Protein AF-0000000075442914 (afdb_homodimer)

Sequence (414 aa):
MSPVIDRSCEFNAAKIDRVEPQGNGSDHRTARASFNFGDADPEAVECLVQFLYLWDYEVVTAISSDAPDEDILREDDDYSPVTEKETTLEARLLILHAKVFTLAHMYDIPRLGELCIKKFKGVAQQQWKSSYFLDAAREAYTATPTDILEMRKAIVEIFYENRALLDESRVQAFLLEIPQLILDIALYMNKPPTPFFGDAGDRWTFRMSPVIDRSCEFNAAKIDRVEPQGNGSDHRTARASFNFGDADPEAVECLVQFLYLWDYEVVTAISSDAPDEDILREDDDYSPVTEKETTLEARLLILHAKVFTLAHMYDIPRLGELCIKKFKGVAQQQWKSSYFLDAAREAYTATPTDILEMRKAIVEIFYENRALLDESRVQAFLLEIPQLILDIALYMNKPPTPFFGDAGDRWTFR

Radius of gyration: 32.39 Å; Cα contacts (8 Å, |Δi|>4): 319; chains: 2; bounding box: 57×111×79 Å

Nearest PDB structures (foldseek):
  5cwl-assembly2_B  TM=5.671E-01  e=1.518E+00  synthetic construct
  5l0y-assembly7_G  TM=3.462E-01  e=3.143E+00  Thermochaetoides thermophila DSM 1495
  6hc2-assembly4_S  TM=3.957E-01  e=4.863E+00  Homo sapiens
  5a7d-assembly2_E  TM=4.222E-01  e=6.831E+00  Drosophila melanogaster
  5cwl-assembly2_B  TM=5.087E-01  e=1.512E+00  synthetic construct

pLDDT: mean 73.75, std 27.47, range [22.94, 98.44]

Organism: Fusarium oxysporum f. sp. cubense (strain race 4) (NCBI:txid2502994)

Solvent-accessible surface area (backbone atoms only — not comparable to full-atom values): 25129 Å² total; per-residue (Å²): 131,69,67,71,65,54,63,69,61,63,43,78,56,74,74,44,75,72,67,67,82,72,87,85,78,89,66,77,74,70,79,68,72,74,77,80,60,77,91,54,58,64,70,31,51,50,37,52,54,37,25,78,74,67,78,41,66,80,80,88,49,82,77,70,62,73,64,82,76,71,78,73,80,66,73,75,77,64,82,58,69,81,44,74,64,56,51,48,57,55,26,50,46,34,33,43,27,36,48,33,27,43,49,19,58,75,69,68,35,65,70,55,31,53,49,25,47,55,54,29,54,61,48,39,75,78,28,61,85,39,72,33,39,55,51,16,49,51,45,43,71,68,70,41,63,88,86,61,47,69,63,49,50,54,51,39,50,50,47,64,75,40,54,71,53,68,74,35,67,70,47,44,59,53,39,61,74,37,33,67,58,37,45,51,38,37,53,43,68,73,58,54,82,69,70,86,66,84,87,70,81,54,82,83,57,75,124,131,68,66,68,61,51,61,68,61,60,42,86,57,71,75,44,76,72,68,69,82,74,86,85,77,87,67,77,74,71,80,70,75,73,76,81,60,78,90,54,59,65,69,30,49,49,37,53,53,37,25,77,73,66,79,42,66,80,79,89,50,83,76,70,65,72,64,82,79,74,76,71,80,67,71,80,77,69,82,62,68,84,43,76,63,56,52,48,58,56,27,49,46,36,33,45,28,37,48,33,28,42,48,19,58,76,69,69,34,65,70,56,30,53,51,24,47,54,54,30,54,61,49,41,75,78,29,60,86,41,72,33,39,55,52,16,48,50,45,46,70,68,68,41,61,89,85,62,49,71,62,50,50,56,51,39,50,50,47,66,77,41,53,71,52,69,73,34,67,70,48,44,57,53,37,61,74,36,34,67,59,37,47,51,38,37,53,43,68,74,57,55,79,69,71,85,68,85,87,71,81,53,83,83,57,78,123

Secondary structure (DSSP, 8-state):
--HHHHHHT-SS-TT-------SSS------------TTS-HHHHHHHHHHHHHSS-----GGG-----------S-------HHHHHHHHHHHHHHHHHHHHHHHTT-HHHHHHHHHHHHHHHHHHTTSHHHHHHHHHHHHHS-TT--HHHHHHHHHHHHTGGGGG-HHHHHHHHT-HHHHHHHHHHHHS----SSS----TT---/--HHHHHHT-SS-TT-------SSS------------TTS-HHHHHHHHHHHHHSS-----GGG-----------TT------HHHHHHHHHHHHHHHHHHHHHHHTT-HHHHHHHHHHHHHHHHHHTTSHHHHHHHHHHHHHS-TT--HHHHHHHHHHHHTGGGGG-HHHHHHHHT-HHHHHHHHHHHHS----SSS----TT---

Foldseek 3Di:
DDCVLVPLVVFVPVPLPPPDPDDDDPPPPPSPPPPCPDPADVLLVVQVVCCNVPVGGDDPQVVPPPPDDPPPCPVPPPVPPCPPVNLVSLLLVLLSLLSNLLVCVVRVPVSSNVNSLVSNLVSCVVNVLPVSLLNSLVSNQPSDDPLPCSNLVSSLVSCLVVVVCCVDPVSVVSCVVPVVSVVSNVVCVVPPPDPDDDDPDDPSPPD/DDCVLVVLVVFVLVPLPPPDPDDDDPPPPPSPPPPCVDPADVLLVVQVVCCSPPVGGDDPQVPPPPPDDPPPCPVVPCPPPCDPVNLVSLLLVLLSLLSNLLVCVVRVPVSSNVNSLVSNLVSCVVNVLPVSLLNSLVSNQPSDDPLDCSNLVSSLVSCLVVVVLCVDPVSVVSCVVPVVSVVSNVVCVVPPPDDDDDDDDDPSPPD

Structure (mmCIF, N/CA/C/O backbone):
data_AF-0000000075442914-model_v1
#
loop_
_entity.id
_entity.type
_entity.pdbx_description
1 polymer 'BTB domain-containing protein'
#
loop_
_atom_site.group_PDB
_atom_site.id
_atom_site.type_symbol
_atom_site.label_atom_id
_atom_site.label_alt_id
_atom_site.label_comp_id
_atom_site.label_asym_id
_atom_site.label_entity_id
_atom_site.label_seq_id
_atom_site.pdbx_PDB_ins_code
_atom_site.Cartn_x
_atom_site.Cartn_y
_atom_site.Cartn_z
_atom_site.occupancy
_atom_site.B_iso_or_equiv
_atom_site.auth_seq_id
_atom_site.auth_comp_id
_atom_site.auth_asym_id
_atom_site.auth_atom_id
_atom_site.pdbx_PDB_model_num
ATOM 1 N N . MET A 1 1 ? 18.109 -42.594 -22.734 1 22.94 1 MET A N 1
ATOM 2 C CA . MET A 1 1 ? 17.719 -41.844 -21.547 1 22.94 1 MET A CA 1
ATOM 3 C C . MET A 1 1 ? 18.406 -40.469 -21.516 1 22.94 1 MET A C 1
ATOM 5 O O . MET A 1 1 ? 19.625 -40.375 -21.672 1 22.94 1 MET A O 1
ATOM 9 N N . SER A 1 2 ? 17.703 -39.438 -21.859 1 29.88 2 SER A N 1
ATOM 10 C CA . SER A 1 2 ? 18.312 -38.156 -22.297 1 29.88 2 SER A CA 1
ATOM 11 C C . SER A 1 2 ? 19.172 -37.562 -21.188 1 29.88 2 SER A C 1
ATOM 13 O O . SER A 1 2 ? 18.891 -37.75 -20 1 29.88 2 SER A O 1
ATOM 15 N N . PRO A 1 3 ? 20.406 -37.156 -21.406 1 34.66 3 PRO A N 1
ATOM 16 C CA . PRO A 1 3 ? 21.406 -36.625 -20.484 1 34.66 3 PRO A CA 1
ATOM 17 C C . PRO A 1 3 ? 20.859 -35.5 -19.594 1 34.66 3 PRO A C 1
ATOM 19 O O . PRO A 1 3 ? 21.453 -35.188 -18.562 1 34.66 3 PRO A O 1
ATOM 22 N N . VAL A 1 4 ? 20.016 -34.656 -20.094 1 35.16 4 VAL A N 1
ATOM 23 C CA . VAL A 1 4 ? 19.547 -33.5 -19.344 1 35.16 4 VAL A CA 1
ATOM 24 C C . VAL A 1 4 ? 18.734 -33.969 -18.141 1 35.16 4 VAL A C 1
ATOM 26 O O . VAL A 1 4 ? 18.734 -33.344 -17.078 1 35.16 4 VAL A O 1
ATOM 29 N N . ILE A 1 5 ? 17.922 -35.094 -18.172 1 36.12 5 ILE A N 1
ATOM 30 C CA . ILE A 1 5 ? 17.312 -35.75 -17.031 1 36.12 5 ILE A CA 1
ATOM 31 C C . ILE A 1 5 ? 18.406 -36.219 -16.078 1 36.12 5 ILE A C 1
ATOM 33 O O . ILE A 1 5 ? 18.156 -36.438 -14.883 1 36.12 5 ILE A O 1
ATOM 37 N N . ASP A 1 6 ? 19.625 -36.438 -16.5 1 33.94 6 ASP A N 1
ATOM 38 C CA . ASP A 1 6 ? 20.734 -36.938 -15.68 1 33.94 6 ASP A CA 1
ATOM 39 C C . ASP A 1 6 ? 21.125 -35.906 -14.625 1 33.94 6 ASP A C 1
ATOM 41 O O . ASP A 1 6 ? 21.328 -36.25 -13.461 1 33.94 6 ASP A O 1
ATOM 45 N N . ARG A 1 7 ? 21.391 -34.656 -15.055 1 35.06 7 ARG A N 1
ATOM 46 C CA . ARG A 1 7 ? 21.969 -33.688 -14.164 1 35.06 7 ARG A CA 1
ATOM 47 C C . ARG A 1 7 ? 20.922 -33.094 -13.219 1 35.06 7 ARG A C 1
ATOM 49 O O . ARG A 1 7 ? 21.25 -32.688 -12.102 1 35.06 7 ARG A O 1
ATOM 56 N N . SER A 1 8 ? 19.734 -32.75 -13.664 1 36.78 8 SER A N 1
ATOM 57 C CA . SER A 1 8 ? 18.688 -32.219 -12.789 1 36.78 8 SER A CA 1
ATOM 58 C C . SER A 1 8 ? 18.266 -33.219 -11.734 1 36.78 8 SER A C 1
ATOM 60 O O . SER A 1 8 ? 17.547 -32.875 -10.789 1 36.78 8 SER A O 1
ATOM 62 N N . CYS A 1 9 ? 18.141 -34.5 -12 1 36.81 9 CYS A N 1
ATOM 63 C CA . CYS A 1 9 ? 17.953 -35.625 -11.07 1 36.81 9 CYS A CA 1
ATOM 64 C C . CYS A 1 9 ? 19.172 -35.781 -10.172 1 36.81 9 CYS A C 1
ATOM 66 O O . CYS A 1 9 ? 19.297 -36.75 -9.453 1 36.81 9 CYS A O 1
ATOM 68 N N . GLU A 1 10 ? 20.375 -35.156 -10.516 1 36.69 10 GLU A N 1
ATOM 69 C CA . GLU A 1 10 ? 21.375 -35.188 -9.453 1 36.69 10 GLU A CA 1
ATOM 70 C C . GLU A 1 10 ? 20.797 -34.625 -8.148 1 36.69 10 GLU A C 1
ATOM 72 O O . GLU A 1 10 ? 21.547 -34.188 -7.266 1 36.69 10 GLU A O 1
ATOM 77 N N . PHE A 1 11 ? 19.578 -34.219 -8.07 1 35.53 11 PHE A N 1
ATOM 78 C CA . PHE A 1 11 ? 18.875 -33.75 -6.879 1 35.53 11 PHE A CA 1
ATOM 79 C C . PHE A 1 11 ? 19.156 -34.656 -5.691 1 35.53 11 PHE A C 1
ATOM 81 O O . PHE A 1 11 ? 19.656 -35.781 -5.867 1 35.53 11 PHE A O 1
ATOM 88 N N . ASN A 1 12 ? 18.391 -34.562 -4.367 1 37.75 12 ASN A N 1
ATOM 89 C CA . ASN A 1 12 ? 18.719 -35.219 -3.105 1 37.75 12 ASN A CA 1
ATOM 90 C C . ASN A 1 12 ? 18.891 -36.75 -3.285 1 37.75 12 ASN A C 1
ATOM 92 O O . ASN A 1 12 ? 17.906 -37.469 -3.303 1 37.75 12 ASN A O 1
ATOM 96 N N . ALA A 1 13 ? 19.312 -37.25 -4.25 1 35.19 13 ALA A N 1
ATOM 97 C CA . ALA A 1 13 ? 20.062 -38.5 -4.324 1 35.19 13 ALA A CA 1
ATOM 98 C C . ALA A 1 13 ? 21.031 -38.625 -3.158 1 35.19 13 ALA A C 1
ATOM 100 O O . ALA A 1 13 ? 21.688 -39.656 -2.998 1 35.19 13 ALA A O 1
ATOM 101 N N . ALA A 1 14 ? 21.469 -37.5 -2.582 1 36.31 14 ALA A N 1
ATOM 102 C CA . ALA A 1 14 ? 22.375 -37.688 -1.46 1 36.31 14 ALA A CA 1
ATOM 103 C C . ALA A 1 14 ? 21.719 -38.531 -0.361 1 36.31 14 ALA A C 1
ATOM 105 O O . ALA A 1 14 ? 22.406 -39.25 0.368 1 36.31 14 ALA A O 1
ATOM 106 N N . LYS A 1 15 ? 20.438 -38.188 0.063 1 37.41 15 LYS A N 1
ATOM 107 C CA . LYS A 1 15 ? 20.031 -39.062 1.164 1 37.41 15 LYS A CA 1
ATOM 108 C C . LYS A 1 15 ? 19.5 -40.406 0.646 1 37.41 15 LYS A C 1
ATOM 110 O O . LYS A 1 15 ? 18.312 -40.719 0.827 1 37.41 15 LYS A O 1
ATOM 115 N N . ILE A 1 16 ? 19.719 -40.719 -0.594 1 35.97 16 ILE A N 1
ATOM 116 C CA . ILE A 1 16 ? 19.531 -42.125 -0.87 1 35.97 16 ILE A CA 1
ATOM 117 C C . ILE A 1 16 ? 20.359 -42.969 0.103 1 35.97 16 ILE A C 1
ATOM 119 O O . ILE A 1 16 ? 21.594 -42.906 0.09 1 35.97 16 ILE A O 1
ATOM 123 N N . ASP A 1 17 ? 19.938 -43.188 1.265 1 36.59 17 ASP A N 1
ATOM 124 C CA . ASP A 1 17 ? 20.609 -44.219 2.031 1 36.59 17 ASP A CA 1
ATOM 125 C C . ASP A 1 17 ? 20.969 -45.406 1.141 1 36.59 17 ASP A C 1
ATOM 127 O O . ASP A 1 17 ? 20.078 -46.094 0.612 1 36.59 17 ASP A O 1
ATOM 131 N N . ARG A 1 18 ? 21.984 -45.219 0.333 1 35.06 18 ARG A N 1
ATOM 132 C CA . ARG A 1 18 ? 22.609 -46.406 -0.267 1 35.06 18 ARG A CA 1
ATOM 133 C C . ARG A 1 18 ? 22.656 -47.562 0.726 1 35.06 18 ARG A C 1
ATOM 135 O O . ARG A 1 18 ? 23.438 -47.531 1.686 1 35.06 18 ARG A O 1
ATOM 142 N N . VAL A 1 19 ? 21.531 -48.094 1.09 1 38.44 19 VAL A N 1
ATOM 143 C CA . VAL A 1 19 ? 21.719 -49.406 1.721 1 38.44 19 VAL A CA 1
ATOM 144 C C . VAL A 1 19 ? 22.703 -50.25 0.893 1 38.44 19 VAL A C 1
ATOM 146 O O . VAL A 1 19 ? 22.562 -50.344 -0.328 1 38.44 19 VAL A O 1
ATOM 149 N N . GLU A 1 20 ? 23.844 -50.344 1.255 1 37.72 20 GLU A N 1
ATOM 150 C CA . GLU A 1 20 ? 24.844 -51.281 0.721 1 37.72 20 GLU A CA 1
ATOM 151 C C . GLU A 1 20 ? 24.203 -52.531 0.181 1 37.72 20 GLU A C 1
ATOM 153 O O . GLU A 1 20 ? 23.234 -53.062 0.766 1 37.72 20 GLU A O 1
ATOM 158 N N . PRO A 1 21 ? 24.281 -52.75 -1.201 1 37.38 21 PRO A N 1
ATOM 159 C CA . PRO A 1 21 ? 23.875 -54.062 -1.698 1 37.38 21 PRO A CA 1
ATOM 160 C C . PRO A 1 21 ? 24.234 -55.219 -0.74 1 37.38 21 PRO A C 1
ATOM 162 O O . PRO A 1 21 ? 25.391 -55.344 -0.351 1 37.38 21 PRO A O 1
ATOM 165 N N . GLN A 1 22 ? 23.547 -55.594 0.224 1 36.62 22 GLN A N 1
ATOM 166 C CA . GLN A 1 22 ? 23.938 -56.938 0.628 1 36.62 22 GLN A CA 1
ATOM 167 C C . GLN A 1 22 ? 23.984 -57.875 -0.572 1 36.62 22 GLN A C 1
ATOM 169 O O . GLN A 1 22 ? 23.391 -57.594 -1.612 1 36.62 22 GLN A O 1
ATOM 174 N N . GLY A 1 23 ? 24.266 -59.156 -0.602 1 35.72 23 GLY A N 1
ATOM 175 C CA . GLY A 1 23 ? 24.672 -60.219 -1.508 1 35.72 23 GLY A CA 1
ATOM 176 C C . GLY A 1 23 ? 23.781 -60.344 -2.734 1 35.72 23 GLY A C 1
ATOM 177 O O . GLY A 1 23 ? 24.281 -60.406 -3.861 1 35.72 23 GLY A O 1
ATOM 178 N N . ASN A 1 24 ? 22.672 -61.156 -2.76 1 35.19 24 ASN A N 1
ATOM 179 C CA . ASN A 1 24 ? 22.312 -62.031 -3.871 1 35.19 24 ASN A CA 1
ATOM 180 C C . ASN A 1 24 ? 21.703 -61.25 -5.027 1 35.19 24 ASN A C 1
ATOM 182 O O . ASN A 1 24 ? 22.125 -61.406 -6.176 1 35.19 24 ASN A O 1
ATOM 186 N N . GLY A 1 25 ? 20.25 -61.344 -5.238 1 37.53 25 GLY A N 1
ATOM 187 C CA . GLY A 1 25 ? 19.438 -61.312 -6.438 1 37.53 25 GLY A CA 1
ATOM 188 C C . GLY A 1 25 ? 19.391 -59.969 -7.105 1 37.53 25 GLY A C 1
ATOM 189 O O . GLY A 1 25 ? 19.859 -58.969 -6.535 1 37.53 25 GLY A O 1
ATOM 190 N N . SER A 1 26 ? 18.969 -59.875 -8.469 1 39.25 26 SER A N 1
ATOM 191 C CA . SER A 1 26 ? 18.75 -58.875 -9.516 1 39.25 26 SER A CA 1
ATOM 192 C C . SER A 1 26 ? 17.953 -57.688 -8.984 1 39.25 26 SER A C 1
ATOM 194 O O . SER A 1 26 ? 16.734 -57.625 -9.156 1 39.25 26 SER A O 1
ATOM 196 N N . ASP A 1 27 ? 18.047 -57.438 -7.73 1 38.31 27 ASP A N 1
ATOM 197 C CA . ASP A 1 27 ? 17.125 -56.375 -7.289 1 38.31 27 ASP A CA 1
ATOM 198 C C . ASP A 1 27 ? 17.359 -55.094 -8.07 1 38.31 27 ASP A C 1
ATOM 200 O O . ASP A 1 27 ? 18.422 -54.5 -7.977 1 38.31 27 ASP A O 1
ATOM 204 N N . HIS A 1 28 ? 16.719 -55 -9.273 1 38.38 28 HIS A N 1
ATOM 205 C CA . HIS A 1 28 ? 16.547 -53.719 -9.922 1 38.38 28 HIS A CA 1
ATOM 206 C C . HIS A 1 28 ? 16.328 -52.594 -8.906 1 38.38 28 HIS A C 1
ATOM 208 O O . HIS A 1 28 ? 15.273 -52.531 -8.258 1 38.38 28 HIS A O 1
ATOM 214 N N . ARG A 1 29 ? 17.29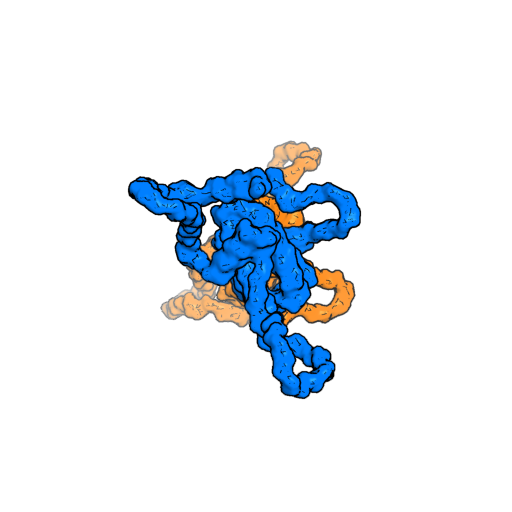7 -52.156 -8.281 1 37.94 29 ARG A N 1
ATOM 215 C CA . ARG A 1 29 ? 17.312 -51 -7.391 1 37.94 29 ARG A CA 1
ATOM 216 C C . ARG A 1 29 ? 16.547 -49.812 -8 1 37.94 29 ARG A C 1
ATOM 218 O O . ARG A 1 29 ? 17.047 -49.156 -8.922 1 37.94 29 ARG A O 1
ATOM 225 N N . THR A 1 30 ? 15.188 -49.906 -8.078 1 37.34 30 THR A N 1
ATOM 226 C CA . THR A 1 30 ? 14.445 -48.688 -8.305 1 37.34 30 THR A CA 1
ATOM 227 C C . THR A 1 30 ? 14.891 -47.594 -7.32 1 37.34 30 THR A C 1
ATOM 229 O O . THR A 1 30 ? 14.859 -47.812 -6.105 1 37.34 30 THR A O 1
ATOM 232 N N . ALA A 1 31 ? 15.891 -46.844 -7.488 1 36.72 31 ALA A N 1
ATOM 233 C CA . ALA A 1 31 ? 16.234 -45.625 -6.738 1 36.72 31 ALA A CA 1
ATOM 234 C C . ALA A 1 31 ? 14.992 -44.938 -6.207 1 36.72 31 ALA A C 1
ATOM 236 O O . ALA A 1 31 ? 14.18 -44.438 -6.98 1 36.72 31 ALA A O 1
ATOM 237 N N . ARG A 1 32 ? 14.297 -45.531 -5.156 1 38.47 32 ARG A N 1
ATOM 238 C CA . ARG A 1 32 ? 13.203 -44.781 -4.535 1 38.47 32 ARG A CA 1
ATOM 239 C C . ARG A 1 32 ? 13.688 -43.438 -4.012 1 38.47 32 ARG A C 1
ATOM 241 O O . ARG A 1 32 ? 14.531 -43.375 -3.119 1 38.47 32 ARG A O 1
ATOM 248 N N . ALA A 1 33 ? 13.766 -42.344 -4.73 1 42.94 33 ALA A N 1
ATOM 249 C CA . ALA A 1 33 ? 13.938 -40.969 -4.262 1 42.94 33 ALA A CA 1
ATOM 250 C C . ALA A 1 33 ? 12.953 -40.656 -3.146 1 42.94 33 ALA A C 1
ATOM 252 O O . ALA A 1 33 ? 11.734 -40.719 -3.352 1 42.94 33 ALA A O 1
ATOM 253 N N . SER A 1 34 ? 13.25 -41.062 -1.895 1 47.16 34 SER A N 1
ATOM 254 C CA . SER A 1 34 ? 12.398 -40.656 -0.789 1 47.16 34 SER A CA 1
ATOM 255 C C . SER A 1 34 ? 12.43 -39.125 -0.61 1 47.16 34 SER A C 1
ATOM 257 O O . SER A 1 34 ? 13.484 -38.562 -0.314 1 47.16 34 SER A O 1
ATOM 259 N N . PHE A 1 35 ? 11.602 -38.344 -1.36 1 54.09 35 PHE A N 1
ATOM 260 C CA . PHE A 1 35 ? 11.406 -36.938 -1.119 1 54.09 35 PHE A CA 1
ATOM 261 C C . PHE A 1 35 ? 10.75 -36.688 0.237 1 54.09 35 PHE A C 1
ATOM 263 O O . PHE A 1 35 ? 9.719 -37.281 0.546 1 54.09 35 PHE A O 1
ATOM 270 N N . ASN A 1 36 ? 11.578 -36.438 1.236 1 56.28 36 ASN A N 1
ATOM 271 C CA . ASN A 1 36 ? 10.945 -35.938 2.457 1 56.28 36 ASN A CA 1
ATOM 272 C C . ASN A 1 36 ? 10.383 -34.531 2.271 1 56.28 36 ASN A C 1
ATOM 274 O O . ASN A 1 36 ? 11.125 -33.562 2.266 1 56.28 36 ASN A O 1
ATOM 278 N N . PHE A 1 37 ? 9.117 -34.469 1.865 1 66.69 37 PHE A N 1
ATOM 279 C CA . PHE A 1 37 ? 8.5 -33.188 1.562 1 66.69 37 PHE A CA 1
ATOM 280 C C . PHE A 1 37 ? 8.023 -32.5 2.836 1 66.69 37 PHE A C 1
ATOM 282 O O . PHE A 1 37 ? 7.309 -31.5 2.777 1 66.69 37 PHE A O 1
ATOM 289 N N . GLY A 1 38 ? 8.562 -33.125 3.967 1 62.44 38 GLY A N 1
ATOM 290 C CA . GLY A 1 38 ? 8.234 -32.531 5.242 1 62.44 38 GLY A CA 1
ATOM 291 C C . GLY A 1 38 ? 6.758 -32.188 5.379 1 62.44 38 GLY A C 1
ATOM 292 O O . GLY A 1 38 ? 5.902 -33.062 5.18 1 62.44 38 GLY A O 1
ATOM 293 N N . ASP A 1 39 ? 6.473 -30.906 5.723 1 80 39 ASP A N 1
ATOM 294 C CA . ASP A 1 39 ? 5.113 -30.438 5.988 1 80 39 ASP A CA 1
ATOM 295 C C . ASP A 1 39 ? 4.492 -29.812 4.742 1 80 39 ASP A C 1
ATOM 297 O O . ASP A 1 39 ? 3.496 -29.094 4.832 1 80 39 ASP A O 1
ATOM 301 N N . ALA A 1 40 ? 5.105 -30.234 3.607 1 86.81 40 ALA A N 1
ATOM 302 C CA . ALA A 1 40 ? 4.582 -29.641 2.377 1 86.81 40 ALA A CA 1
ATOM 303 C C . ALA A 1 40 ? 3.217 -30.234 2.027 1 86.81 40 ALA A C 1
ATOM 305 O O . ALA A 1 40 ? 2.904 -31.359 2.396 1 86.81 40 ALA A O 1
ATOM 306 N N . ASP A 1 41 ? 2.342 -29.438 1.396 1 90.81 41 ASP A N 1
ATOM 307 C CA . ASP A 1 41 ? 1.03 -29.859 0.92 1 90.81 41 ASP A CA 1
ATOM 308 C C . ASP A 1 41 ? 1.148 -31.078 0.012 1 90.81 41 ASP A C 1
ATOM 310 O O . ASP A 1 41 ? 1.823 -31.031 -1.02 1 90.81 41 ASP A O 1
ATOM 314 N N . PRO A 1 42 ? 0.464 -32.25 0.357 1 91.62 42 PRO A N 1
ATOM 315 C CA . PRO A 1 42 ? 0.592 -33.5 -0.413 1 91.62 42 PRO A CA 1
ATOM 316 C C . PRO A 1 42 ? 0.168 -33.344 -1.871 1 91.62 42 PRO A C 1
ATOM 318 O O . PRO A 1 42 ? 0.75 -33.969 -2.762 1 91.62 42 PRO A O 1
ATOM 321 N N . GLU A 1 43 ? -0.862 -32.562 -2.029 1 92.5 43 GLU A N 1
ATOM 322 C CA . GLU A 1 43 ? -1.312 -32.344 -3.4 1 92.5 43 GLU A CA 1
ATOM 323 C C . GLU A 1 43 ? -0.258 -31.594 -4.219 1 92.5 43 GLU A C 1
ATOM 325 O O . GLU A 1 43 ? -0.04 -31.906 -5.391 1 92.5 43 GLU A O 1
ATOM 330 N N . ALA A 1 44 ? 0.404 -30.672 -3.672 1 95.94 44 ALA A N 1
ATOM 331 C CA . ALA A 1 44 ? 1.474 -29.938 -4.344 1 95.94 44 ALA A CA 1
ATOM 332 C C . ALA A 1 44 ? 2.658 -30.844 -4.645 1 95.94 44 ALA A C 1
ATOM 334 O O . ALA A 1 44 ? 3.252 -30.766 -5.723 1 95.94 44 ALA A O 1
ATOM 335 N N . VAL A 1 45 ? 2.947 -31.719 -3.699 1 94.56 45 VAL A N 1
ATOM 336 C CA . VAL A 1 45 ? 4.039 -32.688 -3.879 1 94.56 45 VAL A CA 1
ATOM 337 C C . VAL A 1 45 ? 3.725 -33.625 -5.047 1 94.56 45 VAL A C 1
ATOM 339 O O . VAL A 1 45 ? 4.598 -33.906 -5.867 1 94.56 45 VAL A O 1
ATOM 342 N N . GLU A 1 46 ? 2.514 -34.031 -5.074 1 93.69 46 GLU A N 1
ATOM 343 C CA . GLU A 1 46 ? 2.094 -34.875 -6.184 1 93.69 46 GLU A CA 1
ATOM 344 C C . GLU A 1 46 ? 2.309 -34.188 -7.523 1 93.69 46 GLU A C 1
ATOM 346 O O . GLU A 1 46 ? 2.783 -34.781 -8.484 1 93.69 46 GLU A O 1
ATOM 351 N N . CYS A 1 47 ? 1.992 -32.938 -7.656 1 95.5 47 CYS A N 1
ATOM 352 C CA . CYS A 1 47 ? 2.195 -32.188 -8.875 1 95.5 47 CYS A CA 1
ATOM 353 C C . CYS A 1 47 ? 3.676 -32.094 -9.227 1 95.5 47 CYS A C 1
ATOM 355 O O . CYS A 1 47 ? 4.051 -32.188 -10.398 1 95.5 47 CYS A O 1
ATOM 357 N N . LEU A 1 48 ? 4.523 -31.875 -8.203 1 96.12 48 LEU A N 1
ATOM 358 C CA . LEU A 1 48 ? 5.969 -31.828 -8.391 1 96.12 48 LEU A CA 1
ATOM 359 C C . LEU A 1 48 ? 6.473 -33.156 -8.961 1 96.12 48 LEU A C 1
ATOM 361 O O . LEU A 1 48 ? 7.223 -33.188 -9.938 1 96.12 48 LEU A O 1
ATOM 365 N N . VAL A 1 49 ? 6.016 -34.25 -8.375 1 93.94 49 VAL A N 1
ATOM 366 C CA . VAL A 1 49 ? 6.449 -35.594 -8.797 1 93.94 49 VAL A CA 1
ATOM 367 C C . VAL A 1 49 ? 5.996 -35.844 -10.234 1 93.94 49 VAL A C 1
ATOM 369 O O . VAL A 1 49 ? 6.773 -36.344 -11.055 1 93.94 49 VAL A O 1
ATOM 372 N N . GLN A 1 50 ? 4.742 -35.469 -10.508 1 94.56 50 GLN A N 1
ATOM 373 C CA . GLN A 1 50 ? 4.242 -35.625 -11.875 1 94.56 50 GLN A CA 1
ATOM 374 C C . GLN A 1 50 ? 5.125 -34.875 -12.867 1 94.56 50 GLN A C 1
ATOM 376 O O . GLN A 1 50 ? 5.449 -35.375 -13.93 1 94.56 50 GLN A O 1
ATOM 381 N N . PHE A 1 51 ? 5.531 -33.688 -12.531 1 95.69 51 PHE A N 1
ATOM 382 C CA . PHE A 1 51 ? 6.355 -32.875 -13.422 1 95.69 51 PHE A CA 1
ATOM 383 C C . PHE A 1 51 ? 7.707 -33.531 -13.656 1 95.69 51 PHE A C 1
ATOM 385 O O . PHE A 1 51 ? 8.219 -33.531 -14.781 1 95.69 51 PHE A O 1
ATOM 392 N N . LEU A 1 52 ? 8.297 -34.094 -12.609 1 92.94 52 LEU A N 1
ATOM 393 C CA . LEU A 1 52 ? 9.609 -34.719 -12.719 1 92.94 52 LEU A CA 1
ATOM 394 C C . LEU A 1 52 ? 9.562 -35.906 -13.672 1 92.94 52 LEU A C 1
ATOM 396 O O . LEU A 1 52 ? 10.555 -36.219 -14.344 1 92.94 52 LEU A O 1
ATOM 400 N N . TYR A 1 53 ? 8.344 -36.469 -13.797 1 93.31 53 TYR A N 1
ATOM 401 C CA . TYR A 1 53 ? 8.211 -37.688 -14.625 1 93.31 53 TYR A CA 1
ATOM 402 C C . TYR A 1 53 ? 7.684 -37.312 -16.016 1 93.31 53 TYR A C 1
ATOM 404 O O . TYR A 1 53 ? 8.086 -37.938 -17 1 93.31 53 TYR A O 1
ATOM 412 N N . LEU A 1 54 ? 6.785 -36.312 -16.109 1 93.5 54 LEU A N 1
ATOM 413 C CA . LEU A 1 54 ? 6.031 -36.094 -17.328 1 93.5 54 LEU A CA 1
ATOM 414 C C . LEU A 1 54 ? 6.359 -34.719 -17.922 1 93.5 54 LEU A C 1
ATOM 416 O O . LEU A 1 54 ? 5.902 -34.375 -19.016 1 93.5 54 LEU A O 1
ATOM 420 N N . TRP A 1 55 ? 7.137 -33.781 -17.234 1 93.5 55 TRP A N 1
ATOM 421 C CA . TRP A 1 55 ? 7.441 -32.406 -17.625 1 93.5 55 TRP A CA 1
ATOM 422 C C . TRP A 1 55 ? 6.172 -31.578 -17.703 1 93.5 55 TRP A C 1
ATOM 424 O O . TRP A 1 55 ? 6.098 -30.625 -18.484 1 93.5 55 TRP A O 1
ATOM 434 N N . ASP A 1 56 ? 5.219 -32.125 -17.062 1 95.12 56 ASP A N 1
ATOM 435 C CA . ASP A 1 56 ? 3.938 -31.469 -16.875 1 95.12 56 ASP A CA 1
ATOM 436 C C . ASP A 1 56 ? 3.223 -32 -15.633 1 95.12 56 ASP A C 1
ATOM 438 O O . ASP A 1 56 ? 3.668 -32.969 -15.023 1 95.12 56 ASP A O 1
ATOM 442 N N . TYR A 1 57 ? 2.24 -31.219 -15.164 1 95.12 57 TYR A N 1
ATOM 443 C CA . TYR A 1 57 ? 1.378 -31.75 -14.109 1 95.12 57 TYR A CA 1
ATOM 444 C C . TYR A 1 57 ? -0.073 -31.344 -14.344 1 95.12 57 TYR A C 1
ATOM 446 O O . TYR A 1 57 ? -0.346 -30.281 -14.906 1 95.12 57 TYR A O 1
ATOM 454 N N . GLU A 1 58 ? -0.947 -32.25 -14.008 1 90.38 58 GLU A N 1
ATOM 455 C CA . GLU A 1 58 ? -2.387 -32.031 -14.086 1 90.38 58 GLU A CA 1
ATOM 456 C C . GLU A 1 58 ? -3.074 -32.375 -12.773 1 90.38 58 GLU A C 1
ATOM 458 O O . GLU A 1 58 ? -2.615 -33.25 -12.039 1 90.38 58 GLU A O 1
ATOM 463 N N . VAL A 1 59 ? -4.012 -31.5 -12.453 1 83.56 59 VAL A N 1
ATOM 464 C CA . VAL A 1 59 ? -4.797 -31.75 -11.25 1 83.56 59 VAL A CA 1
ATOM 465 C C . VAL A 1 59 ? -6.188 -32.25 -11.641 1 83.56 59 VAL A C 1
ATOM 467 O O . VAL A 1 59 ? -6.871 -31.625 -12.453 1 83.56 59 VAL A O 1
ATOM 470 N N . VAL A 1 60 ? -6.477 -33.594 -11.391 1 65.38 60 VAL A N 1
ATOM 471 C CA . VAL A 1 60 ? -7.766 -34.188 -11.719 1 65.38 60 VAL A CA 1
ATOM 472 C C . VAL A 1 60 ? -8.867 -33.531 -10.898 1 65.38 60 VAL A C 1
ATOM 474 O O . VAL A 1 60 ? -8.828 -33.562 -9.672 1 65.38 60 VAL A O 1
ATOM 477 N N . THR A 1 61 ? -9.406 -32.406 -11.258 1 60.44 61 THR A N 1
ATOM 478 C CA . THR A 1 61 ? -10.602 -31.891 -10.594 1 60.44 61 THR A CA 1
ATOM 479 C C . THR A 1 61 ? -11.828 -32.719 -10.969 1 60.44 61 THR A C 1
ATOM 481 O O . THR A 1 61 ? -11.859 -33.344 -12.031 1 60.44 61 THR A O 1
ATOM 484 N N . ALA A 1 62 ? -12.57 -33.375 -10.078 1 51.56 62 ALA A N 1
ATOM 485 C CA . ALA A 1 62 ? -13.75 -34.188 -10.328 1 51.56 62 ALA A CA 1
ATOM 486 C C . ALA A 1 62 ? -14.453 -33.75 -11.609 1 51.56 62 ALA A C 1
ATOM 488 O O . ALA A 1 62 ? -15.32 -34.469 -12.125 1 51.56 62 ALA A O 1
ATOM 489 N N . ILE A 1 63 ? -14.25 -32.562 -12.102 1 49.16 63 ILE A N 1
ATOM 490 C CA . ILE A 1 63 ? -15.039 -32.25 -13.289 1 49.16 63 ILE A CA 1
ATOM 491 C C . ILE A 1 63 ? -14.586 -33.125 -14.461 1 49.16 63 ILE A C 1
ATOM 493 O O . ILE A 1 63 ? -15.406 -33.562 -15.273 1 49.16 63 ILE A O 1
ATOM 497 N N . SER A 1 64 ? -13.312 -33.312 -14.594 1 45 64 SER A N 1
ATOM 498 C CA . SER A 1 64 ? -12.922 -33.969 -15.836 1 45 64 SER A CA 1
ATOM 499 C C . SER A 1 64 ? -13.18 -35.469 -15.766 1 45 64 SER A C 1
ATOM 501 O O . SER A 1 64 ? -12.719 -36.25 -16.625 1 45 64 SER A O 1
ATOM 503 N N . SER A 1 65 ? -13.609 -36.062 -14.648 1 39.22 65 SER A N 1
ATOM 504 C CA . SER A 1 65 ? -13.859 -37.5 -14.797 1 39.22 65 SER A CA 1
ATOM 505 C C . SER A 1 65 ? -14.812 -37.781 -15.953 1 39.22 65 SER A C 1
ATOM 507 O O . SER A 1 65 ? -16.031 -37.625 -15.828 1 39.22 65 SER A O 1
ATOM 509 N N . ASP A 1 66 ? -14.508 -37.562 -17.125 1 39.38 66 ASP A N 1
ATOM 510 C CA . ASP A 1 66 ? -15.234 -38.312 -18.141 1 39.38 66 ASP A CA 1
ATOM 511 C C . ASP A 1 66 ? -15.305 -39.812 -17.781 1 39.38 66 ASP A C 1
ATOM 513 O O . ASP A 1 66 ? -14.398 -40.562 -18.094 1 39.38 66 ASP A O 1
ATOM 517 N N . ALA A 1 67 ? -15.734 -40.281 -16.562 1 39.12 67 ALA A N 1
ATOM 518 C CA . ALA A 1 67 ? -16.234 -41.656 -16.578 1 39.12 67 ALA A CA 1
ATOM 519 C C . 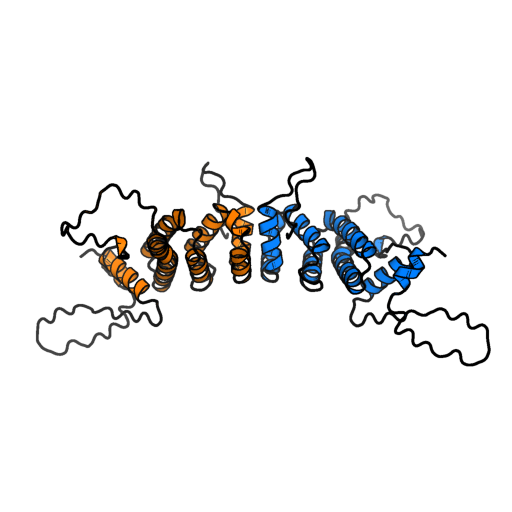ALA A 1 67 ? -17.016 -41.938 -17.859 1 39.12 67 ALA A C 1
ATOM 521 O O . ALA A 1 67 ? -17.688 -41.062 -18.391 1 39.12 67 ALA A O 1
ATOM 522 N N . PRO A 1 68 ? -16.875 -43.031 -18.672 1 36.94 68 PRO A N 1
ATOM 523 C CA . PRO A 1 68 ? -17.844 -43.438 -19.703 1 36.94 68 PRO A CA 1
ATOM 524 C C . PRO A 1 68 ? -19.281 -43.125 -19.312 1 36.94 68 PRO A C 1
ATOM 526 O O . PRO A 1 68 ? -19.594 -42.969 -18.125 1 36.94 68 PRO A O 1
ATOM 529 N N . ASP A 1 69 ? -20.312 -42.812 -20.297 1 33.66 69 ASP A N 1
ATOM 530 C CA . ASP A 1 69 ? -21.766 -42.688 -20.422 1 33.66 69 ASP A CA 1
ATOM 531 C C . ASP A 1 69 ? -22.469 -43.844 -19.703 1 33.66 69 ASP A C 1
ATOM 533 O O . ASP A 1 69 ? -22.531 -44.938 -20.203 1 33.66 69 ASP A O 1
ATOM 537 N N . GLU A 1 70 ? -22.469 -44.375 -18.672 1 33.94 70 GLU A N 1
ATOM 538 C CA . GLU A 1 70 ? -23.844 -44.844 -18.516 1 33.94 70 GLU A CA 1
ATOM 539 C C . GLU A 1 70 ? -24.844 -43.781 -18.953 1 33.94 70 GLU A C 1
ATOM 541 O O . GLU A 1 70 ? -24.562 -42.562 -18.828 1 33.94 70 GLU A O 1
ATOM 546 N N . ASP A 1 71 ? -25.906 -44 -19.953 1 33 71 ASP A N 1
ATOM 547 C CA . ASP A 1 71 ? -27.031 -43.344 -20.625 1 33 71 ASP A CA 1
ATOM 548 C C . ASP A 1 71 ? -27.703 -42.344 -19.688 1 33 71 ASP A C 1
ATOM 550 O O . ASP A 1 71 ? -28.922 -42.125 -19.734 1 33 71 ASP A O 1
ATOM 554 N N . ILE A 1 72 ? -27.422 -42.156 -18.516 1 35.88 72 ILE A N 1
ATOM 555 C CA . ILE A 1 72 ? -28.469 -41.25 -18.016 1 35.88 72 ILE A CA 1
ATOM 556 C C . ILE A 1 72 ? -28.578 -40.031 -18.906 1 35.88 72 ILE A C 1
ATOM 558 O O . ILE A 1 72 ? -27.562 -39.531 -19.406 1 35.88 72 ILE A O 1
ATOM 562 N N . LEU A 1 73 ? -29.75 -39.656 -19.5 1 31.92 73 LEU A N 1
ATOM 563 C CA . LEU A 1 73 ? -30.266 -38.531 -20.297 1 31.92 73 LEU A CA 1
ATOM 564 C C . LEU A 1 73 ? -29.547 -37.25 -19.969 1 31.92 73 LEU A C 1
ATOM 566 O O . LEU A 1 73 ? -29.828 -36.625 -18.938 1 31.92 73 LEU A O 1
ATOM 570 N N . ARG A 1 74 ? -28.281 -37.188 -20.094 1 33.41 74 ARG A N 1
ATOM 571 C CA . ARG A 1 74 ? -27.766 -35.812 -20.078 1 33.41 74 ARG A CA 1
ATOM 572 C C . ARG A 1 74 ? -28.531 -34.938 -21.047 1 33.41 74 ARG A C 1
ATOM 574 O O . ARG A 1 74 ? -28.531 -35.156 -22.25 1 33.41 74 ARG A O 1
ATOM 581 N N . GLU A 1 75 ? -29.812 -34.625 -20.797 1 33.75 75 GLU A N 1
ATOM 582 C CA . GLU A 1 75 ? -30.281 -33.5 -21.609 1 33.75 75 GLU A CA 1
ATOM 583 C C . GLU A 1 75 ? -29.172 -32.531 -21.906 1 33.75 75 GLU A C 1
ATOM 585 O O . GLU A 1 75 ? -28.375 -32.188 -21.016 1 33.75 75 GLU A O 1
ATOM 590 N N . ASP A 1 76 ? -28.453 -32.5 -23.062 1 33.97 76 ASP A N 1
ATOM 591 C CA . ASP A 1 76 ? -27.547 -31.672 -23.875 1 33.97 76 ASP A CA 1
ATOM 592 C C . ASP A 1 76 ? -27.625 -30.203 -23.469 1 33.97 76 ASP A C 1
ATOM 594 O O . ASP A 1 76 ? -27.109 -29.328 -24.172 1 33.97 76 ASP A O 1
ATOM 598 N N . ASP A 1 77 ? -28.781 -29.797 -22.984 1 35.78 77 ASP A N 1
ATOM 599 C CA . ASP A 1 77 ? -28.828 -28.344 -22.844 1 35.78 77 ASP A CA 1
ATOM 600 C C . ASP A 1 77 ? -27.641 -27.828 -22.016 1 35.78 77 ASP A C 1
ATOM 602 O O . ASP A 1 77 ? -27.734 -27.734 -20.797 1 35.78 77 ASP A O 1
ATOM 606 N N . ASP A 1 78 ? -26.516 -28.312 -22.125 1 35.72 78 ASP A N 1
ATOM 607 C CA . ASP A 1 78 ? -25.203 -28.266 -21.484 1 35.72 78 ASP A CA 1
ATOM 608 C C . ASP A 1 78 ? -24.734 -26.828 -21.281 1 35.72 78 ASP A C 1
ATOM 610 O O . ASP A 1 78 ? -23.531 -26.578 -21.156 1 35.72 78 ASP A O 1
ATOM 614 N N . TYR A 1 79 ? -25.297 -25.844 -21.922 1 37.06 79 TYR A N 1
ATOM 615 C CA . TYR A 1 79 ? -25.047 -24.469 -21.5 1 37.06 79 TYR A CA 1
ATOM 616 C C . TYR A 1 79 ? -25.094 -24.344 -19.984 1 37.06 79 TYR A C 1
ATOM 618 O O . TYR A 1 79 ? -25.844 -23.516 -19.453 1 37.06 79 TYR A O 1
ATOM 626 N N . SER A 1 80 ? -25.078 -25.422 -19.266 1 40.91 80 SER A N 1
ATOM 627 C CA . SER A 1 80 ? -25.25 -25.219 -17.828 1 40.91 80 SER A CA 1
ATOM 628 C C . SER A 1 80 ? -24.203 -24.25 -17.297 1 40.91 80 SER A C 1
ATOM 630 O O . SER A 1 80 ? -23 -24.406 -17.531 1 40.91 80 SER A O 1
ATOM 632 N N . PRO A 1 81 ? -24.516 -23.062 -16.969 1 44.28 81 PRO A N 1
ATOM 633 C CA . PRO A 1 81 ? -23.656 -22.078 -16.297 1 44.28 81 PRO A CA 1
ATOM 634 C C . PRO A 1 81 ? -22.656 -22.719 -15.336 1 44.28 81 PRO A C 1
ATOM 636 O O . PRO A 1 81 ? -22.953 -23.75 -14.734 1 44.28 81 PRO A O 1
ATOM 639 N N . VAL A 1 82 ? -21.234 -22.844 -15.656 1 49.91 82 VAL A N 1
ATOM 640 C CA . VAL A 1 82 ? -20.219 -23.188 -14.672 1 49.91 82 VAL A CA 1
ATOM 641 C C . VAL A 1 82 ? -20.812 -23.125 -13.266 1 49.91 82 VAL A C 1
ATOM 643 O O . VAL A 1 82 ? -21.312 -22.094 -12.844 1 49.91 82 VAL A O 1
ATOM 646 N N . THR A 1 83 ? -21.281 -24.25 -12.719 1 56.03 83 THR A N 1
ATOM 647 C CA . THR A 1 83 ? -21.875 -24.344 -11.391 1 56.03 83 THR A CA 1
ATOM 648 C C . THR A 1 83 ? -20.938 -23.734 -10.344 1 56.03 83 THR A C 1
ATOM 650 O O . THR A 1 83 ? -19.75 -23.562 -10.586 1 56.03 83 THR A O 1
ATOM 653 N N . GLU A 1 84 ? -21.484 -23.141 -9.32 1 60.38 84 GLU A N 1
ATOM 654 C CA . GLU A 1 84 ? -20.797 -22.578 -8.156 1 60.38 84 GLU A CA 1
ATOM 655 C C . GLU A 1 84 ? -19.703 -23.531 -7.664 1 60.38 84 GLU A C 1
ATOM 657 O O . GLU A 1 84 ? -18.625 -23.078 -7.277 1 60.38 84 GLU A O 1
ATOM 662 N N . LYS A 1 85 ? -20.047 -24.906 -7.801 1 58.62 85 LYS A N 1
ATOM 663 C CA . LYS A 1 85 ? -19.094 -25.891 -7.32 1 58.62 85 LYS A CA 1
ATOM 664 C C . LYS A 1 85 ? -17.875 -25.984 -8.242 1 58.62 85 LYS A C 1
ATOM 666 O O . LYS A 1 85 ? -16.734 -26.062 -7.777 1 58.62 85 LYS A O 1
ATOM 671 N N . GLU A 1 86 ? -18.172 -26.031 -9.602 1 60.97 86 GLU A N 1
ATOM 672 C CA . GLU A 1 86 ? -17.078 -26.094 -10.562 1 60.97 86 GLU A CA 1
ATOM 673 C C . GLU A 1 86 ? -16.188 -24.859 -10.469 1 60.97 86 GLU A C 1
ATOM 675 O O . GLU A 1 86 ? -14.953 -24.969 -10.547 1 60.97 86 GLU A O 1
ATOM 680 N N . THR A 1 87 ? -16.812 -23.797 -10.258 1 69.25 87 THR A N 1
ATOM 681 C CA . THR A 1 87 ? -16.062 -22.547 -10.109 1 69.25 87 THR A CA 1
ATOM 682 C C . THR A 1 87 ? -15.188 -22.578 -8.859 1 69.25 87 THR A C 1
ATOM 684 O O . THR A 1 87 ? -14.031 -22.156 -8.898 1 69.25 87 THR A O 1
ATOM 687 N N . THR A 1 88 ? -15.695 -23.281 -7.91 1 74.81 88 THR A N 1
ATOM 688 C CA . THR A 1 88 ? -14.953 -23.359 -6.656 1 74.81 88 THR A CA 1
ATOM 689 C C . THR A 1 88 ? -13.758 -24.297 -6.801 1 74.81 88 THR A C 1
ATOM 691 O O . THR A 1 88 ? -12.664 -23.984 -6.309 1 74.81 88 THR A O 1
ATOM 694 N N . LEU A 1 89 ? -14.047 -25.422 -7.645 1 80.25 89 LEU A N 1
ATOM 695 C CA . LEU A 1 89 ? -12.969 -26.375 -7.812 1 80.25 89 LEU A CA 1
ATOM 696 C C . LEU A 1 89 ? -11.836 -25.781 -8.648 1 80.25 89 LEU A C 1
ATOM 698 O O . LEU A 1 89 ? -10.656 -25.984 -8.328 1 80.25 89 LEU A O 1
ATOM 702 N N . GLU A 1 90 ? -12.18 -25.109 -9.648 1 87.88 90 GLU A N 1
ATOM 703 C CA . GLU A 1 90 ? -11.18 -24.453 -10.484 1 87.88 90 GLU A CA 1
ATOM 704 C C . GLU A 1 90 ? -10.438 -23.375 -9.703 1 87.88 90 GLU A C 1
ATOM 706 O O . GLU A 1 90 ? -9.219 -23.234 -9.836 1 87.88 90 GLU A O 1
ATOM 711 N N . ALA A 1 91 ? -11.109 -22.688 -8.867 1 91.69 91 ALA A N 1
ATOM 712 C CA . ALA A 1 91 ? -10.523 -21.594 -8.102 1 91.69 91 ALA A CA 1
ATOM 713 C C . ALA A 1 91 ? -9.477 -22.109 -7.117 1 91.69 91 ALA A C 1
ATOM 715 O O . ALA A 1 91 ? -8.469 -21.453 -6.867 1 91.69 91 ALA A O 1
ATOM 716 N N . ARG A 1 92 ? -9.68 -23.328 -6.605 1 93.31 92 ARG A N 1
ATOM 717 C CA . ARG A 1 92 ? -8.758 -23.922 -5.645 1 93.31 92 ARG A CA 1
ATOM 718 C C . ARG A 1 92 ? -7.391 -24.156 -6.277 1 93.31 92 ARG A C 1
ATOM 720 O O . ARG A 1 92 ? -6.379 -24.219 -5.574 1 93.31 92 ARG A O 1
ATOM 727 N N . LEU A 1 93 ? -7.387 -24.266 -7.602 1 96 93 LEU A N 1
ATOM 728 C CA . LEU A 1 93 ? -6.133 -24.516 -8.305 1 96 93 LEU A CA 1
ATOM 729 C C . LEU A 1 93 ? -5.188 -23.328 -8.156 1 96 93 LEU A C 1
ATOM 731 O O . LEU A 1 93 ? -3.971 -23.469 -8.281 1 96 93 LEU A O 1
ATOM 735 N N . LEU A 1 94 ? -5.707 -22.172 -7.875 1 97.19 94 LEU A N 1
ATOM 736 C CA . LEU A 1 94 ? -4.883 -20.984 -7.711 1 97.19 94 LEU A CA 1
ATOM 737 C C . LEU A 1 94 ? -3.9 -21.156 -6.559 1 97.19 94 LEU A C 1
ATOM 739 O O . LEU A 1 94 ? -2.699 -20.922 -6.719 1 97.19 94 LEU A O 1
ATOM 743 N N . ILE A 1 95 ? -4.395 -21.609 -5.426 1 97.25 95 ILE A N 1
ATOM 744 C CA . ILE A 1 95 ? -3.523 -21.812 -4.273 1 97.25 95 ILE A CA 1
ATOM 745 C C . ILE A 1 95 ? -2.6 -23 -4.52 1 97.25 95 ILE A C 1
ATOM 747 O O . ILE A 1 95 ? -1.436 -22.984 -4.117 1 97.25 95 ILE A O 1
ATOM 751 N N . LEU A 1 96 ? -3.121 -24 -5.203 1 96.75 96 LEU A N 1
ATOM 752 C CA . LEU A 1 96 ? -2.289 -25.156 -5.504 1 96.75 96 LEU A CA 1
ATOM 753 C C . LEU A 1 96 ? -1.094 -24.766 -6.367 1 96.75 96 LEU A C 1
ATOM 755 O O . LEU A 1 96 ? 0.044 -25.125 -6.059 1 96.75 96 LEU A O 1
ATOM 759 N N . HIS A 1 97 ? -1.336 -24 -7.449 1 97.81 97 HIS A N 1
ATOM 760 C CA . HIS A 1 97 ? -0.243 -23.578 -8.32 1 97.81 97 HIS A CA 1
ATOM 761 C C . HIS A 1 97 ? 0.772 -22.734 -7.555 1 97.81 97 HIS A C 1
ATOM 763 O O . HIS A 1 97 ? 1.979 -22.844 -7.785 1 97.81 97 HIS A O 1
ATOM 769 N N . ALA A 1 98 ? 0.286 -21.906 -6.617 1 97.94 98 ALA A N 1
ATOM 770 C CA . ALA A 1 98 ? 1.196 -21.125 -5.793 1 97.94 98 ALA A CA 1
ATOM 771 C C . ALA A 1 98 ? 2.047 -22.016 -4.898 1 97.94 98 ALA A C 1
ATOM 773 O O . ALA A 1 98 ? 3.246 -21.781 -4.734 1 97.94 98 ALA A O 1
ATOM 774 N N . LYS A 1 99 ? 1.447 -23.062 -4.34 1 97.5 99 LYS A N 1
ATOM 775 C CA . LYS A 1 99 ? 2.178 -23.984 -3.49 1 97.5 99 LYS A CA 1
ATOM 776 C C . LYS A 1 99 ? 3.191 -24.797 -4.301 1 97.5 99 LYS A C 1
ATOM 778 O O . LYS A 1 99 ? 4.312 -25.031 -3.844 1 97.5 99 LYS A O 1
ATOM 783 N N . VAL A 1 100 ? 2.836 -25.25 -5.461 1 97.94 100 VAL A N 1
ATOM 784 C CA . VAL A 1 100 ? 3.764 -25.953 -6.336 1 97.94 100 VAL A CA 1
ATOM 785 C C . VAL A 1 100 ? 4.918 -25.031 -6.719 1 97.94 100 VAL A C 1
ATOM 787 O O . VAL A 1 100 ? 6.07 -25.469 -6.785 1 97.94 100 VAL A O 1
ATOM 790 N N . PHE A 1 101 ? 4.609 -23.812 -6.961 1 98.19 101 PHE A N 1
ATOM 791 C CA . PHE A 1 101 ? 5.648 -22.828 -7.25 1 98.19 101 PHE A CA 1
ATOM 792 C C . PHE A 1 101 ? 6.641 -22.734 -6.098 1 98.19 101 PHE A C 1
ATOM 794 O O . PHE A 1 101 ? 7.852 -22.656 -6.32 1 98.19 101 PHE A O 1
ATOM 801 N N . THR A 1 102 ? 6.152 -22.719 -4.887 1 97.06 102 THR A N 1
ATOM 802 C CA . THR A 1 102 ? 7.008 -22.703 -3.707 1 97.06 102 THR A CA 1
ATOM 803 C C . THR A 1 102 ? 7.938 -23.906 -3.691 1 97.06 102 THR A C 1
ATOM 805 O O . THR A 1 102 ? 9.141 -23.766 -3.434 1 97.06 102 THR A O 1
ATOM 808 N N . LEU A 1 103 ? 7.391 -25.031 -4.008 1 96.5 103 LEU A N 1
ATOM 809 C CA . LEU A 1 103 ? 8.203 -26.25 -4.062 1 96.5 103 LEU A CA 1
ATOM 810 C C . LEU A 1 103 ? 9.242 -26.156 -5.176 1 96.5 103 LEU A C 1
ATOM 812 O O . LEU A 1 103 ? 10.391 -26.578 -4.996 1 96.5 103 LEU A O 1
ATOM 816 N N . ALA A 1 104 ? 8.797 -25.672 -6.344 1 97.19 104 ALA A N 1
ATOM 817 C CA . ALA A 1 104 ? 9.711 -25.484 -7.473 1 97.19 104 ALA A CA 1
ATOM 818 C C . ALA A 1 104 ? 10.922 -24.656 -7.07 1 97.19 104 ALA A C 1
ATOM 820 O O . ALA A 1 104 ? 12.047 -24.953 -7.461 1 97.19 104 ALA A O 1
ATOM 821 N N . HIS A 1 105 ? 10.641 -23.609 -6.324 1 95.62 105 HIS A N 1
ATOM 822 C CA . HIS A 1 105 ? 11.719 -22.766 -5.84 1 95.62 105 HIS A CA 1
ATOM 823 C C . HIS A 1 105 ? 12.578 -23.484 -4.809 1 95.62 105 HIS A C 1
ATOM 825 O O . HIS A 1 105 ? 13.805 -23.453 -4.879 1 95.62 105 HIS A O 1
ATOM 831 N N . MET A 1 106 ? 11.961 -24.141 -3.859 1 93.81 106 MET A N 1
ATOM 832 C CA . MET A 1 106 ? 12.664 -24.844 -2.791 1 93.81 106 MET A CA 1
ATOM 833 C C . MET A 1 106 ? 13.609 -25.906 -3.361 1 93.81 106 MET A C 1
ATOM 835 O O . MET A 1 106 ? 14.719 -26.078 -2.859 1 93.81 106 MET A O 1
ATOM 839 N N . TYR A 1 107 ? 13.188 -26.531 -4.375 1 93.5 107 TYR A N 1
ATOM 840 C CA . TYR A 1 107 ? 13.961 -27.625 -4.93 1 93.5 107 TYR A CA 1
ATOM 841 C C . TYR A 1 107 ? 14.719 -27.188 -6.176 1 93.5 107 TYR A C 1
ATOM 843 O O . TYR A 1 107 ? 15.32 -28.016 -6.867 1 93.5 107 TYR A O 1
ATOM 851 N N . ASP A 1 108 ? 14.672 -25.906 -6.508 1 94.62 108 ASP A N 1
ATOM 852 C CA . ASP A 1 108 ? 15.43 -25.266 -7.578 1 94.62 108 ASP A CA 1
ATOM 853 C C . ASP A 1 108 ? 15.117 -25.906 -8.93 1 94.62 108 ASP A C 1
ATOM 855 O O . ASP A 1 108 ? 16.031 -26.312 -9.648 1 94.62 108 ASP A O 1
ATOM 859 N N . ILE A 1 109 ? 13.875 -26.016 -9.281 1 95.94 109 ILE A N 1
ATOM 860 C CA . ILE A 1 109 ? 13.391 -26.516 -10.562 1 95.94 109 ILE A CA 1
ATOM 861 C C . ILE A 1 109 ? 12.742 -25.375 -11.352 1 95.94 109 ILE A C 1
ATOM 863 O O . ILE A 1 109 ? 11.516 -25.25 -11.391 1 95.94 109 ILE A O 1
ATOM 867 N N . PRO A 1 110 ? 13.492 -24.594 -12.086 1 96.19 110 PRO A N 1
ATOM 868 C CA . PRO A 1 110 ? 13 -23.359 -12.719 1 96.19 110 PRO A CA 1
ATOM 869 C C . PRO A 1 110 ? 11.914 -23.625 -13.758 1 96.19 110 PRO A C 1
ATOM 871 O O . PRO A 1 110 ? 10.969 -22.844 -13.891 1 96.19 110 PRO A O 1
ATOM 874 N N . ARG A 1 111 ? 12.031 -24.688 -14.516 1 97 111 ARG A N 1
ATOM 875 C CA . ARG A 1 111 ? 11.039 -24.984 -15.539 1 97 111 ARG A CA 1
ATOM 876 C C . ARG A 1 111 ? 9.672 -25.25 -14.922 1 97 111 ARG A C 1
ATOM 878 O O . ARG A 1 111 ? 8.641 -24.906 -15.508 1 97 111 ARG A O 1
ATOM 885 N N . LEU A 1 112 ? 9.68 -25.922 -13.758 1 97.69 112 LEU A N 1
ATOM 886 C CA . LEU A 1 112 ? 8.43 -26.125 -13.039 1 97.69 112 LEU A CA 1
ATOM 887 C C . LEU A 1 112 ? 7.852 -24.797 -12.57 1 97.69 112 LEU A C 1
ATOM 889 O O . LEU A 1 112 ? 6.641 -24.578 -12.641 1 97.69 112 LEU A O 1
ATOM 893 N N . GLY A 1 113 ? 8.695 -23.906 -12.062 1 98 113 GLY A N 1
ATOM 894 C CA . GLY A 1 113 ? 8.258 -22.562 -11.695 1 98 113 GLY A CA 1
ATOM 895 C C . GLY A 1 113 ? 7.566 -21.828 -12.828 1 98 113 GLY A C 1
ATOM 896 O O . GLY A 1 113 ? 6.508 -21.234 -12.625 1 98 113 GLY A O 1
ATOM 897 N N . GLU A 1 114 ? 8.156 -21.891 -13.977 1 97.94 114 GLU A N 1
ATOM 898 C CA . GLU A 1 114 ? 7.582 -21.25 -15.156 1 97.94 114 GLU A CA 1
ATOM 899 C C . GLU A 1 114 ? 6.219 -21.844 -15.5 1 97.94 114 GLU A C 1
ATOM 901 O O . GLU A 1 114 ? 5.277 -21.109 -15.82 1 97.94 114 GLU A O 1
ATOM 906 N N . LEU A 1 115 ? 6.215 -23.141 -15.469 1 97.94 115 LEU A N 1
ATOM 907 C CA . LEU A 1 115 ? 4.961 -23.828 -15.758 1 97.94 115 LEU A CA 1
ATOM 908 C C . LEU A 1 115 ? 3.875 -23.422 -14.773 1 97.94 115 LEU A C 1
ATOM 910 O O . LEU A 1 115 ? 2.725 -23.203 -15.156 1 97.94 115 LEU A O 1
ATOM 914 N N . CYS A 1 116 ? 4.188 -23.281 -13.461 1 98 116 CYS A N 1
ATOM 915 C CA . CYS A 1 116 ? 3.25 -22.891 -12.406 1 98 116 CYS A CA 1
ATOM 916 C C . CYS A 1 116 ? 2.648 -21.516 -12.695 1 98 116 CYS A C 1
ATOM 918 O O . CYS A 1 116 ? 1.44 -21.328 -12.547 1 98 116 CYS A O 1
ATOM 920 N N . ILE A 1 117 ? 3.516 -20.609 -13.078 1 98.25 117 ILE A N 1
ATOM 921 C CA . ILE A 1 117 ? 3.074 -19.25 -13.352 1 98.25 117 ILE A CA 1
ATOM 922 C C . ILE A 1 117 ? 2.09 -19.25 -14.516 1 98.25 117 ILE A C 1
ATOM 924 O O . ILE A 1 117 ? 1.043 -18.594 -14.453 1 98.25 117 ILE A O 1
ATOM 928 N N . LYS A 1 118 ? 2.467 -20 -15.562 1 97.88 118 LYS A N 1
ATOM 929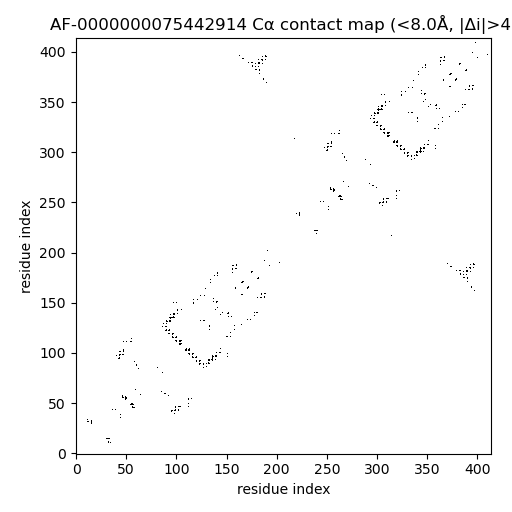 C CA . LYS A 1 118 ? 1.594 -20.109 -16.734 1 97.88 118 LYS A CA 1
ATOM 930 C C . LYS A 1 118 ? 0.225 -20.656 -16.344 1 97.88 118 LYS A C 1
ATOM 932 O O . LYS A 1 118 ? -0.807 -20.109 -16.719 1 97.88 118 LYS A O 1
ATOM 937 N N . LYS A 1 119 ? 0.182 -21.734 -15.602 1 97.19 119 LYS A N 1
ATOM 938 C CA . LYS A 1 119 ? -1.068 -22.375 -15.188 1 97.19 119 LYS A CA 1
ATOM 939 C C . LYS A 1 119 ? -1.854 -21.469 -14.242 1 97.19 119 LYS A C 1
ATOM 941 O O . LYS A 1 119 ? -3.08 -21.375 -14.336 1 97.19 119 LYS A O 1
ATOM 946 N N . PHE A 1 120 ? -1.133 -20.812 -13.344 1 97.94 120 PHE A N 1
ATOM 947 C CA . PHE A 1 120 ? -1.754 -19.875 -12.406 1 97.94 120 PHE A CA 1
ATOM 948 C C . PHE A 1 120 ? -2.477 -18.766 -13.164 1 97.94 120 PHE A C 1
ATOM 950 O O . PHE A 1 120 ? -3.652 -18.5 -12.906 1 97.94 120 PHE A O 1
ATOM 957 N N . LYS A 1 121 ? -1.762 -18.125 -14.047 1 97.56 121 LYS A N 1
ATOM 958 C CA . LYS A 1 121 ? -2.344 -17.031 -14.828 1 97.56 121 LYS A CA 1
ATOM 959 C C . LYS A 1 121 ? -3.557 -17.516 -15.625 1 97.56 121 LYS A C 1
ATOM 961 O O . LYS A 1 121 ? -4.551 -16.797 -15.742 1 97.56 121 LYS A O 1
ATOM 966 N N . GLY A 1 122 ? -3.471 -18.719 -16.203 1 96.5 122 GLY A N 1
ATOM 967 C CA . GLY A 1 122 ? -4.594 -19.297 -16.922 1 96.5 122 GLY A CA 1
ATOM 968 C C . GLY A 1 122 ? -5.855 -19.391 -16.094 1 96.5 122 GLY A C 1
ATOM 969 O O . GLY A 1 122 ? -6.938 -19.016 -16.531 1 96.5 122 GLY A O 1
ATOM 970 N N . VAL A 1 123 ? -5.766 -19.875 -14.883 1 95.62 123 VAL A N 1
ATOM 971 C CA . VAL A 1 123 ? -6.906 -20.047 -13.984 1 95.62 123 VAL A CA 1
ATOM 972 C C . VAL A 1 123 ? -7.379 -18.688 -13.477 1 95.62 123 VAL A C 1
ATOM 974 O O . VAL A 1 123 ? -8.586 -18.438 -13.375 1 95.62 123 VAL A O 1
ATOM 977 N N . ALA A 1 124 ? -6.438 -17.781 -13.18 1 96.5 124 ALA A N 1
ATOM 978 C CA . ALA A 1 124 ? -6.734 -16.5 -12.562 1 96.5 124 ALA A CA 1
ATOM 979 C C . ALA A 1 124 ? -7.547 -15.609 -13.5 1 96.5 124 ALA A C 1
ATOM 981 O O . ALA A 1 124 ? -8.289 -14.734 -13.047 1 96.5 124 ALA A O 1
ATOM 982 N N . GLN A 1 125 ? -7.43 -15.852 -14.781 1 93.75 125 GLN A N 1
ATOM 983 C CA . GLN A 1 125 ? -8.172 -15.062 -15.758 1 93.75 125 GLN A CA 1
ATOM 984 C C . GLN A 1 125 ? -9.672 -15.133 -15.492 1 93.75 125 GLN A C 1
ATOM 986 O O . GLN A 1 125 ? -10.391 -14.148 -15.672 1 93.75 125 GLN A O 1
ATOM 991 N N . GLN A 1 126 ? -10.039 -16.297 -15 1 93.44 126 GLN A N 1
ATOM 992 C CA . GLN A 1 126 ? -11.477 -16.469 -14.812 1 93.44 126 GLN A CA 1
ATOM 993 C C . GLN A 1 126 ? -11.836 -16.531 -13.328 1 93.44 126 GLN A C 1
ATOM 995 O O . GLN A 1 126 ? -13.008 -16.422 -12.961 1 93.44 126 GLN A O 1
ATOM 1000 N N . GLN A 1 127 ? -10.859 -16.625 -12.469 1 94.69 127 GLN A N 1
ATOM 1001 C CA . GLN A 1 127 ? -11.172 -16.906 -11.07 1 94.69 127 GLN A CA 1
ATOM 1002 C C . GLN A 1 127 ? -10.547 -15.859 -10.148 1 94.69 127 GLN A C 1
ATOM 1004 O O . GLN A 1 127 ? -10.281 -16.141 -8.977 1 94.69 127 GLN A O 1
ATOM 1009 N N . TRP A 1 128 ? -10.234 -14.656 -10.641 1 93.56 128 TRP A N 1
ATOM 1010 C CA . TRP A 1 128 ? -9.531 -13.633 -9.883 1 93.56 128 TRP A CA 1
ATOM 1011 C C . TRP A 1 128 ? -10.398 -13.102 -8.742 1 93.56 128 TRP A C 1
ATOM 1013 O O . TRP A 1 128 ? -9.883 -12.547 -7.77 1 93.56 128 TRP A O 1
ATOM 1023 N N . LYS A 1 129 ? -11.688 -13.305 -8.781 1 93.62 129 LYS A N 1
ATOM 1024 C CA . LYS A 1 129 ? -12.586 -12.781 -7.754 1 93.62 129 LYS A CA 1
ATOM 1025 C C . LYS A 1 129 ? -12.68 -13.727 -6.566 1 93.62 129 LYS A C 1
ATOM 1027 O O . LYS A 1 129 ? -13.227 -13.375 -5.52 1 93.62 129 LYS A O 1
ATOM 1032 N N . SER A 1 130 ? -12.195 -14.883 -6.699 1 92.44 130 SER A N 1
ATOM 1033 C CA . SER A 1 130 ? -12.344 -15.906 -5.676 1 92.44 130 SER A CA 1
ATOM 1034 C C . SER A 1 130 ? -11.453 -15.617 -4.469 1 92.44 130 SER A C 1
ATOM 1036 O O . SER A 1 130 ? -10.414 -14.969 -4.602 1 92.44 130 SER A O 1
ATOM 1038 N N . SER A 1 131 ? -11.852 -16.141 -3.268 1 94.06 131 SER A N 1
ATOM 1039 C CA . SER A 1 131 ? -11.023 -16.031 -2.066 1 94.06 131 SER A CA 1
ATOM 1040 C C . SER A 1 131 ? -9.734 -16.828 -2.207 1 94.06 131 SER A C 1
ATOM 1042 O O . SER A 1 131 ? -8.742 -16.531 -1.538 1 94.06 131 SER A O 1
ATOM 1044 N N . TYR A 1 132 ? -9.797 -17.766 -3.113 1 95.06 132 TYR A N 1
ATOM 1045 C CA . TYR A 1 132 ? -8.617 -18.594 -3.328 1 95.06 132 TYR A CA 1
ATOM 1046 C C . TYR A 1 132 ? -7.492 -17.797 -3.963 1 95.06 132 TYR A C 1
ATOM 1048 O O . TYR A 1 132 ? -6.312 -18.094 -3.77 1 95.06 132 TYR A O 1
ATOM 1056 N N . PHE A 1 133 ? -7.871 -16.766 -4.699 1 97.62 133 PHE A N 1
ATOM 1057 C CA . PHE A 1 133 ? -6.859 -15.875 -5.262 1 97.62 133 PHE A CA 1
ATOM 1058 C C . PHE A 1 133 ? -6.086 -15.164 -4.156 1 97.62 133 PHE A C 1
ATOM 1060 O O . PHE A 1 133 ? -4.859 -15.07 -4.215 1 97.62 133 PHE A O 1
ATOM 1067 N N . LEU A 1 134 ? -6.758 -14.727 -3.154 1 97.94 134 LEU A N 1
ATOM 1068 C CA . LEU A 1 134 ? -6.113 -14.062 -2.029 1 97.94 134 LEU A CA 1
ATOM 1069 C C . LEU A 1 134 ? -5.227 -15.031 -1.257 1 97.94 134 LEU A C 1
ATOM 1071 O O . LEU A 1 134 ? -4.125 -14.672 -0.835 1 97.94 134 LEU A O 1
ATOM 1075 N N . ASP A 1 135 ? -5.742 -16.25 -1.121 1 97.31 135 ASP A N 1
ATOM 1076 C CA . ASP A 1 135 ? -4.941 -17.281 -0.46 1 97.31 135 ASP A CA 1
ATOM 1077 C C . ASP A 1 135 ? -3.645 -17.547 -1.225 1 97.31 135 ASP A C 1
ATOM 1079 O O . ASP A 1 135 ? -2.59 -17.734 -0.62 1 97.31 135 ASP A O 1
ATOM 1083 N N . ALA A 1 136 ? -3.77 -17.594 -2.518 1 97.88 136 ALA A N 1
ATOM 1084 C CA . ALA A 1 136 ? -2.594 -17.781 -3.361 1 97.88 136 ALA A CA 1
ATOM 1085 C C . ALA A 1 136 ? -1.608 -16.625 -3.201 1 97.88 136 ALA A C 1
ATOM 1087 O O . ALA A 1 136 ? -0.395 -16.844 -3.141 1 97.88 136 ALA A O 1
ATOM 1088 N N . ALA A 1 137 ? -2.119 -15.43 -3.135 1 98.31 137 ALA A N 1
ATOM 1089 C CA . ALA A 1 137 ? -1.278 -14.25 -2.912 1 98.31 137 ALA A CA 1
ATOM 1090 C C . ALA A 1 137 ? -0.542 -14.352 -1.579 1 98.31 137 ALA A C 1
ATOM 1092 O O . ALA A 1 137 ? 0.656 -14.062 -1.502 1 98.31 137 ALA A O 1
ATOM 1093 N N . ARG A 1 138 ? -1.244 -14.773 -0.567 1 98 138 ARG A N 1
ATOM 1094 C CA . ARG A 1 138 ? -0.621 -14.961 0.739 1 98 138 ARG A CA 1
ATOM 1095 C C . ARG A 1 138 ? 0.52 -15.969 0.662 1 98 138 ARG A C 1
ATOM 1097 O O . ARG A 1 138 ? 1.603 -15.734 1.201 1 98 138 ARG A O 1
ATOM 1104 N N . GLU A 1 139 ? 0.273 -17.078 0.019 1 97.31 139 GLU A N 1
ATOM 1105 C CA . GLU A 1 139 ? 1.302 -18.094 -0.154 1 97.31 139 GLU A CA 1
ATOM 1106 C C . GLU A 1 139 ? 2.535 -17.531 -0.846 1 97.31 139 GLU A C 1
ATOM 1108 O O . GLU A 1 139 ? 3.66 -17.734 -0.384 1 97.31 139 GLU A O 1
ATOM 1113 N N . ALA A 1 140 ? 2.355 -16.766 -1.898 1 97.44 140 ALA A N 1
ATOM 1114 C CA . ALA A 1 140 ? 3.449 -16.219 -2.695 1 97.44 140 ALA A CA 1
ATOM 1115 C C . ALA A 1 140 ? 4.285 -15.242 -1.875 1 97.44 140 ALA A C 1
ATOM 1117 O O . ALA A 1 140 ? 5.512 -15.203 -2.004 1 97.44 140 ALA A O 1
ATOM 1118 N N . TYR A 1 141 ? 3.678 -14.5 -0.983 1 97.94 141 TYR A N 1
ATOM 1119 C CA . TYR A 1 141 ? 4.367 -13.43 -0.276 1 97.94 141 TYR A CA 1
ATOM 1120 C C . TYR A 1 141 ? 4.91 -13.914 1.061 1 97.94 141 TYR A C 1
ATOM 1122 O O . TYR A 1 141 ? 5.691 -13.219 1.713 1 97.94 141 TYR A O 1
ATOM 1130 N N . THR A 1 142 ? 4.586 -15.148 1.469 1 96.62 142 THR A N 1
ATOM 1131 C CA . THR A 1 142 ? 5.035 -15.602 2.777 1 96.62 142 THR A CA 1
ATOM 1132 C C . THR A 1 142 ? 5.926 -16.844 2.641 1 96.62 142 THR A C 1
ATOM 1134 O O . THR A 1 142 ? 6.801 -17.078 3.477 1 96.62 142 THR A O 1
ATOM 1137 N N . ALA A 1 143 ? 5.707 -17.594 1.584 1 95.5 143 ALA A N 1
ATOM 1138 C CA . ALA A 1 143 ? 6.375 -18.891 1.507 1 95.5 143 ALA A CA 1
ATOM 1139 C C . ALA A 1 143 ? 7.656 -18.797 0.687 1 95.5 143 ALA A C 1
ATOM 1141 O O . ALA A 1 143 ? 8.508 -19.688 0.753 1 95.5 143 ALA A O 1
ATOM 1142 N N . THR A 1 144 ? 7.852 -17.766 -0.121 1 94.88 144 THR A N 1
ATOM 1143 C CA . THR A 1 144 ? 9.062 -17.578 -0.91 1 94.88 144 THR A CA 1
ATOM 1144 C C . THR A 1 144 ? 9.805 -16.312 -0.463 1 94.88 144 THR A C 1
ATOM 1146 O O . THR A 1 144 ? 9.188 -15.367 0.033 1 94.88 144 THR A O 1
ATOM 1149 N N . PRO A 1 145 ? 11.125 -16.359 -0.593 1 93.62 145 PRO A N 1
ATOM 1150 C CA . PRO A 1 145 ? 11.898 -15.156 -0.262 1 93.62 145 PRO A CA 1
ATOM 1151 C C . PRO A 1 145 ? 11.477 -13.938 -1.073 1 93.62 145 PRO A C 1
ATOM 1153 O O . PRO A 1 145 ? 10.875 -14.078 -2.143 1 93.62 145 PRO A O 1
ATOM 1156 N N . THR A 1 146 ? 11.828 -12.727 -0.568 1 91.81 146 THR A N 1
ATOM 1157 C CA . THR A 1 146 ? 11.352 -11.453 -1.108 1 91.81 146 THR A CA 1
ATOM 1158 C C . THR A 1 146 ? 11.977 -11.18 -2.473 1 91.81 146 THR A C 1
ATOM 1160 O O . THR A 1 146 ? 11.461 -10.375 -3.248 1 91.81 146 THR A O 1
ATOM 1163 N N . ASP A 1 147 ? 13.062 -11.812 -2.783 1 92.62 147 ASP A N 1
ATOM 1164 C CA . ASP A 1 147 ? 13.75 -11.547 -4.043 1 92.62 147 ASP A CA 1
ATOM 1165 C C . ASP A 1 147 ? 13.211 -12.438 -5.16 1 92.62 147 ASP A C 1
ATOM 1167 O O . ASP A 1 147 ? 13.594 -12.281 -6.324 1 92.62 147 ASP A O 1
ATOM 1171 N N . ILE A 1 148 ? 12.367 -13.375 -4.812 1 94.31 148 ILE A N 1
ATOM 1172 C CA . ILE A 1 148 ? 11.688 -14.188 -5.812 1 94.31 148 ILE A CA 1
ATOM 1173 C C . ILE A 1 148 ? 10.406 -13.492 -6.262 1 94.31 148 ILE A C 1
ATOM 1175 O O . ILE A 1 148 ? 9.414 -13.469 -5.527 1 94.31 148 ILE A O 1
ATOM 1179 N N . LEU A 1 149 ? 10.352 -13 -7.551 1 95.75 149 LEU A N 1
ATOM 1180 C CA . LEU A 1 149 ? 9.344 -12.016 -7.914 1 95.75 149 LEU A CA 1
ATOM 1181 C C . LEU A 1 149 ? 8.344 -12.594 -8.906 1 95.75 149 LEU A C 1
ATOM 1183 O O . LEU A 1 149 ? 7.281 -12.016 -9.141 1 95.75 149 LEU A O 1
ATOM 1187 N N . GLU A 1 150 ? 8.602 -13.758 -9.508 1 96.69 150 GLU A N 1
ATOM 1188 C CA . GLU A 1 150 ? 7.836 -14.234 -10.656 1 96.69 150 GLU A CA 1
ATOM 1189 C C . GLU A 1 150 ? 6.359 -14.391 -10.305 1 96.69 150 GLU A C 1
ATOM 1191 O O . GLU A 1 150 ? 5.492 -13.82 -10.977 1 96.69 150 GLU A O 1
ATOM 1196 N N . MET A 1 151 ? 6.055 -15.156 -9.234 1 97.81 151 MET A N 1
ATOM 1197 C CA . MET A 1 151 ? 4.668 -15.352 -8.828 1 97.81 151 MET A CA 1
ATOM 1198 C C . MET A 1 151 ? 4.066 -14.062 -8.289 1 97.81 151 MET A C 1
ATOM 1200 O O . MET A 1 151 ? 2.898 -13.766 -8.539 1 97.81 151 MET A O 1
ATOM 1204 N N . ARG A 1 152 ? 4.805 -13.25 -7.566 1 97.88 152 ARG A N 1
ATOM 1205 C CA . ARG A 1 152 ? 4.359 -11.969 -7.035 1 97.88 152 ARG A CA 1
ATOM 1206 C C . ARG A 1 152 ? 3.963 -11.016 -8.156 1 97.88 152 ARG A C 1
ATOM 1208 O O . ARG A 1 152 ? 2.939 -10.336 -8.07 1 97.88 152 ARG A O 1
ATOM 1215 N N . LYS A 1 153 ? 4.773 -11.008 -9.188 1 97.06 153 LYS A N 1
ATOM 1216 C CA . LYS A 1 153 ? 4.465 -10.172 -10.336 1 97.06 153 LYS A CA 1
ATOM 1217 C C . LYS A 1 153 ? 3.139 -10.57 -10.977 1 97.06 153 LYS A C 1
ATOM 1219 O O . LYS A 1 153 ? 2.332 -9.711 -11.336 1 97.06 153 LYS A O 1
ATOM 1224 N N . ALA A 1 154 ? 2.939 -11.859 -11.125 1 97.81 154 ALA A N 1
ATOM 1225 C CA . ALA A 1 154 ? 1.681 -12.336 -11.688 1 97.81 154 ALA A CA 1
ATOM 1226 C C . ALA A 1 154 ? 0.491 -11.867 -10.859 1 97.81 154 ALA A C 1
ATOM 1228 O O . ALA A 1 154 ? -0.521 -11.422 -11.406 1 97.81 154 ALA A O 1
ATOM 1229 N N . ILE A 1 155 ? 0.628 -11.945 -9.562 1 98.31 155 ILE A N 1
ATOM 1230 C CA . ILE A 1 155 ? -0.423 -11.539 -8.641 1 98.31 155 ILE A CA 1
ATOM 1231 C C . ILE A 1 155 ? -0.681 -10.039 -8.766 1 98.31 155 ILE A C 1
ATOM 1233 O O . ILE A 1 155 ? -1.831 -9.609 -8.875 1 98.31 155 ILE A O 1
ATOM 1237 N N . VAL A 1 156 ? 0.339 -9.258 -8.773 1 97.88 156 VAL A N 1
ATOM 1238 C CA . VAL A 1 156 ? 0.238 -7.805 -8.875 1 97.88 156 VAL A CA 1
ATOM 1239 C C . VAL A 1 156 ? -0.427 -7.422 -10.195 1 97.88 156 VAL A C 1
ATOM 1241 O O . VAL A 1 156 ? -1.283 -6.535 -10.234 1 97.88 156 VAL A O 1
ATOM 1244 N N . GLU A 1 157 ? -0.052 -8.094 -11.273 1 96.69 157 GLU A N 1
ATOM 1245 C CA . GLU A 1 157 ? -0.645 -7.844 -12.586 1 96.69 157 GLU A CA 1
ATOM 1246 C C . GLU A 1 157 ? -2.15 -8.094 -12.562 1 96.69 157 GLU A C 1
ATOM 1248 O O . GLU A 1 157 ? -2.918 -7.336 -13.164 1 96.69 157 GLU A O 1
ATOM 1253 N N . ILE A 1 158 ? -2.527 -9.102 -11.914 1 97.06 158 ILE A N 1
ATOM 1254 C CA . ILE A 1 158 ? -3.945 -9.438 -11.836 1 97.06 158 ILE A CA 1
ATOM 1255 C C . ILE A 1 158 ? -4.691 -8.359 -11.062 1 97.06 158 ILE A C 1
ATOM 1257 O O . ILE A 1 158 ? -5.781 -7.938 -11.453 1 97.06 158 ILE A O 1
ATOM 1261 N N . PHE A 1 159 ? -4.137 -7.887 -9.93 1 96.94 159 PHE A N 1
ATOM 1262 C CA . PHE A 1 159 ? -4.734 -6.781 -9.195 1 96.94 159 PHE A CA 1
ATOM 1263 C C . PHE A 1 159 ? -4.848 -5.543 -10.078 1 96.94 159 PHE A C 1
ATOM 1265 O O . PHE A 1 159 ? -5.863 -4.84 -10.039 1 96.94 159 PHE A O 1
ATOM 1272 N N . TYR A 1 160 ? -3.814 -5.297 -10.836 1 94.88 160 TYR A N 1
ATOM 1273 C CA . TYR A 1 160 ? -3.787 -4.129 -11.711 1 94.88 160 TYR A CA 1
ATOM 1274 C C . TYR A 1 160 ? -4.871 -4.223 -12.781 1 94.88 160 TYR A C 1
ATOM 1276 O O . TYR A 1 160 ? -5.547 -3.232 -13.07 1 94.88 160 TYR A O 1
ATOM 1284 N N . GLU A 1 161 ? -5.012 -5.43 -13.367 1 94.75 161 GLU A N 1
ATOM 1285 C CA . GLU A 1 161 ? -5.984 -5.641 -14.438 1 94.75 161 GLU A CA 1
ATOM 1286 C C . GLU A 1 161 ? -7.41 -5.633 -13.898 1 94.75 161 GLU A C 1
ATOM 1288 O O . GLU A 1 161 ? -8.359 -5.414 -14.648 1 94.75 161 GLU A O 1
ATOM 1293 N N . ASN A 1 162 ? -7.555 -5.906 -12.695 1 95.31 162 ASN A N 1
ATOM 1294 C CA . ASN A 1 162 ? -8.852 -5.941 -12.039 1 95.31 162 ASN A CA 1
ATOM 1295 C C . ASN A 1 162 ? -8.906 -4.98 -10.852 1 95.31 162 ASN A C 1
ATOM 1297 O O . ASN A 1 162 ? -9.109 -5.406 -9.711 1 95.31 162 ASN A O 1
ATOM 1301 N N . ARG A 1 163 ? -8.852 -3.732 -11.07 1 92.75 163 ARG A N 1
ATOM 1302 C CA . ARG A 1 163 ? -8.672 -2.658 -10.102 1 92.75 163 ARG A CA 1
ATOM 1303 C C . ARG A 1 163 ? -9.867 -2.576 -9.148 1 92.75 163 ARG A C 1
ATOM 1305 O O . ARG A 1 163 ? -9.734 -2.107 -8.016 1 92.75 163 ARG A O 1
ATOM 1312 N N . ALA A 1 164 ? -11.039 -3.004 -9.609 1 93.62 164 ALA A N 1
ATOM 1313 C CA . ALA A 1 164 ? -12.25 -2.98 -8.781 1 93.62 164 ALA A CA 1
ATOM 1314 C C . ALA A 1 164 ? -12.062 -3.811 -7.516 1 93.62 164 ALA A C 1
ATOM 1316 O O . ALA A 1 164 ? -12.742 -3.578 -6.512 1 93.62 164 ALA A O 1
ATOM 1317 N N . LEU A 1 165 ? -11.141 -4.793 -7.555 1 95.44 165 LEU A N 1
ATOM 1318 C CA . LEU A 1 165 ? -10.844 -5.633 -6.398 1 95.44 165 LEU A CA 1
ATOM 1319 C C . LEU A 1 165 ? -10.375 -4.789 -5.219 1 95.44 165 LEU A C 1
ATOM 1321 O O . LEU A 1 165 ? -10.68 -5.105 -4.066 1 95.44 165 LEU A O 1
ATOM 1325 N N . LEU A 1 166 ? -9.703 -3.674 -5.512 1 96.06 166 LEU A N 1
ATOM 1326 C CA . LEU A 1 166 ? -9.133 -2.832 -4.469 1 96.06 166 LEU A CA 1
ATOM 1327 C C . LEU A 1 166 ? -10.227 -2.125 -3.678 1 96.06 166 LEU A C 1
ATOM 1329 O O . LEU A 1 166 ? -10 -1.69 -2.547 1 96.06 166 LEU A O 1
ATOM 1333 N N . ASP A 1 167 ? -11.445 -2.037 -4.254 1 95.06 167 ASP A N 1
ATOM 1334 C CA . ASP A 1 167 ? -12.547 -1.317 -3.619 1 95.06 167 ASP A CA 1
ATOM 1335 C C . ASP A 1 167 ? -13.312 -2.223 -2.656 1 95.06 167 ASP A C 1
ATOM 1337 O O . ASP A 1 167 ? -14.117 -1.745 -1.856 1 95.06 167 ASP A O 1
ATOM 1341 N N . GLU A 1 168 ? -13.055 -3.488 -2.781 1 96.44 168 GLU A N 1
ATOM 1342 C CA . GLU A 1 168 ? -13.742 -4.434 -1.91 1 96.44 168 GLU A CA 1
ATOM 1343 C C . GLU A 1 168 ? -13.148 -4.426 -0.506 1 96.44 168 GLU A C 1
ATOM 1345 O O . GLU A 1 168 ? -11.938 -4.582 -0.339 1 96.44 168 GLU A O 1
ATOM 1350 N N . SER A 1 169 ? -14.016 -4.332 0.532 1 96.38 169 SER A N 1
ATOM 1351 C CA . SER A 1 169 ? -13.5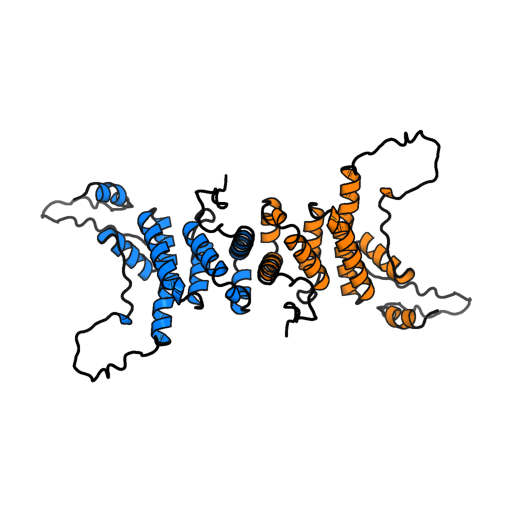86 -4.242 1.922 1 96.38 169 SER A CA 1
ATOM 1352 C C . SER A 1 169 ? -12.797 -5.48 2.336 1 96.38 169 SER A C 1
ATOM 1354 O O . SER A 1 169 ? -11.805 -5.379 3.057 1 96.38 169 SER A O 1
ATOM 1356 N N . ARG A 1 170 ? -13.289 -6.609 1.919 1 95.75 170 ARG A N 1
ATOM 1357 C CA . ARG A 1 170 ? -12.617 -7.852 2.275 1 95.75 170 ARG A CA 1
ATOM 1358 C C . ARG A 1 170 ? -11.195 -7.883 1.716 1 95.75 170 ARG A C 1
ATOM 1360 O O . ARG A 1 170 ? -10.273 -8.352 2.381 1 95.75 170 ARG A O 1
ATOM 1367 N N . VAL A 1 171 ? -11.055 -7.402 0.506 1 97.88 171 VAL A N 1
ATOM 1368 C CA . VAL A 1 171 ? -9.75 -7.375 -0.153 1 97.88 171 VAL A CA 1
ATOM 1369 C C . VAL A 1 171 ? -8.844 -6.363 0.539 1 97.88 171 VAL A C 1
ATOM 1371 O O . VAL A 1 171 ? -7.656 -6.625 0.75 1 97.88 171 VAL A O 1
ATOM 1374 N N . GLN A 1 172 ? -9.367 -5.223 0.931 1 98 172 GLN A N 1
ATOM 1375 C CA . GLN A 1 172 ? -8.586 -4.215 1.642 1 98 172 GLN A CA 1
ATOM 1376 C C . GLN A 1 172 ? -8.078 -4.75 2.977 1 98 172 GLN A C 1
ATOM 1378 O O . GLN A 1 172 ? -6.922 -4.527 3.34 1 98 172 GLN A O 1
ATOM 1383 N N . ALA A 1 173 ? -8.961 -5.441 3.693 1 97.56 173 ALA A N 1
ATOM 1384 C CA . ALA A 1 173 ? -8.562 -6.059 4.957 1 97.56 173 ALA A CA 1
ATOM 1385 C C . ALA A 1 173 ? -7.43 -7.062 4.746 1 97.56 173 ALA A C 1
ATOM 1387 O O . ALA A 1 173 ? -6.48 -7.105 5.527 1 97.56 173 ALA A O 1
ATOM 1388 N N . PHE A 1 174 ? -7.562 -7.816 3.719 1 97.94 174 PHE A N 1
ATOM 1389 C CA . PHE A 1 174 ? -6.535 -8.781 3.352 1 97.94 174 PHE A CA 1
ATOM 1390 C C . PHE A 1 174 ? -5.219 -8.086 3.037 1 97.94 174 PHE A C 1
ATOM 1392 O O . PHE A 1 174 ? -4.16 -8.492 3.523 1 97.94 174 PHE A O 1
ATOM 1399 N N . LEU A 1 175 ? -5.266 -7.051 2.229 1 98.25 175 LEU A N 1
ATOM 1400 C CA . LEU A 1 175 ? -4.074 -6.336 1.794 1 98.25 175 LEU A CA 1
ATOM 1401 C C . LEU A 1 175 ? -3.328 -5.742 2.986 1 98.25 175 LEU A C 1
ATOM 1403 O O . LEU A 1 175 ? -2.096 -5.734 3.012 1 98.25 175 LEU A O 1
ATOM 1407 N N . LEU A 1 176 ? -4.047 -5.297 3.984 1 98.12 176 LEU A N 1
ATOM 1408 C CA . LEU A 1 176 ? -3.439 -4.688 5.16 1 98.12 176 LEU A CA 1
ATOM 1409 C C . LEU A 1 176 ? -2.613 -5.707 5.934 1 98.12 176 LEU A C 1
ATOM 1411 O O . LEU A 1 176 ? -1.74 -5.34 6.723 1 98.12 176 LEU A O 1
ATOM 1415 N N . GLU A 1 177 ? -2.857 -7.008 5.645 1 97.75 177 GLU A N 1
ATOM 1416 C CA . GLU A 1 177 ? -2.072 -8.07 6.273 1 97.75 177 GLU A CA 1
ATOM 1417 C C . GLU A 1 177 ? -0.755 -8.289 5.539 1 97.75 177 GLU A C 1
ATOM 1419 O O . GLU A 1 177 ? 0.164 -8.914 6.074 1 97.75 177 GLU A O 1
ATOM 1424 N N . ILE A 1 178 ? -0.674 -7.82 4.32 1 98.25 178 ILE A N 1
ATOM 1425 C CA . ILE A 1 178 ? 0.505 -8.023 3.486 1 98.25 178 ILE A CA 1
ATOM 1426 C C . ILE A 1 178 ? 0.966 -6.688 2.908 1 98.25 178 ILE A C 1
ATOM 1428 O O . ILE A 1 178 ? 0.827 -6.445 1.707 1 98.25 178 ILE A O 1
ATOM 1432 N N . PRO A 1 179 ? 1.629 -5.859 3.725 1 97.94 179 PRO A N 1
ATOM 1433 C CA . PRO A 1 179 ? 1.993 -4.504 3.309 1 97.94 179 PRO A CA 1
ATOM 1434 C C . PRO A 1 179 ? 2.852 -4.484 2.047 1 97.94 179 PRO A C 1
ATOM 1436 O O . PRO A 1 179 ? 2.686 -3.607 1.195 1 97.94 179 PRO A O 1
ATOM 1439 N N . GLN A 1 180 ? 3.719 -5.473 1.966 1 98 180 GLN A N 1
ATOM 1440 C CA . GLN A 1 180 ? 4.578 -5.512 0.789 1 98 180 GLN A CA 1
ATOM 1441 C C . GLN A 1 180 ? 3.758 -5.641 -0.491 1 98 180 GLN A C 1
ATOM 1443 O O . GLN A 1 180 ? 4.129 -5.094 -1.531 1 98 180 GLN A O 1
ATOM 1448 N N . LEU A 1 181 ? 2.713 -6.426 -0.451 1 98.44 181 LEU A N 1
ATOM 1449 C CA . LEU A 1 181 ? 1.856 -6.574 -1.623 1 98.44 181 LEU A CA 1
ATOM 1450 C C . LEU A 1 181 ? 1.188 -5.25 -1.979 1 98.44 181 LEU A C 1
ATOM 1452 O O . LEU A 1 181 ? 1.104 -4.887 -3.154 1 98.44 181 LEU A O 1
ATOM 1456 N N . ILE A 1 182 ? 0.717 -4.48 -0.991 1 98.38 182 ILE A N 1
ATOM 1457 C CA . ILE A 1 182 ? 0.121 -3.174 -1.256 1 98.38 182 ILE A CA 1
ATOM 1458 C C . ILE A 1 182 ? 1.127 -2.285 -1.984 1 98.38 182 ILE A C 1
ATOM 1460 O O . ILE A 1 182 ? 0.792 -1.654 -2.99 1 98.38 182 ILE A O 1
ATOM 1464 N N . LEU A 1 183 ? 2.291 -2.262 -1.396 1 98.12 183 LEU A N 1
ATOM 1465 C CA . LEU A 1 183 ? 3.344 -1.431 -1.972 1 98.12 183 LEU A CA 1
ATOM 1466 C C . LEU A 1 183 ? 3.627 -1.835 -3.414 1 98.12 183 LEU A C 1
ATOM 1468 O O . LEU A 1 183 ? 3.748 -0.977 -4.293 1 98.12 183 LEU A O 1
ATOM 1472 N N . ASP A 1 184 ? 3.758 -3.121 -3.68 1 97.31 184 ASP A N 1
ATOM 1473 C CA . ASP A 1 184 ? 4.031 -3.605 -5.027 1 97.31 184 ASP A CA 1
ATOM 1474 C C . ASP A 1 184 ? 2.926 -3.191 -5.996 1 97.31 184 ASP A C 1
ATOM 1476 O O . ASP A 1 184 ? 3.201 -2.826 -7.141 1 97.31 184 ASP A O 1
ATOM 1480 N N . ILE A 1 185 ? 1.686 -3.318 -5.555 1 97.5 185 ILE A N 1
ATOM 1481 C CA . ILE A 1 185 ? 0.557 -2.912 -6.383 1 97.5 185 ILE A CA 1
ATOM 1482 C C . ILE A 1 185 ? 0.656 -1.419 -6.691 1 97.5 185 ILE A C 1
ATOM 1484 O O . ILE A 1 185 ? 0.516 -1.008 -7.848 1 97.5 185 ILE A O 1
ATOM 1488 N N . ALA A 1 186 ? 0.895 -0.588 -5.645 1 96.69 186 ALA A N 1
ATOM 1489 C CA . ALA A 1 186 ? 1.005 0.86 -5.805 1 96.69 186 ALA A CA 1
ATOM 1490 C C . ALA A 1 186 ? 2.125 1.219 -6.777 1 96.69 186 ALA A C 1
ATOM 1492 O O . ALA A 1 186 ? 1.951 2.084 -7.641 1 96.69 186 ALA A O 1
ATOM 1493 N N . LEU A 1 187 ? 3.258 0.579 -6.613 1 96.25 187 LEU A N 1
ATOM 1494 C CA . LEU A 1 187 ? 4.402 0.844 -7.48 1 96.25 187 LEU A CA 1
ATOM 1495 C C . LEU A 1 187 ? 4.102 0.439 -8.914 1 96.25 187 LEU A C 1
ATOM 1497 O O . LEU A 1 187 ? 4.504 1.129 -9.859 1 96.25 187 LEU A O 1
ATOM 1501 N N . TYR A 1 188 ? 3.43 -0.715 -9.094 1 95.31 188 TYR A N 1
ATOM 1502 C CA . TYR A 1 188 ? 3.049 -1.17 -10.422 1 95.31 188 TYR A CA 1
ATOM 1503 C C . TYR A 1 188 ? 2.076 -0.193 -11.078 1 95.31 188 TYR A C 1
ATOM 1505 O O . TYR A 1 188 ? 2.174 0.081 -12.273 1 95.31 188 TYR A O 1
ATOM 1513 N N . MET A 1 189 ? 1.121 0.369 -10.289 1 92.94 189 MET A N 1
ATOM 1514 C CA . MET A 1 189 ? 0.166 1.358 -10.781 1 92.94 189 MET A CA 1
ATOM 1515 C C . MET A 1 189 ? 0.876 2.643 -11.195 1 92.94 189 MET A C 1
ATOM 1517 O O . MET A 1 189 ? 0.429 3.34 -12.109 1 92.94 189 MET A O 1
ATOM 1521 N N . ASN A 1 190 ? 1.906 2.973 -10.453 1 90.75 190 ASN A N 1
ATOM 1522 C CA . ASN A 1 190 ? 2.662 4.195 -10.711 1 90.75 190 ASN A CA 1
ATOM 1523 C C . ASN A 1 190 ? 3.461 4.098 -12.008 1 90.75 190 ASN A C 1
ATOM 1525 O O . ASN A 1 190 ? 3.729 5.109 -12.656 1 90.75 190 ASN A O 1
ATOM 1529 N N . LYS A 1 191 ? 3.963 2.945 -12.352 1 87.12 191 LYS A N 1
ATOM 1530 C CA . LYS A 1 191 ? 4.699 2.682 -13.586 1 87.12 191 LYS A CA 1
ATOM 1531 C C . LYS A 1 191 ? 4.051 1.556 -14.383 1 87.12 191 LYS A C 1
ATOM 1533 O O . LYS A 1 191 ? 4.617 0.469 -14.508 1 87.12 191 LYS A O 1
ATOM 1538 N N . PRO A 1 192 ? 2.855 1.876 -14.984 1 73.75 192 PRO A N 1
ATOM 1539 C CA . PRO A 1 192 ? 2.174 0.785 -15.68 1 73.75 192 PRO A CA 1
ATOM 1540 C C . PRO A 1 192 ? 2.945 0.294 -16.906 1 73.75 192 PRO A C 1
ATOM 1542 O O . PRO A 1 192 ? 3.76 1.033 -17.469 1 73.75 192 PRO A O 1
ATOM 1545 N N . PRO A 1 193 ? 2.91 -1.084 -17.062 1 68.06 193 PRO A N 1
ATOM 1546 C CA . PRO A 1 193 ? 3.605 -1.624 -18.234 1 68.06 193 PRO A CA 1
ATOM 1547 C C . PRO A 1 193 ? 3.248 -0.889 -19.516 1 68.06 193 PRO A C 1
ATOM 1549 O O . PRO A 1 193 ? 2.111 -0.442 -19.688 1 68.06 193 PRO A O 1
ATOM 1552 N N . THR A 1 194 ? 4.285 -0.089 -19.984 1 59.03 194 THR A N 1
ATOM 1553 C CA . THR A 1 194 ? 4.055 0.498 -21.297 1 59.03 194 THR A CA 1
ATOM 1554 C C . THR A 1 194 ? 3.584 -0.563 -22.297 1 59.03 194 THR A C 1
ATOM 1556 O O . THR A 1 194 ? 4.047 -1.705 -22.25 1 59.03 194 THR A O 1
ATOM 1559 N N . PRO A 1 195 ? 2.357 -0.388 -22.875 1 49.41 195 PRO A N 1
ATOM 1560 C CA . PRO A 1 195 ? 2.076 -1.384 -23.906 1 49.41 195 PRO A CA 1
ATOM 1561 C C . PRO A 1 195 ? 3.305 -1.723 -24.75 1 49.41 195 PRO A C 1
ATOM 1563 O O . PRO A 1 195 ? 4.242 -0.925 -24.828 1 49.41 195 PRO A O 1
ATOM 1566 N N . PHE A 1 196 ? 3.482 -2.928 -25.281 1 42.47 196 PHE A N 1
ATOM 1567 C CA . PHE A 1 196 ? 4.562 -3.32 -26.172 1 42.47 196 PHE A CA 1
ATOM 1568 C C . PHE A 1 196 ? 4.914 -2.184 -27.125 1 42.47 196 PHE A C 1
ATOM 1570 O O . PHE A 1 196 ? 4.273 -2.021 -28.172 1 42.47 196 PHE A O 1
ATOM 1577 N N . PHE A 1 197 ? 5.289 -0.924 -27.281 1 38.69 197 PHE A N 1
ATOM 1578 C CA . PHE A 1 197 ? 6.43 -0.923 -28.188 1 38.69 197 PHE A CA 1
ATOM 1579 C C . PHE A 1 197 ? 7.594 -1.709 -27.594 1 38.69 197 PHE A C 1
ATOM 1581 O O . PHE A 1 197 ? 7.598 -2.016 -26.406 1 38.69 197 PHE A O 1
ATOM 1588 N N . GLY A 1 198 ? 9.141 -1.594 -28.125 1 30.7 198 GLY A N 1
ATOM 1589 C CA . GLY A 1 198 ? 10.336 -2.361 -27.812 1 30.7 198 GLY A CA 1
ATOM 1590 C C . GLY A 1 198 ? 10.594 -2.506 -26.328 1 30.7 198 GLY A C 1
ATOM 1591 O O . GLY A 1 198 ? 9.898 -1.89 -25.516 1 30.7 198 GLY A O 1
ATOM 1592 N N . ASP A 1 199 ? 11.883 -3.08 -25.875 1 33.34 199 ASP A N 1
ATOM 1593 C CA . ASP A 1 199 ? 12.664 -3.654 -24.781 1 33.34 199 ASP A CA 1
ATOM 1594 C C . ASP A 1 199 ? 12.703 -2.711 -23.578 1 33.34 199 ASP A C 1
ATOM 1596 O O . ASP A 1 199 ? 13.734 -2.094 -23.297 1 33.34 199 ASP A O 1
ATOM 1600 N N . ALA A 1 200 ? 11.852 -1.749 -23.422 1 32.09 200 ALA A N 1
ATOM 1601 C CA . ALA A 1 200 ? 12.398 -0.882 -22.391 1 32.09 200 ALA A CA 1
ATOM 1602 C C . ALA A 1 200 ? 12.586 -1.645 -21.078 1 32.09 200 ALA A C 1
ATOM 1604 O O . ALA A 1 200 ? 11.891 -2.625 -20.812 1 32.09 200 ALA A O 1
ATOM 1605 N N . GLY A 1 201 ? 13.555 -1.383 -20.219 1 32.41 201 GLY A N 1
ATOM 1606 C CA . GLY A 1 201 ? 14.125 -1.837 -18.953 1 32.41 201 GLY A CA 1
ATOM 1607 C C . GLY A 1 201 ? 13.109 -1.941 -17.844 1 32.41 201 GLY A C 1
ATOM 1608 O O . GLY A 1 201 ? 12.156 -1.154 -17.781 1 32.41 201 GLY A O 1
ATOM 1609 N N . ASP A 1 202 ? 12.758 -3.109 -17.531 1 33.62 202 ASP A N 1
ATOM 1610 C CA . ASP A 1 202 ? 11.906 -3.646 -16.469 1 33.62 202 ASP A CA 1
ATOM 1611 C C . ASP A 1 202 ? 12.078 -2.855 -15.18 1 33.62 202 ASP A C 1
ATOM 1613 O O . ASP A 1 202 ? 13.195 -2.639 -14.719 1 33.62 202 ASP A O 1
ATOM 1617 N N . ARG A 1 203 ? 11.336 -1.984 -14.969 1 36.16 203 ARG A N 1
ATOM 1618 C CA . ARG A 1 203 ? 11.359 -1.338 -13.656 1 36.16 203 ARG A CA 1
ATOM 1619 C C . ARG A 1 203 ? 11.633 -2.35 -12.555 1 36.16 203 ARG A C 1
ATOM 1621 O O . ARG A 1 203 ? 11.789 -1.978 -11.391 1 36.16 203 ARG A O 1
ATOM 1628 N N . TRP A 1 204 ? 11.211 -3.676 -12.703 1 35.25 204 TRP A N 1
ATOM 1629 C CA . TRP A 1 204 ? 11.758 -4.641 -11.758 1 35.25 204 TRP A CA 1
ATOM 1630 C C . TRP A 1 204 ? 13.273 -4.734 -11.906 1 35.25 204 TRP A C 1
ATOM 1632 O O . TRP A 1 204 ? 13.891 -5.715 -11.469 1 35.25 204 TRP A O 1
ATOM 1642 N N . THR A 1 205 ? 13.977 -4.07 -12.758 1 30.02 205 THR A N 1
ATOM 1643 C CA . THR A 1 205 ? 15.438 -4.059 -12.758 1 30.02 205 THR A CA 1
ATOM 1644 C C . THR A 1 205 ? 15.969 -3.43 -11.477 1 30.02 205 THR A C 1
ATOM 1646 O O . THR A 1 205 ? 15.891 -2.213 -11.289 1 30.02 205 THR A O 1
ATOM 1649 N N . PHE A 1 206 ? 15.797 -4.047 -10.328 1 29.12 206 PHE A N 1
ATOM 1650 C CA . PHE A 1 206 ? 16.719 -3.785 -9.234 1 29.12 206 PHE A CA 1
ATOM 1651 C C . PHE A 1 206 ? 18.156 -3.68 -9.742 1 29.12 206 PHE A C 1
ATOM 1653 O O . PHE A 1 206 ? 18.656 -4.598 -10.391 1 29.12 206 PHE A O 1
ATOM 1660 N N . ARG A 1 207 ? 18.547 -2.615 -10.43 1 23.48 207 ARG A N 1
ATOM 1661 C CA . ARG A 1 207 ? 20 -2.592 -10.516 1 23.48 207 ARG A CA 1
ATOM 1662 C C . ARG A 1 207 ? 20.641 -2.74 -9.141 1 23.48 207 ARG A C 1
ATOM 1664 O O . ARG A 1 207 ? 20.203 -2.109 -8.172 1 23.48 207 ARG A O 1
ATOM 1671 N N . MET B 1 1 ? -17.109 41.312 24.297 1 23.64 1 MET B N 1
ATOM 1672 C CA . MET B 1 1 ? -16.422 40.031 24.281 1 23.64 1 MET B CA 1
ATOM 1673 C C . MET B 1 1 ? -17.281 38.969 23.609 1 23.64 1 MET B C 1
ATOM 1675 O O . MET B 1 1 ? -18.453 38.781 23.953 1 23.64 1 MET B O 1
ATOM 1679 N N . SER B 1 2 ? -16.969 38.625 22.375 1 30.41 2 SER B N 1
ATOM 1680 C CA . SER B 1 2 ? -17.953 38 21.484 1 30.41 2 SER B CA 1
ATOM 1681 C C . SER B 1 2 ? -18.453 36.656 22.031 1 30.41 2 SER B C 1
ATOM 1683 O O . SER B 1 2 ? -17.719 35.969 22.75 1 30.41 2 SER B O 1
ATOM 1685 N N . PRO B 1 3 ? -19.766 36.375 22.078 1 33.06 3 PRO B N 1
ATOM 1686 C CA . PRO B 1 3 ? -20.438 35.188 22.609 1 33.06 3 PRO B CA 1
ATOM 1687 C C . PRO B 1 3 ? -19.828 33.875 22.094 1 33.06 3 PRO B C 1
ATOM 1689 O O . PRO B 1 3 ? -20.016 32.844 22.703 1 33.06 3 PRO B O 1
ATOM 1692 N N . VAL B 1 4 ? -19.422 33.844 20.859 1 34.5 4 VAL B N 1
ATOM 1693 C CA . VAL B 1 4 ? -18.953 32.594 20.266 1 34.5 4 VAL B CA 1
ATOM 1694 C C . VAL B 1 4 ? -17.688 32.125 20.984 1 34.5 4 VAL B C 1
ATOM 1696 O O . VAL B 1 4 ? -17.422 30.922 21.078 1 34.5 4 VAL B O 1
ATOM 1699 N N . ILE B 1 5 ? -16.75 33 21.406 1 36.66 5 ILE B N 1
ATOM 1700 C CA . ILE B 1 5 ? -15.633 32.656 22.281 1 36.66 5 ILE B CA 1
ATOM 1701 C C . ILE B 1 5 ? -16.156 32.094 23.594 1 36.66 5 ILE B C 1
ATOM 1703 O O . ILE B 1 5 ? -15.469 31.312 24.266 1 36.66 5 ILE B O 1
ATOM 1707 N N . ASP B 1 6 ? -17.375 32.406 24.016 1 31.36 6 ASP B N 1
ATOM 1708 C CA . ASP B 1 6 ? -17.953 31.906 25.266 1 31.36 6 ASP B CA 1
ATOM 1709 C C . ASP B 1 6 ? -18.188 30.391 25.203 1 31.36 6 ASP B C 1
ATOM 1711 O O . ASP B 1 6 ? -17.891 29.688 26.172 1 31.36 6 ASP B O 1
ATOM 1715 N N . ARG B 1 7 ? -18.844 30.016 24.141 1 34.69 7 ARG B N 1
ATOM 1716 C CA . ARG B 1 7 ? -19.234 28.609 24.141 1 34.69 7 ARG B CA 1
ATOM 1717 C C . ARG B 1 7 ? -18.031 27.719 23.859 1 34.69 7 ARG B C 1
ATOM 1719 O O . ARG B 1 7 ? -17.969 26.578 24.312 1 34.69 7 ARG B O 1
ATOM 1726 N N . SER B 1 8 ? -17.281 28.031 22.797 1 36.53 8 SER B N 1
ATOM 1727 C CA . SER B 1 8 ? -16.125 27.188 22.469 1 36.53 8 SER B CA 1
ATOM 1728 C C . SER B 1 8 ? -15.109 27.172 23.594 1 36.53 8 SER B C 1
ATOM 1730 O O . SER B 1 8 ? -14.234 26.312 23.641 1 36.53 8 SER B O 1
ATOM 1732 N N . CYS B 1 9 ? -14.797 28.266 24.219 1 37.5 9 CYS B N 1
ATOM 1733 C CA . CYS B 1 9 ? -14.078 28.344 25.484 1 37.5 9 CYS B CA 1
ATOM 1734 C C . CYS B 1 9 ? -14.852 27.656 26.594 1 37.5 9 CYS B C 1
ATOM 1736 O O . CYS B 1 9 ? -14.469 27.734 27.766 1 37.5 9 CYS B O 1
ATOM 1738 N N . GLU B 1 10 ? -16.156 27.391 26.438 1 37 10 GLU B N 1
ATOM 1739 C CA . GLU B 1 10 ? -16.734 26.516 27.438 1 37 10 GLU B CA 1
ATOM 1740 C C . GLU B 1 10 ? -15.938 25.219 27.562 1 37 10 GLU B C 1
ATOM 1742 O O . GLU B 1 10 ? -16.422 24.234 28.125 1 37 10 GLU B O 1
ATOM 1747 N N . PHE B 1 11 ? -14.906 25 26.766 1 36.38 11 PHE B N 1
ATOM 1748 C CA . PHE B 1 11 ? -14.047 23.812 26.828 1 36.38 11 PHE B CA 1
ATOM 1749 C C . PHE B 1 11 ? -13.641 23.516 28.266 1 36.38 11 PHE B C 1
ATOM 1751 O O . PHE B 1 11 ? -13.781 24.359 29.141 1 36.38 11 PHE B O 1
ATOM 1758 N N . ASN B 1 12 ? -12.539 22.453 28.625 1 38.16 12 ASN B N 1
ATOM 1759 C CA . ASN B 1 12 ? -12.289 21.875 29.953 1 38.16 12 ASN B CA 1
ATOM 1760 C C . ASN B 1 12 ? -12.055 22.969 30.984 1 38.16 12 ASN B C 1
ATOM 1762 O O . ASN B 1 12 ? -10.93 23.438 31.156 1 38.16 12 ASN B O 1
ATOM 1766 N N . ALA B 1 13 ? -12.578 24.031 30.984 1 35.66 13 ALA B N 1
ATOM 1767 C CA . ALA B 1 13 ? -12.992 24.844 32.125 1 35.66 13 ALA B CA 1
ATOM 1768 C C . ALA B 1 13 ? -13.469 23.953 33.281 1 35.66 13 ALA B C 1
ATOM 1770 O O . ALA B 1 13 ? -13.859 24.469 34.344 1 35.66 13 ALA B O 1
ATOM 1771 N N . ALA B 1 14 ? -13.852 22.734 33.031 1 36.41 14 ALA B N 1
ATOM 1772 C CA . ALA B 1 14 ? -14.219 21.969 34.219 1 36.41 14 ALA B CA 1
ATOM 1773 C C . ALA B 1 14 ? -13.078 21.922 35.219 1 36.41 14 ALA B C 1
ATOM 1775 O O . ALA B 1 14 ? -13.312 21.828 36.438 1 36.41 14 ALA B O 1
ATOM 1776 N N . LYS B 1 15 ? -11.797 21.516 34.844 1 38 15 LYS B N 1
ATOM 1777 C CA . LYS B 1 15 ? -10.906 21.438 36 1 38 15 LYS B CA 1
ATOM 1778 C C . LYS B 1 15 ? -10.391 22.812 36.406 1 38 15 LYS B C 1
ATOM 1780 O O . LYS B 1 15 ? -9.211 23.125 36.188 1 38 15 LYS B O 1
ATOM 1785 N N . ILE B 1 16 ? -11.016 23.859 35.969 1 36.16 16 ILE B N 1
ATOM 1786 C CA . ILE B 1 16 ? -10.711 25.078 36.688 1 36.16 16 ILE B CA 1
ATOM 1787 C C . ILE B 1 16 ? -10.953 24.844 38.188 1 36.16 16 ILE B C 1
ATOM 1789 O O . ILE B 1 16 ? -12.094 24.609 38.594 1 36.16 16 ILE B O 1
ATOM 1793 N N . ASP B 1 17 ? -10.125 24.281 38.875 1 36.72 17 ASP B N 1
ATOM 1794 C CA . ASP B 1 17 ? -10.266 24.359 40.344 1 36.72 17 ASP B CA 1
ATOM 1795 C C . ASP B 1 17 ? -10.711 25.766 40.75 1 36.72 17 ASP B C 1
ATOM 1797 O O . ASP B 1 17 ? -9.969 26.734 40.594 1 36.72 17 ASP B O 1
ATOM 1801 N N . ARG B 1 18 ? -11.977 26.078 40.469 1 34.94 18 ARG B N 1
ATOM 1802 C CA . ARG B 1 18 ? -12.555 27.219 41.156 1 34.94 18 ARG B CA 1
ATOM 1803 C C . ARG B 1 18 ? -12.078 27.281 42.594 1 34.94 18 ARG B C 1
ATOM 1805 O O . ARG B 1 18 ? -12.438 26.422 43.406 1 34.94 18 ARG B O 1
ATOM 1812 N N . VAL B 1 19 ? -10.852 27.609 42.844 1 38.5 19 VAL B N 1
ATOM 1813 C CA . VAL B 1 19 ? -10.602 28.016 44.219 1 38.5 19 VAL B CA 1
ATOM 1814 C C . VAL B 1 19 ? -11.68 29 44.656 1 38.5 19 VAL B C 1
ATOM 1816 O O . VAL B 1 19 ? -11.992 29.953 43.969 1 38.5 19 VAL B O 1
ATOM 1819 N N . GLU B 1 20 ? -12.594 28.625 45.344 1 37.84 20 GLU B N 1
ATOM 1820 C CA . GLU B 1 20 ? -13.578 29.453 46.031 1 37.84 20 GLU B CA 1
ATOM 1821 C C . GLU B 1 20 ? -12.984 30.812 46.406 1 37.84 20 GLU B C 1
ATOM 1823 O O . GLU B 1 20 ? -11.828 30.891 46.812 1 37.84 20 GLU B O 1
ATOM 1828 N N . PRO B 1 21 ? -13.516 31.922 45.75 1 37.12 21 PRO B N 1
ATOM 1829 C CA . PRO B 1 21 ? -13.109 33.219 46.281 1 37.12 21 PRO B CA 1
ATOM 1830 C C . PRO B 1 21 ? -12.984 33.219 47.812 1 37.12 21 PRO B C 1
ATOM 1832 O O . PRO B 1 21 ? -13.914 32.812 48.5 1 37.12 21 PRO B O 1
ATOM 1835 N N . GLN B 1 22 ? -11.945 32.938 48.438 1 36.62 22 GLN B N 1
ATOM 1836 C CA . GLN B 1 22 ? -12.008 33.469 49.781 1 36.62 22 GLN B CA 1
ATOM 1837 C C . GLN B 1 22 ? -12.438 34.938 49.781 1 36.62 22 GLN B C 1
ATOM 1839 O O . GLN B 1 22 ? -12.352 35.625 48.75 1 36.62 22 GLN B O 1
ATOM 1844 N N . GLY B 1 23 ? -12.453 35.812 50.75 1 35.59 23 GLY B N 1
ATOM 1845 C CA . GLY B 1 23 ? -13.047 37.062 51.156 1 35.59 23 GLY B CA 1
ATOM 1846 C C . GLY B 1 23 ? -12.781 38.188 50.156 1 35.59 23 GLY B C 1
ATOM 1847 O O . GLY B 1 23 ? -13.711 38.875 49.719 1 35.59 23 GLY B O 1
ATOM 1848 N N . ASN B 1 24 ? -11.703 39.094 50.344 1 35.06 24 ASN B N 1
ATOM 1849 C CA . ASN B 1 24 ? -11.758 40.562 50.156 1 35.06 24 ASN B CA 1
ATOM 1850 C C . ASN B 1 24 ? -11.742 40.938 48.688 1 35.06 24 ASN B C 1
ATOM 1852 O O . ASN B 1 24 ? -12.57 41.75 48.25 1 35.06 24 ASN B O 1
ATOM 1856 N N . GLY B 1 25 ? -10.484 41.406 48.125 1 38.03 25 GLY B N 1
ATOM 1857 C CA . GLY B 1 25 ? -10.188 42.375 47.094 1 38.03 25 GLY B CA 1
ATOM 1858 C C . GLY B 1 25 ? -10.602 41.938 45.688 1 38.03 25 GLY B C 1
ATOM 1859 O O . GLY B 1 25 ? -10.945 40.781 45.5 1 38.03 25 GLY B O 1
ATOM 1860 N N . SER B 1 26 ? -10.742 42.938 44.688 1 39.09 26 SER B N 1
ATOM 1861 C CA . SER B 1 26 ? -11.086 43.031 43.25 1 39.09 26 SER B CA 1
ATOM 1862 C C . SER B 1 26 ? -10.32 42.031 42.438 1 39.09 26 SER B C 1
ATOM 1864 O O . SER B 1 26 ? -9.328 42.344 41.781 1 39.09 26 SER B O 1
ATOM 1866 N N . ASP B 1 27 ? -9.922 40.938 43 1 38.25 27 ASP B N 1
ATOM 1867 C CA . ASP B 1 27 ? -9.062 40.094 42.156 1 38.25 27 ASP B CA 1
ATOM 1868 C C . ASP B 1 27 ? -9.766 39.719 40.875 1 38.25 27 ASP B C 1
ATOM 1870 O O . ASP B 1 27 ? -10.781 39 40.906 1 38.25 27 ASP B O 1
ATOM 1874 N N . HIS B 1 28 ? -9.672 40.594 39.844 1 38.34 28 HIS B N 1
ATOM 1875 C CA . HIS B 1 28 ? -9.945 40.188 38.469 1 38.34 28 HIS B CA 1
ATOM 1876 C C . HIS B 1 28 ? -9.508 38.75 38.219 1 38.34 28 HIS B C 1
ATOM 1878 O O . HIS B 1 28 ? -8.312 38.469 38.219 1 38.34 28 HIS B O 1
ATOM 1884 N N . ARG B 1 29 ? -10.195 37.812 38.625 1 38.31 29 ARG B N 1
ATOM 1885 C CA . ARG B 1 29 ? -10.047 36.375 38.344 1 38.31 29 ARG B CA 1
ATOM 1886 C C . ARG B 1 29 ? -9.727 36.156 36.875 1 38.31 29 ARG B C 1
ATOM 1888 O O . ARG B 1 29 ? -10.609 36.25 36.031 1 38.31 29 ARG B O 1
ATOM 1895 N N . THR B 1 30 ? -8.492 36.5 36.406 1 37.31 30 THR B N 1
ATOM 1896 C CA . THR B 1 30 ? -8.07 35.938 35.156 1 37.31 30 THR B CA 1
ATOM 1897 C C . THR B 1 30 ? -8.258 34.406 35.125 1 37.31 30 THR B C 1
ATOM 1899 O O . THR B 1 30 ? -7.73 33.719 36 1 37.31 30 THR B O 1
ATOM 1902 N N . ALA B 1 31 ? -9.352 33.812 34.875 1 37.44 31 ALA B N 1
ATOM 1903 C CA . ALA B 1 31 ? -9.562 32.406 34.625 1 37.44 31 ALA B CA 1
ATOM 1904 C C . ALA B 1 31 ? -8.328 31.781 33.969 1 37.44 31 ALA B C 1
ATOM 1906 O O . ALA B 1 31 ? -7.953 32.125 32.844 1 37.44 31 ALA B O 1
ATOM 1907 N N . ARG B 1 32 ? -7.215 31.562 34.781 1 39.41 32 ARG B N 1
ATOM 1908 C CA . ARG B 1 32 ? -6.098 30.812 34.219 1 39.41 32 ARG B CA 1
ATOM 1909 C C . ARG B 1 32 ? -6.543 29.438 33.75 1 39.41 32 ARG B C 1
ATOM 1911 O O . ARG B 1 32 ? -6.996 28.609 34.562 1 39.41 32 ARG B O 1
ATOM 1918 N N . ALA B 1 33 ? -6.992 29.172 32.562 1 43.44 33 ALA B N 1
ATOM 1919 C CA . ALA B 1 33 ? -7.184 27.875 31.922 1 43.44 33 ALA B CA 1
ATOM 1920 C C . ALA B 1 33 ? -5.91 27.031 31.984 1 43.44 33 ALA B C 1
ATOM 1922 O O . ALA B 1 33 ? -4.871 27.438 31.453 1 43.44 33 ALA B O 1
ATOM 1923 N N . SER B 1 34 ? -5.66 26.359 33.125 1 47.41 34 SER B N 1
ATOM 1924 C CA . SER B 1 34 ? -4.535 25.438 33.188 1 47.41 34 SER B CA 1
ATOM 1925 C C . SER B 1 34 ? -4.742 24.266 32.219 1 47.41 34 SER B C 1
ATOM 1927 O O . SER B 1 34 ? -5.711 23.516 32.344 1 47.41 34 SER B O 1
ATOM 1929 N N . PHE B 1 35 ? -4.328 24.391 30.922 1 53.81 35 PHE B N 1
ATOM 1930 C CA . PHE B 1 35 ? -4.297 23.281 29.969 1 53.81 35 PHE B CA 1
ATOM 1931 C C . PHE B 1 35 ? -3.225 22.281 30.359 1 53.81 35 PHE B C 1
ATOM 1933 O O . PHE B 1 35 ? -2.074 22.641 30.609 1 53.81 35 PHE B O 1
ATOM 1940 N N . ASN B 1 36 ? -3.645 21.234 31.047 1 56.34 36 ASN B N 1
ATOM 1941 C CA . ASN B 1 36 ? -2.686 20.141 31.172 1 56.34 36 ASN B CA 1
ATOM 1942 C C . ASN B 1 36 ? -2.477 19.422 29.844 1 56.34 36 ASN B C 1
ATOM 1944 O O . ASN B 1 36 ? -3.334 18.641 29.406 1 56.34 36 ASN B O 1
ATOM 1948 N N . PHE B 1 37 ? -1.466 19.859 29.094 1 66.06 37 PHE B N 1
ATOM 1949 C CA . PHE B 1 37 ? -1.241 19.328 27.766 1 66.06 37 PHE B CA 1
ATOM 1950 C C . PHE B 1 37 ? -0.448 18.016 27.828 1 66.06 37 PHE B C 1
ATOM 1952 O O . PHE B 1 37 ? 0.009 17.516 26.797 1 66.06 37 PHE B O 1
ATOM 1959 N N . GLY B 1 38 ? -0.4 17.547 29.141 1 62.16 38 GLY B N 1
ATOM 1960 C CA . GLY B 1 38 ? 0.279 16.281 29.312 1 62.16 38 GLY B CA 1
ATOM 1961 C C . GLY B 1 38 ? 1.612 16.203 28.594 1 62.16 38 GLY B C 1
ATOM 1962 O O . GLY B 1 38 ? 2.463 17.078 28.766 1 62.16 38 GLY B O 1
ATOM 1963 N N . ASP B 1 39 ? 1.771 15.141 27.75 1 79.5 39 ASP B N 1
ATOM 1964 C CA . ASP B 1 39 ? 3.02 14.867 27.047 1 79.5 39 ASP B CA 1
ATOM 1965 C C . ASP B 1 39 ? 3.002 15.461 25.641 1 79.5 39 ASP B C 1
ATOM 1967 O O . ASP B 1 39 ? 3.818 15.086 24.797 1 79.5 39 ASP B O 1
ATOM 1971 N N . ALA B 1 40 ? 2.084 16.453 25.516 1 86.69 40 ALA B N 1
ATOM 1972 C CA . ALA B 1 40 ? 1.991 17.031 24.188 1 86.69 40 ALA B CA 1
ATOM 1973 C C . ALA B 1 40 ? 3.203 17.906 23.875 1 86.69 40 ALA B C 1
ATOM 1975 O O . ALA B 1 40 ? 3.814 18.469 24.797 1 86.69 40 ALA B O 1
ATOM 1976 N N . ASP B 1 41 ? 3.631 17.984 22.609 1 90.56 41 ASP B N 1
ATOM 1977 C CA . ASP B 1 41 ? 4.719 18.828 22.141 1 90.56 41 ASP B CA 1
ATOM 1978 C C . ASP B 1 41 ? 4.477 20.297 22.547 1 90.56 41 ASP B C 1
ATOM 1980 O O . ASP B 1 41 ? 3.463 20.875 22.156 1 90.56 41 ASP B O 1
ATOM 1984 N N . PRO B 1 42 ? 5.43 20.953 23.328 1 91.44 42 PRO B N 1
ATOM 1985 C CA . PRO B 1 42 ? 5.234 22.312 23.828 1 91.44 42 PRO B CA 1
ATOM 1986 C C . PRO B 1 42 ? 5.039 23.328 22.688 1 91.44 42 PRO B C 1
ATOM 1988 O O . PRO B 1 42 ? 4.277 24.281 22.844 1 91.44 42 PRO B O 1
ATOM 1991 N N . GLU B 1 43 ? 5.781 23.094 21.641 1 92.38 43 GLU B N 1
ATOM 1992 C CA . GLU B 1 43 ? 5.629 24.016 20.531 1 92.38 43 GLU B CA 1
ATOM 1993 C C . GLU B 1 43 ? 4.234 23.922 19.922 1 92.38 43 GLU B C 1
ATOM 1995 O O . GLU B 1 43 ? 3.643 24.938 19.547 1 92.38 43 GLU B O 1
ATOM 2000 N N . ALA B 1 44 ? 3.689 22.781 19.828 1 95.75 44 ALA B N 1
ATOM 2001 C CA . ALA B 1 44 ? 2.336 22.594 19.312 1 95.75 44 ALA B CA 1
ATOM 2002 C C . ALA B 1 44 ? 1.301 23.219 20.234 1 95.75 44 ALA B C 1
ATOM 2004 O O . ALA B 1 44 ? 0.339 23.844 19.781 1 95.75 44 ALA B O 1
ATOM 2005 N N . VAL B 1 45 ? 1.544 23.078 21.531 1 94.38 45 VAL B N 1
ATOM 2006 C CA . VAL B 1 45 ? 0.646 23.656 22.516 1 94.38 45 VAL B CA 1
ATOM 2007 C C . VAL B 1 45 ? 0.647 25.188 22.391 1 94.38 45 VAL B C 1
ATOM 2009 O O . VAL B 1 45 ? -0.407 25.812 22.453 1 94.38 45 VAL B O 1
ATOM 2012 N N . GLU B 1 46 ? 1.807 25.688 22.219 1 93.5 46 GLU B N 1
ATOM 2013 C CA . GLU B 1 46 ? 1.914 27.125 22.016 1 93.5 46 GLU B CA 1
ATOM 2014 C C . GLU B 1 46 ? 1.09 27.578 20.828 1 93.5 46 GLU B C 1
ATOM 2016 O O . GLU B 1 46 ? 0.405 28.609 20.891 1 93.5 46 GLU B O 1
ATOM 2021 N N . CYS B 1 47 ? 1.12 26.906 19.734 1 95.44 47 CYS B N 1
ATOM 2022 C CA . CYS B 1 47 ? 0.34 27.219 18.547 1 95.44 47 CYS B CA 1
ATOM 2023 C C . CYS B 1 47 ? -1.154 27.156 18.844 1 95.44 47 CYS B C 1
ATOM 2025 O O . CYS B 1 47 ? -1.92 28.016 18.391 1 95.44 47 CYS B O 1
ATOM 2027 N N . LEU B 1 48 ? -1.57 26.141 19.609 1 96 48 LEU B N 1
ATOM 2028 C CA . LEU B 1 48 ? -2.963 26 20.016 1 96 48 LEU B CA 1
ATOM 2029 C C . LEU B 1 48 ? -3.41 27.219 20.828 1 96 48 LEU B C 1
ATOM 2031 O O . LEU B 1 48 ? -4.457 27.797 20.562 1 96 48 LEU B O 1
ATOM 2035 N N . VAL B 1 49 ? -2.592 27.609 21.797 1 93.75 49 VAL B N 1
ATOM 2036 C CA . VAL B 1 49 ? -2.914 28.734 22.656 1 93.75 49 VAL B CA 1
ATOM 2037 C C . VAL B 1 49 ? -3.01 30.016 21.844 1 93.75 49 VAL B C 1
ATOM 2039 O O . VAL B 1 49 ? -3.939 30.812 22.016 1 93.75 49 VAL B O 1
ATOM 2042 N N . GLN B 1 50 ? -2.029 30.172 20.938 1 94.5 50 GLN B N 1
ATOM 2043 C CA . GLN B 1 50 ? -2.068 31.344 20.062 1 94.5 50 GLN B CA 1
ATOM 2044 C C . GLN B 1 50 ? -3.377 31.391 19.281 1 94.5 50 GLN B C 1
ATOM 2046 O O . GLN B 1 50 ? -3.99 32.469 19.156 1 94.5 50 GLN B O 1
ATOM 2051 N N . PHE B 1 51 ? -3.818 30.297 18.766 1 95.5 51 PHE B N 1
ATOM 2052 C CA . PHE B 1 51 ? -5.047 30.234 17.984 1 95.5 51 PHE B CA 1
ATOM 2053 C C . PHE B 1 51 ? -6.25 30.625 18.828 1 95.5 51 PHE B C 1
ATOM 2055 O O . PHE B 1 51 ? -7.145 31.328 18.375 1 95.5 51 PHE B O 1
ATOM 2062 N N . LEU B 1 52 ? -6.293 30.156 20.078 1 92.69 52 LEU B N 1
ATOM 2063 C CA . LEU B 1 52 ? -7.422 30.422 20.969 1 92.69 52 LEU B CA 1
ATOM 2064 C C . LEU B 1 52 ? -7.539 31.922 21.25 1 92.69 52 LEU B C 1
ATOM 2066 O O . LEU B 1 52 ? -8.641 32.438 21.453 1 92.69 52 LEU B O 1
ATOM 2070 N N . TYR B 1 53 ? -6.391 32.594 21.125 1 93.06 53 TYR B N 1
ATOM 2071 C CA . TYR B 1 53 ? -6.383 34 21.453 1 93.06 53 TYR B CA 1
ATOM 2072 C C . TYR B 1 53 ? -6.488 34.844 20.188 1 93.06 53 TYR B C 1
ATOM 2074 O O . TYR B 1 53 ? -7.121 35.906 20.203 1 93.06 53 TYR B O 1
ATOM 2082 N N . LEU B 1 54 ? -5.863 34.406 19.078 1 93.38 54 LEU B N 1
ATOM 2083 C CA . LEU B 1 54 ? -5.688 35.281 17.906 1 93.38 54 LEU B CA 1
ATOM 2084 C C . LEU B 1 54 ? -6.438 34.719 16.703 1 93.38 54 LEU B C 1
ATOM 2086 O O . LEU B 1 54 ? -6.496 35.344 15.641 1 93.38 54 LEU B O 1
ATOM 2090 N N . TRP B 1 55 ? -7.043 33.469 16.734 1 93.38 55 TRP B N 1
ATOM 2091 C CA . TRP B 1 55 ? -7.707 32.75 15.633 1 93.38 55 TRP B CA 1
ATOM 2092 C C . TRP B 1 55 ? -6.727 32.469 14.5 1 93.38 55 TRP B C 1
ATOM 2094 O O . TRP B 1 55 ? -7.117 32.406 13.336 1 93.38 55 TRP B O 1
ATOM 2104 N N . ASP B 1 56 ? -5.523 32.562 14.898 1 95 56 ASP B N 1
ATOM 2105 C CA . ASP B 1 56 ? -4.398 32.188 14.039 1 95 56 ASP B CA 1
ATOM 2106 C C . ASP B 1 56 ? -3.184 31.797 14.875 1 95 56 ASP B C 1
ATOM 2108 O O . ASP B 1 56 ? -3.186 31.938 16.094 1 95 56 ASP B O 1
ATOM 2112 N N . TYR B 1 57 ? -2.258 31.094 14.219 1 95 57 TYR B N 1
ATOM 2113 C CA . TYR B 1 57 ? -0.982 30.844 14.883 1 95 57 TYR B CA 1
ATOM 2114 C C . TYR B 1 57 ? 0.178 30.984 13.906 1 95 57 TYR B C 1
ATOM 2116 O O . TYR B 1 57 ? 0.026 30.719 12.711 1 95 57 TYR B O 1
ATOM 2124 N N . GLU B 1 58 ? 1.258 31.531 14.414 1 90.25 58 GLU B N 1
ATOM 2125 C CA . GLU B 1 58 ? 2.496 31.672 13.656 1 90.25 58 GLU B CA 1
ATOM 2126 C C . GLU B 1 58 ? 3.682 31.078 14.414 1 90.25 58 GLU B C 1
ATOM 2128 O O . GLU B 1 58 ? 3.691 31.062 15.648 1 90.25 58 GLU B O 1
ATOM 2133 N N . VAL B 1 59 ? 4.492 30.406 13.602 1 82.81 59 VAL B N 1
ATOM 2134 C CA . VAL B 1 59 ? 5.707 29.844 14.188 1 82.81 59 VAL B CA 1
ATOM 2135 C C . VAL B 1 59 ? 6.906 30.703 13.797 1 82.81 59 VAL B C 1
ATOM 2137 O O . VAL B 1 59 ? 7.102 31.016 12.625 1 82.81 59 VAL B O 1
ATOM 2140 N N . VAL B 1 60 ? 7.48 31.484 14.812 1 64.75 60 VAL B N 1
ATOM 2141 C CA . VAL B 1 60 ? 8.625 32.375 14.578 1 64.75 60 VAL B CA 1
ATOM 2142 C C . VAL B 1 60 ? 9.828 31.531 14.141 1 64.75 60 VAL B C 1
ATOM 2144 O O . VAL B 1 60 ? 10.273 30.641 14.875 1 64.75 60 VAL B O 1
ATOM 2147 N N . THR B 1 61 ? 9.969 31.094 12.906 1 60.28 61 THR B N 1
ATOM 2148 C CA . THR B 1 61 ? 11.219 30.484 12.461 1 60.28 61 THR B CA 1
ATOM 2149 C C . THR B 1 61 ? 12.32 31.531 12.352 1 60.28 61 THR B C 1
ATOM 2151 O O . THR B 1 61 ? 12.039 32.719 12.18 1 60.28 61 THR B O 1
ATOM 2154 N N . ALA B 1 62 ? 13.469 31.469 13.047 1 51.38 62 ALA B N 1
ATOM 2155 C CA . ALA B 1 62 ? 14.578 32.406 13.039 1 51.38 62 ALA B CA 1
ATOM 2156 C C . ALA B 1 62 ? 14.633 33.188 11.719 1 51.38 62 ALA B C 1
ATOM 2158 O O . ALA B 1 62 ? 15.352 34.188 11.602 1 51.38 62 ALA B O 1
ATOM 2159 N N . ILE B 1 63 ? 14.008 32.719 10.656 1 48.94 63 ILE B N 1
ATOM 2160 C CA . ILE B 1 63 ? 14.195 33.5 9.453 1 48.94 63 ILE B CA 1
ATOM 2161 C C . ILE B 1 63 ? 13.508 34.875 9.602 1 48.94 63 ILE B C 1
ATOM 2163 O O . ILE B 1 63 ? 14.016 35.875 9.133 1 48.94 63 ILE B O 1
ATOM 2167 N N . SER B 1 64 ? 12.328 34.875 10.172 1 44.78 64 SER B N 1
ATOM 2168 C CA . SER B 1 64 ? 11.625 36.156 10.078 1 44.78 64 SER B CA 1
ATOM 2169 C C . SER B 1 64 ? 12.164 37.156 11.086 1 44.78 64 SER B C 1
ATOM 2171 O O . SER B 1 64 ? 11.562 38.219 11.297 1 44.78 64 SER B O 1
ATOM 2173 N N . SER B 1 65 ? 13.086 36.844 11.969 1 38.66 65 SER B N 1
ATOM 2174 C CA . SER B 1 65 ? 13.5 37.969 12.805 1 38.66 65 SER B CA 1
ATOM 2175 C C . SER B 1 65 ? 13.945 39.156 11.961 1 38.66 65 SER B C 1
ATOM 2177 O O . SER B 1 65 ? 15.078 39.156 11.461 1 38.66 65 SER B O 1
ATOM 2179 N N . ASP B 1 66 ? 13.18 39.75 11.172 1 38.78 66 ASP B N 1
ATOM 2180 C CA . ASP B 1 66 ? 13.555 41.125 10.828 1 38.78 66 ASP B CA 1
ATOM 2181 C C . ASP B 1 66 ? 13.906 41.938 12.078 1 38.78 66 ASP B C 1
ATOM 2183 O O . ASP B 1 66 ? 13.031 42.5 12.719 1 38.78 66 ASP B O 1
ATOM 2187 N N . ALA B 1 67 ? 14.773 41.531 13.016 1 37.81 67 ALA B N 1
ATOM 2188 C CA . ALA B 1 67 ? 15.367 42.594 13.828 1 37.81 67 ALA B CA 1
ATOM 2189 C C . ALA B 1 67 ? 15.648 43.812 12.984 1 37.81 67 ALA B C 1
ATOM 2191 O O . ALA B 1 67 ? 15.938 43.719 11.789 1 37.81 67 ALA B O 1
ATOM 2192 N N . PRO B 1 68 ? 15.344 45.125 13.336 1 36.47 68 PRO B N 1
ATOM 2193 C CA . PRO B 1 68 ? 15.828 46.344 12.648 1 36.47 68 PRO B CA 1
ATOM 2194 C C . PRO B 1 68 ? 17.234 46.156 12.062 1 36.47 68 PRO B C 1
ATOM 2196 O O . PRO B 1 68 ? 17.969 45.25 12.469 1 36.47 68 PRO B O 1
ATOM 2199 N N . ASP B 1 69 ? 17.734 47.094 11.008 1 33.69 69 ASP B N 1
ATOM 2200 C CA . ASP B 1 69 ? 18.891 47.438 10.203 1 33.69 69 ASP B CA 1
ATOM 2201 C C . ASP B 1 69 ? 20.141 47.625 11.078 1 33.69 69 ASP B C 1
ATOM 2203 O O . ASP B 1 69 ? 20.406 48.719 11.586 1 33.69 69 ASP B O 1
ATOM 2207 N N . GLU B 1 70 ? 20.547 47.25 12.094 1 34 70 GLU B N 1
ATOM 2208 C CA . GLU B 1 70 ? 21.953 47.656 12.062 1 34 70 GLU B CA 1
ATOM 2209 C C . GLU B 1 70 ? 22.562 47.375 10.695 1 34 70 GLU B C 1
ATOM 2211 O O . GLU B 1 70 ? 22.203 46.406 10.031 1 34 70 GLU B O 1
ATOM 2216 N N . ASP B 1 71 ? 23.234 48.438 9.891 1 32.94 71 ASP B N 1
ATOM 2217 C CA . ASP B 1 71 ? 23.953 48.688 8.641 1 32.94 71 ASP B CA 1
ATOM 2218 C C . ASP B 1 71 ? 24.75 47.469 8.219 1 32.94 71 ASP B C 1
ATOM 2220 O O . ASP B 1 71 ? 25.719 47.562 7.469 1 32.94 71 ASP B O 1
ATOM 2224 N N . ILE B 1 72 ? 24.891 46.438 8.867 1 35.12 72 ILE B N 1
ATOM 2225 C CA . ILE B 1 72 ? 25.922 45.688 8.148 1 35.12 72 ILE B CA 1
ATOM 2226 C C . ILE B 1 72 ? 25.5 45.531 6.688 1 35.12 72 ILE B C 1
ATOM 2228 O O . ILE B 1 72 ? 24.312 45.344 6.391 1 35.12 72 ILE B O 1
ATOM 2232 N N . LEU B 1 73 ? 26.297 45.875 5.641 1 31.86 73 LEU B N 1
ATOM 2233 C CA . LEU B 1 73 ? 26.344 45.812 4.184 1 31.86 73 LEU B CA 1
ATOM 2234 C C . LEU B 1 73 ? 25.609 44.594 3.676 1 31.86 73 LEU B C 1
ATOM 2236 O O . LEU B 1 73 ? 26.141 43.469 3.756 1 31.86 73 LEU B O 1
ATOM 2240 N N . ARG B 1 74 ? 24.391 44.438 3.986 1 33.34 74 ARG B N 1
ATOM 2241 C CA . ARG B 1 74 ? 23.75 43.406 3.154 1 33.34 74 ARG B CA 1
ATOM 2242 C C . ARG B 1 74 ? 24 43.688 1.675 1 33.34 74 ARG B C 1
ATOM 2244 O O . ARG B 1 74 ? 23.578 44.688 1.135 1 33.34 74 ARG B O 1
ATOM 2251 N N . GLU B 1 75 ? 25.203 43.531 1.171 1 33.31 75 GLU B N 1
ATOM 2252 C CA . GLU B 1 75 ? 25.25 43.469 -0.287 1 33.31 75 GLU B CA 1
ATOM 2253 C C . GLU B 1 75 ? 24 42.781 -0.844 1 33.31 75 GLU B C 1
ATOM 2255 O O . GLU B 1 75 ? 23.578 41.75 -0.348 1 33.31 75 GLU B O 1
ATOM 2260 N N . ASP B 1 76 ? 22.828 43.469 -1.247 1 34.28 76 ASP B N 1
ATOM 2261 C CA . ASP B 1 76 ? 21.625 43.281 -2.049 1 34.28 76 ASP B CA 1
ATOM 2262 C C . ASP B 1 76 ? 21.75 42.062 -2.953 1 34.28 76 ASP B C 1
ATOM 2264 O O . ASP B 1 76 ? 20.812 41.688 -3.668 1 34.28 76 ASP B O 1
ATOM 2268 N N . ASP B 1 77 ? 22.906 41.844 -3.568 1 33.97 77 ASP B N 1
ATOM 2269 C CA . ASP B 1 77 ? 22.969 40.938 -4.707 1 33.97 77 ASP B CA 1
ATOM 2270 C C . ASP B 1 77 ? 22.5 39.531 -4.316 1 33.97 77 ASP B C 1
ATOM 2272 O O . ASP B 1 77 ? 22.734 38.594 -5.043 1 33.97 77 ASP B O 1
ATOM 2276 N N . ASP B 1 78 ? 22.5 39.188 -3.012 1 33.56 78 ASP B N 1
ATOM 2277 C CA . ASP B 1 78 ? 22.609 37.75 -2.732 1 33.56 78 ASP B CA 1
ATOM 2278 C C . ASP B 1 78 ? 21.312 37.031 -3.102 1 33.56 78 ASP B C 1
ATOM 2280 O O . ASP B 1 78 ? 20.297 37.219 -2.434 1 33.56 78 ASP B O 1
ATOM 2284 N N . TYR B 1 79 ? 20.688 36.906 -4.27 1 36.94 79 TYR B N 1
ATOM 2285 C CA . TYR B 1 79 ? 20.109 35.719 -4.895 1 36.94 79 TYR B CA 1
ATOM 2286 C C . TYR B 1 79 ? 20.5 34.438 -4.141 1 36.94 79 TYR B C 1
ATOM 2288 O O . TYR B 1 79 ? 21.219 33.594 -4.672 1 36.94 79 TYR B O 1
ATOM 2296 N N . SER B 1 80 ? 20.906 34.5 -2.928 1 39.97 80 SER B N 1
ATOM 2297 C CA . SER B 1 80 ? 21.391 33.312 -2.254 1 39.97 80 SER B CA 1
ATOM 2298 C C . SER B 1 80 ? 20.328 32.219 -2.232 1 39.97 80 SER B C 1
ATOM 2300 O O . SER B 1 80 ? 19.188 32.469 -1.831 1 39.97 80 SER B O 1
ATOM 2302 N N . PRO B 1 81 ? 20.375 31.188 -2.979 1 43.84 81 PRO B N 1
ATOM 2303 C CA . PRO B 1 81 ? 19.547 29.984 -2.979 1 43.84 81 PRO B CA 1
ATOM 2304 C C . PRO B 1 81 ? 19.031 29.609 -1.587 1 43.84 81 PRO B C 1
ATOM 2306 O O . PRO B 1 81 ? 19.672 29.922 -0.585 1 43.84 81 PRO B O 1
ATOM 2309 N N . VAL B 1 82 ? 17.625 29.734 -1.176 1 49.62 82 VAL B N 1
ATOM 2310 C CA . VAL B 1 82 ? 17.078 29.109 0.025 1 49.62 82 VAL B CA 1
ATOM 2311 C C . VAL B 1 82 ? 18.109 28.156 0.636 1 49.62 82 VAL B C 1
ATOM 2313 O O . VAL B 1 82 ? 18.547 27.219 -0.019 1 49.62 82 VAL B O 1
ATOM 2316 N N . THR B 1 83 ? 18.906 28.578 1.612 1 55.47 83 THR B N 1
ATOM 2317 C CA . THR B 1 83 ? 19.953 27.797 2.262 1 55.47 83 THR B CA 1
ATOM 2318 C C . THR B 1 83 ? 19.391 26.5 2.816 1 55.47 83 THR B C 1
ATOM 2320 O O . THR B 1 83 ? 18.172 26.359 2.988 1 55.47 83 THR B O 1
ATOM 2323 N N . GLU B 1 84 ? 20.156 25.422 2.801 1 60.06 84 GLU B N 1
ATOM 2324 C CA . GLU B 1 84 ? 19.875 24.094 3.354 1 60.06 84 GLU B CA 1
ATOM 2325 C C . GLU B 1 84 ? 19.219 24.203 4.73 1 60.06 84 GLU B C 1
ATOM 2327 O O . GLU B 1 84 ? 18.297 23.453 5.055 1 60.06 84 GLU B O 1
ATOM 2332 N N . LYS B 1 85 ? 19.719 25.328 5.5 1 58.47 85 LYS B N 1
ATOM 2333 C CA . LYS B 1 85 ? 19.188 25.5 6.852 1 58.47 85 LYS B CA 1
ATOM 2334 C C . LYS B 1 85 ? 17.75 26.016 6.824 1 58.47 85 LYS B C 1
ATOM 2336 O O . LYS B 1 85 ? 16.906 25.547 7.594 1 58.47 85 LYS B O 1
ATOM 2341 N N . GLU B 1 86 ? 17.516 27.062 5.961 1 60.5 86 GLU B N 1
ATOM 2342 C CA . GLU B 1 86 ? 16.172 27.625 5.855 1 60.5 86 GLU B CA 1
ATOM 2343 C C . GLU B 1 86 ? 15.18 26.562 5.367 1 60.5 86 GLU B C 1
ATOM 2345 O O . GLU B 1 86 ? 14.055 26.484 5.863 1 60.5 86 GLU B O 1
ATOM 2350 N N . THR B 1 87 ? 15.648 25.781 4.488 1 68.88 87 THR B N 1
ATOM 2351 C CA . THR B 1 87 ? 14.82 24.703 3.965 1 68.88 87 THR B CA 1
ATOM 2352 C C . THR B 1 87 ? 14.5 23.688 5.059 1 68.88 87 THR B C 1
ATOM 2354 O O . THR B 1 87 ? 13.359 23.219 5.164 1 68.88 87 THR B O 1
ATOM 2357 N N . THR B 1 88 ? 15.43 23.594 5.93 1 74.75 88 THR B N 1
ATOM 2358 C CA . THR B 1 88 ? 15.242 22.625 7.004 1 74.75 88 THR B CA 1
ATOM 2359 C C . THR B 1 88 ? 14.25 23.156 8.039 1 74.75 88 THR B C 1
ATOM 2361 O O . THR B 1 88 ? 13.398 22.406 8.523 1 74.75 88 THR B O 1
ATOM 2364 N N . LEU B 1 89 ? 14.391 24.562 8.234 1 80.06 89 LEU B N 1
ATOM 2365 C CA . LEU B 1 89 ? 13.508 25.156 9.234 1 80.06 89 LEU B CA 1
ATOM 2366 C C . LEU B 1 89 ? 12.062 25.156 8.75 1 80.06 89 LEU B C 1
ATOM 2368 O O . LEU B 1 89 ? 11.141 24.859 9.516 1 80.06 89 LEU B O 1
ATOM 2372 N N . GLU B 1 90 ? 11.875 25.484 7.543 1 87.56 90 GLU B N 1
ATOM 2373 C CA . GLU B 1 90 ? 10.539 25.469 6.961 1 87.56 90 GLU B CA 1
ATOM 2374 C C . GLU B 1 90 ? 9.969 24.047 6.922 1 87.56 90 GLU B C 1
ATOM 2376 O O . GLU B 1 90 ? 8.789 23.828 7.207 1 87.56 90 GLU B O 1
ATOM 2381 N N . ALA B 1 91 ? 10.789 23.109 6.668 1 91.56 91 ALA B N 1
ATOM 2382 C CA . ALA B 1 91 ? 10.367 21.719 6.555 1 91.56 91 ALA B CA 1
ATOM 2383 C C . ALA B 1 91 ? 9.875 21.188 7.898 1 91.56 91 ALA B C 1
ATOM 2385 O O . ALA B 1 91 ? 8.938 20.391 7.953 1 91.56 91 ALA B O 1
ATOM 2386 N N . ARG B 1 92 ? 10.469 21.672 8.992 1 93.12 92 ARG B N 1
ATOM 2387 C CA . ARG B 1 92 ? 10.094 21.234 10.328 1 93.12 92 ARG B CA 1
ATOM 2388 C C . ARG B 1 92 ? 8.656 21.609 10.648 1 93.12 92 ARG B C 1
ATOM 2390 O O . ARG B 1 92 ? 8.008 20.969 11.484 1 93.12 92 ARG B O 1
ATOM 2397 N N . LEU B 1 93 ? 8.156 22.641 9.969 1 95.81 93 LEU B N 1
ATOM 2398 C CA . LEU B 1 93 ? 6.793 23.094 10.203 1 95.81 93 LEU B CA 1
ATOM 2399 C C . LEU B 1 93 ? 5.789 22.016 9.789 1 95.81 93 LEU B C 1
ATOM 2401 O O . LEU B 1 93 ? 4.656 22 10.281 1 95.81 93 LEU B O 1
ATOM 2405 N N . LEU B 1 94 ? 6.164 21.125 8.938 1 97 94 LEU B N 1
ATOM 2406 C CA . LEU B 1 94 ? 5.27 20.062 8.492 1 97 94 LEU B CA 1
ATOM 2407 C C . LEU B 1 94 ? 4.848 19.188 9.664 1 97 94 LEU B C 1
ATOM 2409 O O . LEU B 1 94 ? 3.656 18.938 9.859 1 97 94 LEU B O 1
ATOM 2413 N N . ILE B 1 95 ? 5.82 18.75 10.453 1 97.12 95 ILE B N 1
ATOM 2414 C CA . ILE B 1 95 ? 5.504 17.906 11.602 1 97.12 95 ILE B CA 1
ATOM 2415 C C . ILE B 1 95 ? 4.777 18.734 12.664 1 97.12 95 ILE B C 1
ATOM 2417 O O . ILE B 1 95 ? 3.871 18.234 13.328 1 97.12 95 ILE B O 1
ATOM 2421 N N . LEU B 1 96 ? 5.16 20 12.789 1 96.62 96 LEU B N 1
ATOM 2422 C CA . LEU B 1 96 ? 4.492 20.844 13.766 1 96.62 96 LEU B CA 1
ATOM 2423 C C . LEU B 1 96 ? 3.01 21 13.43 1 96.62 96 LEU B C 1
ATOM 2425 O O . LEU B 1 96 ? 2.154 20.828 14.305 1 96.62 96 LEU B O 1
ATOM 2429 N N . HIS B 1 97 ? 2.684 21.297 12.156 1 97.75 97 HIS B N 1
ATOM 2430 C CA . HIS B 1 97 ? 1.287 21.453 11.758 1 97.75 97 HIS B CA 1
ATOM 2431 C C . HIS B 1 97 ? 0.51 20.156 11.984 1 97.75 97 HIS B C 1
ATOM 2433 O O . HIS B 1 97 ? -0.654 20.188 12.391 1 97.75 97 HIS B O 1
ATOM 2439 N N . ALA B 1 98 ? 1.163 19.016 11.758 1 97.81 98 ALA B N 1
ATOM 2440 C CA . ALA B 1 98 ? 0.513 17.734 12.016 1 97.81 98 ALA B CA 1
ATOM 2441 C C . ALA B 1 98 ? 0.233 17.562 13.508 1 97.81 98 ALA B C 1
ATOM 2443 O O . ALA B 1 98 ? -0.836 17.078 13.883 1 97.81 98 ALA B O 1
ATOM 2444 N N . LYS B 1 99 ? 1.169 17.953 14.352 1 97.44 99 LYS B N 1
ATOM 2445 C CA . LYS B 1 99 ? 0.988 17.844 15.797 1 97.44 99 LYS B CA 1
ATOM 2446 C C . LYS B 1 99 ? -0.103 18.797 16.281 1 97.44 99 LYS B C 1
ATOM 2448 O O . LYS B 1 99 ? -0.906 18.438 17.141 1 97.44 99 LYS B O 1
ATOM 2453 N N . VAL B 1 100 ? -0.144 20 15.789 1 97.81 100 VAL B N 1
ATOM 2454 C CA . VAL B 1 100 ? -1.198 20.938 16.141 1 97.81 100 VAL B CA 1
ATOM 2455 C C . VAL B 1 100 ? -2.553 20.391 15.695 1 97.81 100 VAL B C 1
ATOM 2457 O O . VAL B 1 100 ? -3.551 20.547 16.406 1 97.81 100 VAL B O 1
ATOM 2460 N N . PHE B 1 101 ? -2.576 19.797 14.562 1 98.06 101 PHE B N 1
ATOM 2461 C CA . PHE B 1 101 ? -3.799 19.156 14.086 1 98.06 101 PHE B CA 1
ATOM 2462 C C . PHE B 1 101 ? -4.281 18.094 15.07 1 98.06 101 PHE B C 1
ATOM 2464 O O . PHE B 1 101 ? -5.477 18 15.352 1 98.06 101 PHE B O 1
ATOM 2471 N N . THR B 1 102 ? -3.375 17.297 15.57 1 96.94 102 THR B N 1
ATOM 2472 C CA . THR B 1 102 ? -3.709 16.297 16.562 1 96.94 102 THR B CA 1
ATOM 2473 C C . THR B 1 102 ? -4.34 16.938 17.797 1 96.94 102 THR B C 1
ATOM 2475 O O . THR B 1 102 ? -5.355 16.453 18.312 1 96.94 102 THR B O 1
ATOM 2478 N N . LEU B 1 103 ? -3.764 18.031 18.219 1 96.38 103 LEU B N 1
ATOM 2479 C CA . LEU B 1 103 ? -4.312 18.734 19.359 1 96.38 103 LEU B CA 1
ATOM 2480 C C . LEU B 1 103 ? -5.695 19.297 19.047 1 96.38 103 LEU B C 1
ATOM 2482 O O . LEU B 1 103 ? -6.594 19.25 19.891 1 96.38 103 LEU B O 1
ATOM 2486 N N . ALA B 1 104 ? -5.824 19.875 17.844 1 97.06 104 ALA B N 1
ATOM 2487 C CA . ALA B 1 104 ? -7.113 20.406 17.406 1 97.06 104 ALA B CA 1
ATOM 2488 C C . ALA B 1 104 ? -8.203 19.344 17.5 1 97.06 104 ALA B C 1
ATOM 2490 O O . ALA B 1 104 ? -9.328 19.641 17.906 1 97.06 104 ALA B O 1
ATOM 2491 N N . HIS B 1 105 ? -7.844 18.172 17.094 1 95.44 105 HIS B N 1
ATOM 2492 C CA . HIS B 1 105 ? -8.789 17.062 17.172 1 95.44 105 HIS B CA 1
ATOM 2493 C C . HIS B 1 105 ? -9.047 16.672 18.625 1 95.44 105 HIS B C 1
ATOM 2495 O O . HIS B 1 105 ? -10.195 16.484 19.031 1 95.44 105 HIS B O 1
ATOM 2501 N N . MET B 1 106 ? -8 16.531 19.406 1 93.62 106 MET B N 1
ATOM 2502 C CA . MET B 1 106 ? -8.109 16.109 20.797 1 93.62 106 MET B CA 1
ATOM 2503 C C . MET B 1 106 ? -9 17.078 21.578 1 93.62 106 MET B C 1
ATOM 2505 O O . MET B 1 106 ? -9.789 16.641 22.438 1 93.62 106 MET B O 1
ATOM 2509 N N . TYR B 1 107 ? -8.914 18.297 21.281 1 93.31 107 TYR B N 1
ATOM 2510 C CA . TYR B 1 107 ? -9.641 19.312 22.047 1 93.31 107 TYR B CA 1
ATOM 2511 C C . TYR B 1 107 ? -10.875 19.781 21.297 1 93.31 107 TYR B C 1
ATOM 2513 O O . TYR B 1 107 ? -11.539 20.734 21.719 1 93.31 107 TYR B O 1
ATOM 2521 N N . ASP B 1 108 ? -11.172 19.141 20.156 1 94.44 108 ASP B N 1
ATOM 2522 C CA . ASP B 1 108 ? -12.383 19.359 19.375 1 94.44 108 ASP B CA 1
ATOM 2523 C C . ASP B 1 108 ? -12.5 20.812 18.922 1 94.44 108 ASP B C 1
ATOM 2525 O O . ASP B 1 108 ? -13.531 21.453 19.141 1 94.44 108 ASP B O 1
ATOM 2529 N N . ILE B 1 109 ? -11.477 21.328 18.312 1 95.75 109 ILE B N 1
ATOM 2530 C CA . ILE B 1 109 ? -11.445 22.672 17.75 1 95.75 109 ILE B CA 1
ATOM 2531 C C . ILE B 1 109 ? -11.352 22.594 16.219 1 95.75 109 ILE B C 1
ATOM 2533 O O . ILE B 1 109 ? -10.273 22.75 15.648 1 95.75 109 ILE B O 1
ATOM 2537 N N . PRO B 1 110 ? -12.445 22.453 15.523 1 96.06 110 PRO B N 1
ATOM 2538 C CA . PRO B 1 110 ? -12.461 22.172 14.086 1 96.06 110 PRO B CA 1
ATOM 2539 C C . PRO B 1 110 ? -11.82 23.297 13.258 1 96.06 110 PRO B C 1
ATOM 2541 O O . PRO B 1 110 ? -11.141 23.016 12.266 1 96.06 110 PRO B O 1
ATOM 2544 N N . ARG B 1 111 ? -12.039 24.531 13.617 1 96.88 111 ARG B N 1
ATOM 2545 C CA . ARG B 1 111 ? -11.477 25.641 12.859 1 96.88 111 ARG B CA 1
ATOM 2546 C C . ARG B 1 111 ? -9.953 25.609 12.891 1 96.88 111 ARG B C 1
ATOM 2548 O O . ARG B 1 111 ? -9.297 25.969 11.914 1 96.88 111 ARG B O 1
ATOM 2555 N N . LEU B 1 112 ? -9.398 25.234 14.055 1 97.62 112 LEU B N 1
ATOM 2556 C CA . LEU B 1 112 ? -7.949 25.062 14.141 1 97.62 112 LEU B CA 1
ATOM 2557 C C . LEU B 1 112 ? -7.477 23.922 13.234 1 97.62 112 LEU B C 1
ATOM 2559 O O . LEU B 1 112 ? -6.438 24.031 12.578 1 97.62 112 LEU B O 1
ATOM 2563 N N . GLY B 1 113 ? -8.203 22.828 13.211 1 97.94 113 GLY B N 1
ATOM 2564 C CA . GLY B 1 113 ? -7.902 21.734 12.297 1 97.94 113 GLY B CA 1
ATOM 2565 C C . GLY B 1 113 ? -7.828 22.172 10.852 1 97.94 113 GLY B C 1
ATOM 2566 O O . GLY B 1 113 ? -6.891 21.797 10.133 1 97.94 113 GLY B O 1
ATOM 2567 N N . GLU B 1 114 ? -8.789 22.922 10.445 1 97.88 114 GLU B N 1
ATOM 2568 C CA . GLU B 1 114 ? -8.828 23.438 9.078 1 97.88 114 GLU B CA 1
ATOM 2569 C C . GLU B 1 114 ? -7.617 24.312 8.789 1 97.88 114 GLU B C 1
ATOM 2571 O O . GLU B 1 114 ? -7.012 24.203 7.719 1 97.88 114 GLU B O 1
ATOM 2576 N N . LEU B 1 115 ? -7.379 25.172 9.742 1 97.88 115 LEU B N 1
ATOM 2577 C CA . LEU B 1 115 ? -6.23 26.062 9.594 1 97.88 115 LEU B CA 1
ATOM 2578 C C . LEU B 1 115 ? -4.938 25.266 9.469 1 97.88 115 LEU B C 1
ATOM 2580 O O . LEU B 1 115 ? -4.074 25.594 8.648 1 97.88 115 LEU B O 1
ATOM 2584 N N . CYS B 1 116 ? -4.738 24.172 10.242 1 97.94 116 CYS B N 1
ATOM 2585 C CA . CYS B 1 116 ? -3.561 23.312 10.211 1 97.94 116 CYS B CA 1
ATOM 2586 C C . CYS B 1 116 ? -3.361 22.703 8.828 1 97.94 116 CYS B C 1
ATOM 2588 O O . CYS B 1 116 ? -2.242 22.672 8.312 1 97.94 116 CYS B O 1
ATOM 2590 N N . ILE B 1 117 ? -4.457 22.219 8.281 1 98.19 117 ILE B N 1
ATOM 2591 C CA . ILE B 1 117 ? -4.398 21.578 6.977 1 98.19 117 ILE B CA 1
ATOM 2592 C C . ILE B 1 117 ? -3.945 22.578 5.918 1 98.19 117 ILE B C 1
ATOM 2594 O O . ILE B 1 117 ? -3.082 22.281 5.094 1 98.19 117 ILE B O 1
ATOM 2598 N N . LYS B 1 118 ? -4.555 23.766 6 1 97.81 118 LYS B N 1
ATOM 2599 C CA . LYS B 1 118 ? -4.188 24.828 5.062 1 97.81 118 LYS B CA 1
ATOM 2600 C C . LYS B 1 118 ? -2.701 25.156 5.164 1 97.81 118 LYS B C 1
ATOM 2602 O O . LYS B 1 118 ? -2.006 25.234 4.148 1 97.81 118 LYS B O 1
ATOM 2607 N N . LYS B 1 119 ? -2.193 25.359 6.352 1 97.12 119 LYS B N 1
ATOM 2608 C CA . LYS B 1 119 ? -0.791 25.703 6.566 1 97.12 119 LYS B CA 1
ATOM 2609 C C . LYS B 1 119 ? 0.128 24.547 6.172 1 97.12 119 LYS B C 1
ATOM 2611 O O . LYS B 1 119 ? 1.188 24.766 5.582 1 97.12 119 LYS B O 1
ATOM 2616 N N . PHE B 1 120 ? -0.303 23.344 6.508 1 97.88 120 PHE B N 1
ATOM 2617 C CA . PHE B 1 120 ? 0.454 22.156 6.145 1 97.88 120 PHE B CA 1
ATOM 2618 C C . PHE B 1 120 ? 0.632 22.062 4.633 1 97.88 120 PHE B C 1
ATOM 2620 O O . PHE B 1 120 ? 1.753 21.906 4.145 1 97.88 120 PHE B O 1
ATOM 2627 N N . LYS B 1 121 ? -0.464 22.141 3.93 1 97.44 121 LYS B N 1
ATOM 2628 C CA . LYS B 1 121 ? -0.422 22.078 2.473 1 97.44 121 LYS B CA 1
ATOM 2629 C C . LYS B 1 121 ? 0.461 23.172 1.894 1 97.44 121 LYS B C 1
ATOM 2631 O O . LYS B 1 121 ? 1.196 22.953 0.931 1 97.44 121 LYS B O 1
ATOM 2636 N N . GLY B 1 122 ? 0.373 24.391 2.443 1 96.38 122 GLY B N 1
ATOM 2637 C CA . GLY B 1 122 ? 1.216 25.484 2.002 1 96.38 122 GLY B CA 1
ATOM 2638 C C . GLY B 1 122 ? 2.697 25.172 2.08 1 96.38 122 GLY B C 1
ATOM 2639 O O . GLY B 1 122 ? 3.439 25.422 1.127 1 96.38 122 GLY B O 1
ATOM 2640 N N . VAL B 1 123 ? 3.162 24.609 3.158 1 95.5 123 VAL B N 1
ATOM 2641 C CA . VAL B 1 123 ? 4.566 24.281 3.373 1 95.5 123 VAL B CA 1
ATOM 2642 C C . VAL B 1 123 ? 4.957 23.078 2.518 1 95.5 123 VAL B C 1
ATOM 2644 O O . VAL B 1 123 ? 6.047 23.047 1.94 1 95.5 123 VAL B O 1
ATOM 2647 N N . ALA B 1 124 ? 4.062 22.078 2.4 1 96.44 124 ALA B N 1
ATOM 2648 C CA . ALA B 1 124 ? 4.344 20.812 1.727 1 96.44 124 ALA B CA 1
ATOM 2649 C C . ALA B 1 124 ? 4.574 21.031 0.234 1 96.44 124 ALA B C 1
ATOM 2651 O O . ALA B 1 124 ? 5.262 20.234 -0.414 1 96.44 124 ALA B O 1
ATOM 2652 N N . GLN B 1 125 ? 4.023 22.109 -0.284 1 93.69 125 GLN B N 1
ATOM 2653 C CA . GLN B 1 125 ? 4.195 22.406 -1.703 1 93.69 125 GLN B CA 1
ATOM 2654 C C . GLN B 1 125 ? 5.672 22.516 -2.068 1 93.69 125 GLN B C 1
ATOM 2656 O O . GLN B 1 125 ? 6.082 22.109 -3.156 1 93.69 125 GLN B O 1
ATOM 2661 N N . GLN B 1 126 ? 6.406 23 -1.093 1 93.31 126 GLN B N 1
ATOM 2662 C CA . GLN B 1 126 ? 7.812 23.234 -1.403 1 93.31 126 GLN B CA 1
ATOM 2663 C C . GLN B 1 126 ? 8.711 22.266 -0.63 1 93.31 126 GLN B C 1
ATOM 2665 O O . GLN B 1 126 ? 9.898 22.141 -0.94 1 93.31 126 GLN B O 1
ATOM 2670 N N . GLN B 1 127 ? 8.156 21.562 0.311 1 94.62 127 GLN B N 1
ATOM 2671 C CA . GLN B 1 127 ? 9.016 20.797 1.207 1 94.62 127 GLN B CA 1
ATOM 2672 C C . GLN B 1 127 ? 8.617 19.328 1.231 1 94.62 127 GLN B C 1
ATOM 2674 O O . GLN B 1 127 ? 8.867 18.625 2.215 1 94.62 127 GLN B O 1
ATOM 2679 N N . TRP B 1 128 ? 7.945 18.812 0.203 1 93.5 128 TRP B N 1
ATOM 2680 C CA . TRP B 1 128 ? 7.414 17.453 0.18 1 93.5 128 TRP B CA 1
ATOM 2681 C C . TRP B 1 128 ? 8.539 16.422 0.129 1 93.5 128 TRP B C 1
ATOM 2683 O O . TRP B 1 128 ? 8.352 15.266 0.499 1 93.5 128 TRP B O 1
ATOM 2693 N N . LYS B 1 129 ? 9.742 16.812 -0.246 1 93.62 129 LYS B N 1
ATOM 2694 C CA . LYS B 1 129 ? 10.852 15.875 -0.364 1 93.62 129 LYS B CA 1
ATOM 2695 C C . LYS B 1 129 ? 11.555 15.68 0.979 1 93.62 129 LYS B C 1
ATOM 2697 O O . LYS B 1 129 ? 12.375 14.773 1.133 1 93.62 129 LYS B O 1
ATOM 2702 N N . SER B 1 130 ? 11.266 16.484 1.907 1 92.44 130 SER B N 1
ATOM 2703 C CA . SER B 1 130 ? 11.961 16.469 3.189 1 92.44 130 SER B CA 1
ATOM 2704 C C . SER B 1 130 ? 11.562 15.25 4.02 1 92.44 130 SER B C 1
ATOM 2706 O O . SER B 1 130 ? 10.461 14.727 3.873 1 92.44 130 SER B O 1
ATOM 2708 N N . SER B 1 131 ? 12.469 14.812 4.949 1 94.06 131 SER B N 1
ATOM 2709 C CA . SER B 1 131 ? 12.156 13.734 5.879 1 94.06 131 SER B CA 1
ATOM 2710 C C . SER B 1 131 ? 11.062 14.148 6.863 1 94.06 131 SER B C 1
ATOM 2712 O O . SER B 1 131 ? 10.367 13.297 7.414 1 94.06 131 SER B O 1
ATOM 2714 N N . TYR B 1 132 ? 10.945 15.445 7 1 94.94 132 TYR B N 1
ATOM 2715 C CA . TYR B 1 132 ? 9.938 15.953 7.918 1 94.94 132 TYR B CA 1
ATOM 2716 C C . TYR B 1 132 ? 8.531 15.672 7.395 1 94.94 132 TYR B C 1
ATOM 2718 O O . TYR B 1 132 ? 7.59 15.531 8.18 1 94.94 132 TYR B O 1
ATOM 2726 N N . PHE B 1 133 ? 8.422 15.57 6.074 1 97.56 133 PHE B N 1
ATOM 2727 C CA . PHE B 1 133 ? 7.141 15.203 5.492 1 97.56 133 PHE B CA 1
ATOM 2728 C C . PHE B 1 133 ? 6.73 13.797 5.918 1 97.56 133 PHE B C 1
ATOM 2730 O O . PHE B 1 133 ? 5.578 13.57 6.285 1 97.56 133 PHE B O 1
ATOM 2737 N N . LEU B 1 134 ? 7.641 12.898 5.941 1 97.88 134 LEU B N 1
ATOM 2738 C CA . LEU B 1 134 ? 7.363 11.531 6.363 1 97.88 134 LEU B CA 1
ATOM 2739 C C . LEU B 1 134 ? 7.02 11.477 7.848 1 97.88 134 LEU B C 1
ATOM 2741 O O . LEU B 1 134 ? 6.113 10.742 8.25 1 97.88 134 LEU B O 1
ATOM 2745 N N . ASP B 1 135 ? 7.762 12.289 8.609 1 97.19 135 ASP B N 1
ATOM 2746 C CA . ASP B 1 135 ? 7.461 12.367 10.039 1 97.19 135 ASP B CA 1
ATOM 2747 C C . ASP B 1 135 ? 6.039 12.875 10.273 1 97.19 135 ASP B C 1
ATOM 2749 O O . ASP B 1 135 ? 5.344 12.391 11.172 1 97.19 135 ASP B O 1
ATOM 2753 N N . ALA B 1 136 ? 5.66 13.859 9.508 1 97.81 136 ALA B N 1
ATOM 2754 C CA . ALA B 1 136 ? 4.305 14.391 9.602 1 97.81 136 ALA B CA 1
ATOM 2755 C C . ALA B 1 136 ? 3.27 13.328 9.242 1 97.81 136 ALA B C 1
ATOM 2757 O O . ALA B 1 136 ? 2.229 13.219 9.898 1 97.81 136 ALA B O 1
ATOM 2758 N N . ALA B 1 137 ? 3.547 12.555 8.227 1 98.25 137 ALA B N 1
ATOM 2759 C CA . ALA B 1 137 ? 2.662 11.461 7.832 1 98.25 137 ALA B CA 1
ATOM 2760 C C . ALA B 1 137 ? 2.514 10.438 8.961 1 98.25 137 ALA B C 1
ATOM 2762 O O . ALA B 1 137 ? 1.406 9.984 9.25 1 98.25 137 ALA B O 1
ATOM 2763 N N . ARG B 1 138 ? 3.615 10.125 9.586 1 97.94 138 ARG B N 1
ATOM 2764 C CA . ARG B 1 138 ? 3.578 9.203 10.719 1 97.94 138 ARG B CA 1
ATOM 2765 C C . ARG B 1 138 ? 2.684 9.742 11.836 1 97.94 138 ARG B C 1
ATOM 2767 O O . ARG B 1 138 ? 1.862 9.008 12.383 1 97.94 138 ARG B O 1
ATOM 2774 N N . GLU B 1 139 ? 2.855 10.992 12.164 1 97.19 139 GLU B N 1
ATOM 2775 C CA . GLU B 1 139 ? 2.031 11.625 13.188 1 97.19 139 GLU B CA 1
ATOM 2776 C C . GLU B 1 139 ? 0.548 11.531 12.836 1 97.19 139 GLU B C 1
ATOM 2778 O O . GLU B 1 139 ? -0.267 11.141 13.68 1 97.19 139 GLU B O 1
ATOM 2783 N N . ALA B 1 140 ? 0.185 11.812 11.609 1 97.31 140 ALA B N 1
ATOM 2784 C CA . ALA B 1 140 ? -1.206 11.82 11.164 1 97.31 140 ALA B CA 1
ATOM 2785 C C . ALA B 1 140 ? -1.825 10.43 11.258 1 97.31 140 ALA B C 1
ATOM 2787 O O . ALA B 1 140 ? -2.996 10.289 11.617 1 97.31 140 ALA B O 1
ATOM 2788 N N . TYR B 1 141 ? -1.067 9.398 11 1 97.81 141 TYR B N 1
ATOM 2789 C CA . TYR B 1 141 ? -1.614 8.047 10.906 1 97.81 141 TYR B CA 1
ATOM 2790 C C . TYR B 1 141 ? -1.522 7.324 12.242 1 97.81 141 TYR B C 1
ATOM 2792 O O . TYR B 1 141 ? -2.111 6.258 12.422 1 97.81 141 TYR B O 1
ATOM 2800 N N . THR B 1 142 ? -0.861 7.918 13.242 1 96.5 142 THR B N 1
ATOM 2801 C CA . THR B 1 142 ? -0.698 7.207 14.508 1 96.5 142 THR B CA 1
ATOM 2802 C C . THR B 1 142 ? -1.349 7.984 15.648 1 96.5 142 THR B C 1
ATOM 2804 O O . THR B 1 142 ? -1.786 7.395 16.641 1 96.5 142 THR B O 1
ATOM 2807 N N . ALA B 1 143 ? -1.419 9.289 15.5 1 95.31 143 ALA B N 1
ATOM 2808 C CA . ALA B 1 143 ? -1.831 10.102 16.641 1 95.31 143 ALA B CA 1
ATOM 2809 C C . ALA B 1 143 ? -3.326 10.406 16.578 1 95.31 143 ALA B C 1
ATOM 2811 O O . ALA B 1 143 ? -3.922 10.797 17.594 1 95.31 143 ALA B O 1
ATOM 2812 N N . THR B 1 144 ? -3.984 10.273 15.438 1 94.56 144 THR B N 1
ATOM 2813 C CA . THR B 1 144 ? -5.418 10.5 15.297 1 94.56 144 THR B CA 1
ATOM 2814 C C . THR B 1 144 ? -6.141 9.203 14.938 1 94.56 144 THR B C 1
ATOM 2816 O O . THR B 1 144 ? -5.555 8.312 14.312 1 94.56 144 THR B O 1
ATOM 2819 N N . PRO B 1 145 ? -7.379 9.094 15.383 1 93.19 145 PRO B N 1
ATOM 2820 C CA . PRO B 1 145 ? -8.164 7.918 15.016 1 93.19 145 PRO B CA 1
ATOM 2821 C C . PRO B 1 145 ? -8.297 7.742 13.508 1 93.19 145 PRO B C 1
ATOM 2823 O O . PRO B 1 145 ? -8.133 8.703 12.758 1 93.19 145 PRO B O 1
ATOM 2826 N N . THR B 1 146 ? -8.641 6.492 13.07 1 91.5 146 THR B N 1
ATOM 2827 C CA . THR B 1 146 ? -8.625 6.098 11.664 1 91.5 146 THR B CA 1
ATOM 2828 C C . THR B 1 146 ? -9.758 6.781 10.898 1 91.5 146 THR B C 1
ATOM 2830 O O . THR B 1 146 ? -9.727 6.871 9.672 1 91.5 146 THR B O 1
ATOM 2833 N N . ASP B 1 147 ? -10.75 7.246 11.594 1 92.31 147 ASP B N 1
ATOM 2834 C CA . ASP B 1 147 ? -11.898 7.852 10.922 1 92.31 147 ASP B CA 1
ATOM 2835 C C . ASP B 1 147 ? -11.68 9.344 10.711 1 92.31 147 ASP B C 1
ATOM 2837 O O . ASP B 1 147 ? -12.5 10.008 10.062 1 92.31 147 ASP B O 1
ATOM 2841 N N . ILE B 1 148 ? -10.625 9.875 11.266 1 94.06 148 ILE B N 1
ATOM 2842 C CA . ILE B 1 148 ? -10.25 11.266 11 1 94.06 148 ILE B CA 1
ATOM 2843 C C . ILE B 1 148 ? -9.375 11.336 9.75 1 94.06 148 ILE B C 1
ATOM 2845 O O . ILE B 1 148 ? -8.203 10.953 9.789 1 94.06 148 ILE B O 1
ATOM 2849 N N . LEU B 1 149 ? -9.891 11.945 8.641 1 95.62 149 LEU B N 1
ATOM 2850 C CA . LEU B 1 149 ? -9.281 11.719 7.332 1 95.62 149 LEU B CA 1
ATOM 2851 C C . LEU B 1 149 ? -8.641 12.992 6.797 1 95.62 149 LEU B C 1
ATOM 2853 O O . LEU B 1 149 ? -7.855 12.953 5.848 1 95.62 149 LEU B O 1
ATOM 2857 N N . GLU B 1 150 ? -8.898 14.156 7.379 1 96.5 150 GLU B N 1
ATOM 2858 C CA . GLU B 1 150 ? -8.555 15.438 6.766 1 96.5 150 GLU B CA 1
ATOM 2859 C C . GLU B 1 150 ? -7.055 15.555 6.52 1 96.5 150 GLU B C 1
ATOM 2861 O O . GLU B 1 150 ? -6.625 15.797 5.391 1 96.5 150 GLU B O 1
ATOM 2866 N N . MET B 1 151 ? -6.246 15.336 7.57 1 97.69 151 MET B N 1
ATOM 2867 C CA . MET B 1 151 ? -4.797 15.422 7.426 1 97.69 151 MET B CA 1
ATOM 2868 C C . MET B 1 151 ? -4.266 14.266 6.582 1 97.69 151 MET B C 1
ATOM 2870 O O . MET B 1 151 ? -3.354 14.453 5.773 1 97.69 151 MET B O 1
ATOM 2874 N N . ARG B 1 152 ? -4.801 13.078 6.695 1 97.81 152 ARG B N 1
ATOM 2875 C CA . ARG B 1 152 ? -4.41 11.914 5.914 1 97.81 152 ARG B CA 1
ATOM 2876 C C . ARG B 1 152 ? -4.645 12.148 4.426 1 97.81 152 ARG B C 1
ATOM 2878 O O . ARG B 1 152 ? -3.801 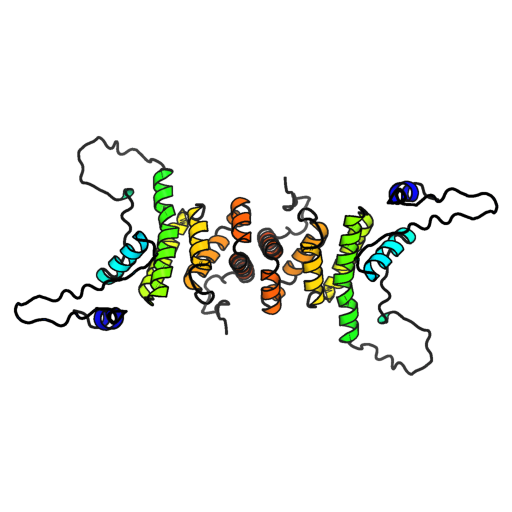11.797 3.596 1 97.81 152 ARG B O 1
ATOM 2885 N N . LYS B 1 153 ? -5.77 12.742 4.133 1 96.94 153 LYS B N 1
ATOM 2886 C CA . LYS B 1 153 ? -6.074 13.047 2.74 1 96.94 153 LYS B CA 1
ATOM 2887 C C . LYS B 1 153 ? -5.039 14.008 2.152 1 96.94 153 LYS B C 1
ATOM 2889 O O . LYS B 1 153 ? -4.594 13.828 1.017 1 96.94 153 LYS B O 1
ATOM 2894 N N . ALA B 1 154 ? -4.695 15.016 2.91 1 97.75 154 ALA B N 1
ATOM 2895 C CA . ALA B 1 154 ? -3.684 15.961 2.445 1 97.75 154 ALA B CA 1
ATOM 2896 C C . ALA B 1 154 ? -2.369 15.25 2.139 1 97.75 154 ALA B C 1
ATOM 2898 O O . ALA B 1 154 ? -1.731 15.523 1.119 1 97.75 154 ALA B O 1
ATOM 2899 N N . ILE B 1 155 ? -1.99 14.352 2.998 1 98.25 155 ILE B N 1
ATOM 2900 C CA . ILE B 1 155 ? -0.751 13.594 2.854 1 98.25 155 ILE B CA 1
ATOM 2901 C C . ILE B 1 155 ? -0.824 12.719 1.604 1 98.25 155 ILE B C 1
ATOM 2903 O O . ILE B 1 155 ? 0.107 12.703 0.795 1 98.25 155 ILE B O 1
ATOM 2907 N N . VAL B 1 156 ? -1.893 12.023 1.421 1 97.81 156 VAL B N 1
ATOM 2908 C CA . VAL B 1 156 ? -2.088 11.133 0.282 1 97.81 156 VAL B CA 1
ATOM 2909 C C . VAL B 1 156 ? -2.051 11.938 -1.016 1 97.81 156 VAL B C 1
ATOM 2911 O O . VAL B 1 156 ? -1.439 11.508 -1.999 1 97.81 156 VAL B O 1
ATOM 2914 N N . GLU B 1 157 ? -2.682 13.094 -1.02 1 96.62 157 GLU B N 1
ATOM 2915 C CA . GLU B 1 157 ? -2.682 13.969 -2.188 1 96.62 157 GLU B CA 1
ATOM 2916 C C . GLU B 1 157 ? -1.265 14.391 -2.568 1 96.62 157 GLU B C 1
ATOM 2918 O O . GLU B 1 157 ? -0.922 14.438 -3.75 1 96.62 157 GLU B O 1
ATOM 2923 N N . ILE B 1 158 ? -0.494 14.672 -1.604 1 97 158 ILE B N 1
ATOM 2924 C CA . ILE B 1 158 ? 0.881 15.086 -1.858 1 97 158 ILE B CA 1
ATOM 2925 C C . ILE B 1 158 ? 1.668 13.93 -2.467 1 97 158 ILE B C 1
ATOM 2927 O O . ILE B 1 158 ? 2.434 14.117 -3.416 1 97 158 ILE B O 1
ATOM 2931 N N . PHE B 1 159 ? 1.517 12.695 -1.936 1 96.94 159 PHE B N 1
ATOM 2932 C CA . PHE B 1 159 ? 2.146 11.523 -2.531 1 96.94 159 PHE B CA 1
ATOM 2933 C C . PHE B 1 159 ? 1.701 11.344 -3.977 1 96.94 159 PHE B C 1
ATOM 2935 O O . PHE B 1 159 ? 2.514 11.023 -4.848 1 96.94 159 PHE B O 1
ATOM 2942 N N . TYR B 1 160 ? 0.427 11.547 -4.211 1 94.94 160 TYR B N 1
ATOM 2943 C CA . TYR B 1 160 ? -0.13 11.383 -5.551 1 94.94 160 TYR B CA 1
ATOM 2944 C C . TYR B 1 160 ? 0.463 12.398 -6.516 1 94.94 160 TYR B C 1
ATOM 2946 O O . TYR B 1 160 ? 0.797 12.062 -7.656 1 94.94 160 TYR B O 1
ATOM 2954 N N . GLU B 1 161 ? 0.579 13.664 -6.043 1 94.69 161 GLU B N 1
ATOM 2955 C CA . GLU B 1 161 ? 1.088 14.742 -6.883 1 94.69 161 GLU B CA 1
ATOM 2956 C C . GLU B 1 161 ? 2.59 14.594 -7.117 1 94.69 161 GLU B C 1
ATOM 2958 O O . GLU B 1 161 ? 3.133 15.164 -8.07 1 94.69 161 GLU B O 1
ATOM 2963 N N . ASN B 1 162 ? 3.215 13.953 -6.273 1 95.31 162 ASN B N 1
ATOM 2964 C CA . ASN B 1 162 ? 4.652 13.727 -6.355 1 95.31 162 ASN B CA 1
ATOM 2965 C C . ASN B 1 162 ? 4.988 12.242 -6.375 1 95.31 162 ASN B C 1
ATOM 2967 O O . ASN B 1 162 ? 5.684 11.742 -5.484 1 95.31 162 ASN B O 1
ATOM 2971 N N . ARG B 1 163 ? 4.645 11.523 -7.383 1 92.81 163 ARG B N 1
ATOM 2972 C CA . ARG B 1 163 ? 4.672 10.07 -7.52 1 92.81 163 ARG B CA 1
ATOM 2973 C C . ARG B 1 163 ? 6.102 9.547 -7.477 1 92.81 163 ARG B C 1
ATOM 2975 O O . ARG B 1 163 ? 6.332 8.391 -7.105 1 92.81 163 ARG B O 1
ATOM 2982 N N . ALA B 1 164 ? 7.074 10.375 -7.879 1 93.56 164 ALA B N 1
ATOM 2983 C CA . ALA B 1 164 ? 8.477 9.977 -7.871 1 93.56 164 ALA B CA 1
ATOM 2984 C C . ALA B 1 164 ? 8.93 9.594 -6.465 1 93.56 164 ALA B C 1
ATOM 2986 O O . ALA B 1 164 ? 9.891 8.836 -6.297 1 93.56 164 ALA B O 1
ATOM 2987 N N . LEU B 1 165 ? 8.234 10.117 -5.434 1 95.44 165 LEU B N 1
ATOM 2988 C CA . LEU B 1 165 ? 8.547 9.797 -4.043 1 95.44 165 LEU B CA 1
ATOM 2989 C C . LEU B 1 165 ? 8.422 8.305 -3.785 1 95.44 165 LEU B C 1
ATOM 2991 O O . LEU B 1 165 ? 9.188 7.738 -3 1 95.44 165 LEU B O 1
ATOM 2995 N N . LEU B 1 166 ? 7.516 7.641 -4.504 1 96.06 166 LEU B N 1
ATOM 2996 C CA . LEU B 1 166 ? 7.246 6.223 -4.285 1 96.06 166 LEU B CA 1
ATOM 2997 C C . LEU B 1 166 ? 8.422 5.371 -4.746 1 96.06 166 LEU B C 1
ATOM 2999 O O . LEU B 1 166 ? 8.57 4.227 -4.312 1 96.06 166 LEU B O 1
ATOM 3003 N N . ASP B 1 167 ? 9.297 5.945 -5.594 1 95.06 167 ASP B N 1
ATOM 3004 C CA . ASP B 1 167 ? 10.422 5.195 -6.16 1 95.06 167 ASP B CA 1
ATOM 3005 C C . ASP B 1 167 ? 11.633 5.25 -5.238 1 95.06 167 ASP B C 1
ATOM 3007 O O . ASP B 1 167 ? 12.594 4.5 -5.426 1 95.06 167 ASP B O 1
ATOM 3011 N N . GLU B 1 168 ? 11.562 6.141 -4.305 1 96.44 168 GLU B N 1
ATOM 3012 C CA . GLU B 1 168 ? 12.68 6.273 -3.377 1 96.44 168 GLU B CA 1
ATOM 3013 C C . GLU B 1 168 ? 12.672 5.152 -2.34 1 96.44 168 GLU B C 1
ATOM 3015 O O . GLU B 1 168 ? 11.656 4.926 -1.674 1 96.44 168 GLU B O 1
ATOM 3020 N N . SER B 1 169 ? 13.844 4.496 -2.135 1 96.38 169 SER B N 1
ATOM 3021 C CA . SER B 1 169 ? 13.961 3.359 -1.227 1 96.38 169 SER B CA 1
ATOM 3022 C C . SER B 1 169 ? 13.609 3.756 0.204 1 96.38 169 SER B C 1
ATOM 3024 O O . SER B 1 169 ? 12.961 2.996 0.925 1 96.38 169 SER B O 1
ATOM 3026 N N . ARG B 1 170 ? 14.102 4.906 0.586 1 95.81 170 ARG B N 1
ATOM 3027 C CA . ARG B 1 170 ? 13.836 5.367 1.944 1 95.81 170 ARG B CA 1
ATOM 3028 C C . ARG B 1 170 ? 12.336 5.547 2.176 1 95.81 170 ARG B C 1
ATOM 3030 O O . ARG B 1 170 ? 11.828 5.227 3.25 1 95.81 170 ARG B O 1
ATOM 3037 N N . VAL B 1 171 ? 11.664 6.07 1.186 1 97.88 171 VAL B N 1
ATOM 3038 C CA . VAL B 1 171 ? 10.227 6.301 1.272 1 97.88 171 VAL B CA 1
ATOM 3039 C C . VAL B 1 171 ? 9.484 4.965 1.287 1 97.88 171 VAL B C 1
ATOM 3041 O O . VAL B 1 171 ? 8.531 4.785 2.049 1 97.88 171 VAL B O 1
ATOM 3044 N N . GLN B 1 172 ? 9.914 4.012 0.503 1 97.94 172 GLN B N 1
ATOM 3045 C CA . GLN B 1 172 ? 9.297 2.688 0.484 1 97.94 172 GLN B CA 1
ATOM 3046 C C . GLN B 1 172 ? 9.438 2 1.84 1 97.94 172 GLN B C 1
ATOM 3048 O O . GLN B 1 172 ? 8.484 1.391 2.328 1 97.94 172 GLN B O 1
ATOM 3053 N N . ALA B 1 173 ? 10.633 2.1 2.426 1 97.56 173 ALA B N 1
ATOM 3054 C CA . ALA B 1 173 ? 10.852 1.54 3.756 1 97.56 173 ALA B CA 1
ATOM 3055 C C . ALA B 1 173 ? 9.914 2.174 4.777 1 97.56 173 ALA B C 1
ATOM 3057 O O . ALA B 1 173 ? 9.352 1.48 5.629 1 97.56 173 ALA B O 1
ATOM 3058 N N . PHE B 1 174 ? 9.773 3.443 4.688 1 97.94 174 PHE B N 1
ATOM 3059 C CA . PHE B 1 174 ? 8.867 4.184 5.555 1 97.94 174 PHE B CA 1
ATOM 3060 C C . PHE B 1 174 ? 7.43 3.713 5.367 1 97.94 174 PHE B C 1
ATOM 3062 O O . PHE B 1 174 ? 6.719 3.459 6.344 1 97.94 174 PHE B O 1
ATOM 3069 N N . LEU B 1 175 ? 7 3.604 4.125 1 98.25 175 LEU B N 1
ATOM 3070 C CA . LEU B 1 175 ? 5.625 3.23 3.809 1 98.25 175 LEU B CA 1
ATOM 3071 C C . LEU B 1 175 ? 5.301 1.846 4.359 1 98.25 175 LEU B C 1
ATOM 3073 O O . LEU B 1 175 ? 4.188 1.61 4.84 1 98.25 175 LEU B O 1
ATOM 3077 N N . LEU B 1 176 ? 6.25 0.948 4.344 1 98.12 176 LEU B N 1
ATOM 3078 C CA . LEU B 1 176 ? 6.039 -0.412 4.824 1 98.12 176 LEU B CA 1
ATOM 3079 C C . LEU B 1 176 ? 5.754 -0.422 6.32 1 98.12 176 LEU B C 1
ATOM 3081 O O . LEU B 1 176 ? 5.195 -1.388 6.844 1 98.12 176 LEU B O 1
ATOM 3085 N N . GLU B 1 177 ? 6.086 0.708 7.004 1 97.69 177 GLU B N 1
ATOM 3086 C CA . GLU B 1 177 ? 5.793 0.835 8.43 1 97.69 177 GLU B CA 1
ATOM 3087 C C . GLU B 1 177 ? 4.352 1.287 8.656 1 97.69 177 GLU B C 1
ATOM 3089 O O . GLU B 1 177 ? 3.824 1.16 9.766 1 97.69 177 GLU B O 1
ATOM 3094 N N . ILE B 1 178 ? 3.74 1.824 7.645 1 98.25 178 ILE B N 1
ATOM 3095 C CA . ILE B 1 178 ? 2.387 2.361 7.75 1 98.25 178 ILE B CA 1
ATOM 3096 C C . ILE B 1 178 ? 1.517 1.794 6.633 1 98.25 178 ILE B C 1
ATOM 3098 O O . ILE B 1 178 ? 1.146 2.514 5.699 1 98.25 178 ILE B O 1
ATOM 3102 N N . PRO B 1 179 ? 1.079 0.537 6.762 1 97.88 179 PRO B N 1
ATOM 3103 C CA . PRO B 1 179 ? 0.354 -0.142 5.684 1 97.88 179 PRO B CA 1
ATOM 3104 C C . PRO B 1 179 ? -0.907 0.607 5.258 1 97.88 179 PRO B C 1
ATOM 3106 O O . PRO B 1 179 ? -1.229 0.655 4.066 1 97.88 179 PRO B O 1
ATOM 3109 N N . GLN B 1 180 ? -1.55 1.184 6.25 1 97.94 180 GLN B N 1
ATOM 3110 C CA . GLN B 1 180 ? -2.771 1.909 5.918 1 97.94 180 GLN B CA 1
ATOM 3111 C C . GLN B 1 180 ? -2.486 3.055 4.953 1 97.94 180 GLN B C 1
ATOM 3113 O O . GLN B 1 180 ? -3.312 3.371 4.094 1 97.94 180 GLN B O 1
ATOM 3118 N N . LEU B 1 181 ? -1.39 3.738 5.141 1 98.38 181 LEU B N 1
ATOM 3119 C CA . LEU B 1 181 ? -1.026 4.824 4.238 1 98.38 181 LEU B CA 1
ATOM 3120 C C . LEU B 1 181 ? -0.78 4.301 2.83 1 98.38 181 LEU B C 1
ATOM 3122 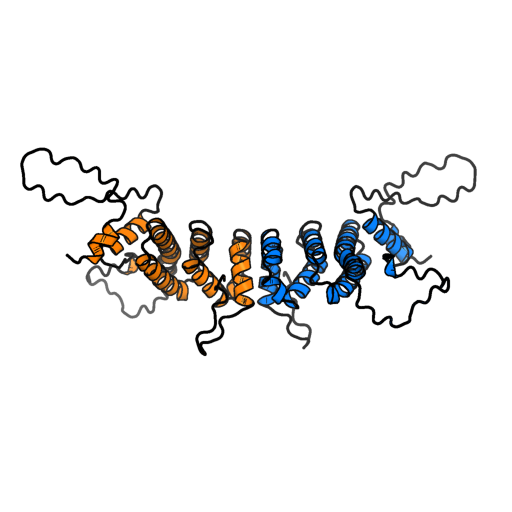O O . LEU B 1 181 ? -1.21 4.914 1.851 1 98.38 181 LEU B O 1
ATOM 3126 N N . ILE B 1 182 ? -0.11 3.15 2.684 1 98.38 182 ILE B N 1
ATOM 3127 C CA . ILE B 1 182 ? 0.109 2.562 1.366 1 98.38 182 ILE B CA 1
ATOM 3128 C C . ILE B 1 182 ? -1.234 2.316 0.682 1 98.38 182 ILE B C 1
ATOM 3130 O O . ILE B 1 182 ? -1.418 2.67 -0.485 1 98.38 182 ILE B O 1
ATOM 3134 N N . LEU B 1 183 ? -2.078 1.672 1.447 1 98.12 183 LEU B N 1
ATOM 3135 C CA . LEU B 1 183 ? -3.395 1.343 0.913 1 98.12 183 LEU B CA 1
ATOM 3136 C C . LEU B 1 183 ? -4.129 2.602 0.465 1 98.12 183 LEU B C 1
ATOM 3138 O O . LEU B 1 183 ? -4.719 2.629 -0.619 1 98.12 183 LEU B O 1
ATOM 3142 N N . ASP B 1 184 ? -4.125 3.643 1.277 1 97.31 184 ASP B N 1
ATOM 3143 C CA . ASP B 1 184 ? -4.805 4.891 0.939 1 97.31 184 ASP B CA 1
ATOM 3144 C C . ASP B 1 184 ? -4.238 5.492 -0.344 1 97.31 184 ASP B C 1
ATOM 3146 O O . ASP B 1 184 ? -4.984 6.02 -1.173 1 97.31 184 ASP B O 1
ATOM 3150 N N . ILE B 1 185 ? -2.918 5.477 -0.464 1 97.5 185 ILE B N 1
ATOM 3151 C CA . ILE B 1 185 ? -2.277 5.992 -1.669 1 97.5 185 ILE B CA 1
ATOM 3152 C C . ILE B 1 185 ? -2.74 5.188 -2.883 1 97.5 185 ILE B C 1
ATOM 3154 O O . ILE B 1 185 ? -3.121 5.762 -3.906 1 97.5 185 ILE B O 1
ATOM 3158 N N . ALA B 1 186 ? -2.697 3.828 -2.775 1 96.69 186 ALA B N 1
ATOM 3159 C CA . ALA B 1 186 ? -3.105 2.949 -3.865 1 96.69 186 ALA B CA 1
ATOM 3160 C C . ALA B 1 186 ? -4.555 3.211 -4.27 1 96.69 186 ALA B C 1
ATOM 3162 O O . ALA B 1 186 ? -4.871 3.273 -5.461 1 96.69 186 ALA B O 1
ATOM 3163 N N . LEU B 1 187 ? -5.418 3.336 -3.285 1 96.25 187 LEU B N 1
ATOM 3164 C CA . LEU B 1 187 ? -6.832 3.58 -3.549 1 96.25 187 LEU B CA 1
ATOM 3165 C C . LEU B 1 187 ? -7.035 4.938 -4.215 1 96.25 187 LEU B C 1
ATOM 3167 O O . LEU B 1 187 ? -7.875 5.074 -5.109 1 96.25 187 LEU B O 1
ATOM 3171 N N . TYR B 1 188 ? -6.289 5.953 -3.736 1 95.31 188 TYR B N 1
ATOM 3172 C CA . TYR B 1 188 ? -6.367 7.281 -4.332 1 95.31 188 TYR B CA 1
ATOM 3173 C C . TYR B 1 188 ? -5.898 7.254 -5.785 1 95.31 188 TYR B C 1
ATOM 3175 O O . TYR B 1 188 ? -6.488 7.91 -6.645 1 95.31 188 TYR B O 1
ATOM 3183 N N . MET B 1 189 ? -4.82 6.484 -6.094 1 93 189 MET B N 1
ATOM 3184 C CA . MET B 1 189 ? -4.309 6.332 -7.453 1 93 189 MET B CA 1
ATOM 3185 C C . MET B 1 189 ? -5.332 5.641 -8.344 1 93 189 MET B C 1
ATOM 3187 O O . MET B 1 189 ? -5.391 5.898 -9.547 1 93 189 MET B O 1
ATOM 3191 N N . ASN B 1 190 ? -6.051 4.703 -7.754 1 90.75 190 ASN B N 1
ATOM 3192 C CA . ASN B 1 190 ? -7.051 3.938 -8.492 1 90.75 190 ASN B CA 1
ATOM 3193 C C . ASN B 1 190 ? -8.25 4.801 -8.875 1 90.75 190 ASN B C 1
ATOM 3195 O O . ASN B 1 190 ? -8.906 4.539 -9.883 1 90.75 190 ASN B O 1
ATOM 3199 N N . LYS B 1 191 ? -8.625 5.742 -8.062 1 87.19 191 LYS B N 1
ATOM 3200 C CA . LYS B 1 191 ? -9.719 6.684 -8.305 1 87.19 191 LYS B CA 1
ATOM 3201 C C . LYS B 1 191 ? -9.227 8.125 -8.211 1 87.19 191 LYS B C 1
ATOM 3203 O O . LYS B 1 191 ? -9.602 8.852 -7.289 1 87.19 191 LYS B O 1
ATOM 3208 N N . PRO B 1 192 ? -8.438 8.531 -9.258 1 73.81 192 PRO B N 1
ATOM 3209 C CA . PRO B 1 192 ? -7.891 9.891 -9.141 1 73.81 192 PRO B CA 1
ATOM 3210 C C . PRO B 1 192 ? -8.969 10.969 -9.211 1 73.81 192 PRO B C 1
ATOM 3212 O O . PRO B 1 192 ? -10.047 10.727 -9.758 1 73.81 192 PRO B O 1
ATOM 3215 N N . PRO B 1 193 ? -8.766 12.023 -8.344 1 68.19 193 PRO B N 1
ATOM 3216 C CA . PRO B 1 193 ? -9.75 13.109 -8.375 1 68.19 193 PRO B CA 1
ATOM 3217 C C . PRO B 1 193 ? -10.047 13.594 -9.789 1 68.19 193 PRO B C 1
ATOM 3219 O O . PRO B 1 193 ? -9.156 13.594 -10.648 1 68.19 193 PRO B O 1
ATOM 3222 N N . THR B 1 194 ? -11.305 13.227 -10.25 1 59.28 194 THR B N 1
ATOM 3223 C CA . THR B 1 194 ? -11.695 13.812 -11.523 1 59.28 194 THR B CA 1
ATOM 3224 C C . THR B 1 194 ? -11.445 15.312 -11.531 1 59.28 194 THR B C 1
ATOM 3226 O O . THR B 1 194 ? -11.641 15.984 -10.516 1 59.28 194 THR B O 1
ATOM 3229 N N . PRO B 1 195 ? -10.594 15.781 -12.484 1 49.97 195 PRO B N 1
ATOM 3230 C CA . PRO B 1 195 ? -10.547 17.25 -12.492 1 49.97 195 PRO B CA 1
ATOM 3231 C C . PRO B 1 195 ? -11.914 17.891 -12.258 1 49.97 195 PRO B C 1
ATOM 3233 O O . PRO B 1 195 ? -12.945 17.25 -12.492 1 49.97 195 PRO B O 1
ATOM 3236 N N . PHE B 1 196 ? -12.102 19.047 -11.648 1 41.22 196 PHE B N 1
ATOM 3237 C CA . PHE B 1 196 ? -13.352 19.766 -11.438 1 41.22 196 PHE B CA 1
ATOM 3238 C C . PHE B 1 196 ? -14.273 19.609 -12.641 1 41.22 196 PHE B C 1
ATOM 3240 O O . PHE B 1 196 ? -1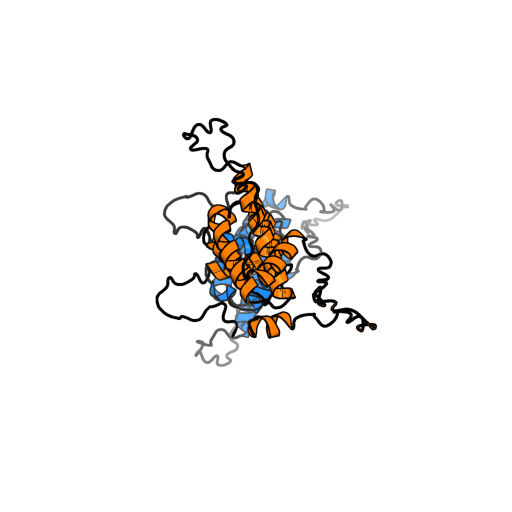4.219 20.406 -13.586 1 41.22 196 PHE B O 1
ATOM 3247 N N . PHE B 1 197 ? -14.844 18.828 -13.531 1 39.97 197 PHE B N 1
ATOM 3248 C CA . PHE B 1 197 ? -16.219 19.281 -13.656 1 39.97 197 PHE B CA 1
ATOM 3249 C C . PHE B 1 197 ? -16.938 19.203 -12.32 1 39.97 197 PHE B C 1
ATOM 3251 O O . PHE B 1 197 ? -16.453 18.578 -11.375 1 39.97 197 PHE B O 1
ATOM 3258 N N . GLY B 1 198 ? -18.594 19.188 -12.156 1 31.72 198 GLY B N 1
ATOM 3259 C CA . GLY B 1 198 ? -19.453 19.297 -10.992 1 31.72 198 GLY B CA 1
ATOM 3260 C C . GLY B 1 198 ? -19.078 18.344 -9.883 1 31.72 198 GLY B C 1
ATOM 3261 O O . GLY B 1 198 ? -18.25 17.453 -10.07 1 31.72 198 GLY B O 1
ATOM 3262 N N . ASP B 1 199 ? -19.984 18.172 -8.719 1 34.97 199 ASP B N 1
ATOM 3263 C CA . ASP B 1 199 ? -20.172 17.719 -7.348 1 34.97 199 ASP B CA 1
ATOM 3264 C C . ASP B 1 199 ? -19.844 16.234 -7.219 1 34.97 199 ASP B C 1
ATOM 3266 O O . ASP B 1 199 ? -20.734 15.43 -6.898 1 34.97 199 ASP B O 1
ATOM 3270 N N . ALA B 1 200 ? -19.188 15.602 -8.109 1 32.22 200 ALA B N 1
ATOM 3271 C CA . ALA B 1 200 ? -19.469 14.18 -7.914 1 32.22 200 ALA B CA 1
ATOM 3272 C C . ALA B 1 200 ? -18.953 13.703 -6.559 1 32.22 200 ALA B C 1
ATOM 3274 O O . ALA B 1 200 ? -18.031 14.297 -5.988 1 32.22 200 ALA B O 1
ATOM 3275 N N . GLY B 1 201 ? -19.547 12.672 -5.941 1 33.94 201 GLY B N 1
ATOM 3276 C CA . GLY B 1 201 ? -19.516 11.93 -4.695 1 33.94 201 GLY B CA 1
ATOM 3277 C C . GLY B 1 201 ? -18.141 11.344 -4.379 1 33.94 201 GLY B C 1
ATOM 3278 O O . GLY B 1 201 ? -17.438 10.883 -5.273 1 33.94 201 GLY B O 1
ATOM 3279 N N . ASP B 1 202 ? -17.516 11.945 -3.498 1 33.03 202 ASP B N 1
ATOM 3280 C CA . ASP B 1 202 ? -16.234 11.711 -2.826 1 33.03 202 ASP B CA 1
ATOM 3281 C C . ASP B 1 202 ? -16.016 10.219 -2.564 1 33.03 202 ASP B C 1
ATOM 3283 O O . ASP B 1 202 ?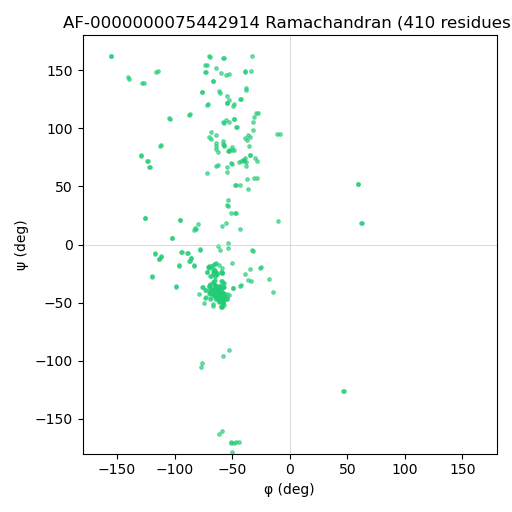 -16.875 9.555 -1.995 1 33.03 202 ASP B O 1
ATOM 3287 N N . ARG B 1 203 ? -15.461 9.562 -3.33 1 36.41 203 ARG B N 1
ATOM 3288 C CA . ARG B 1 203 ? -15.102 8.188 -2.984 1 36.41 203 ARG B CA 1
ATOM 3289 C C . ARG B 1 203 ? -14.758 8.07 -1.502 1 36.41 203 ARG B C 1
ATOM 3291 O O . ARG B 1 203 ? -14.531 6.969 -0.999 1 36.41 203 ARG B O 1
ATOM 3298 N N . TRP B 1 204 ? -14.18 9.117 -0.799 1 35.03 204 TRP B N 1
ATOM 3299 C CA . TRP B 1 204 ? -14.141 9.133 0.659 1 35.03 204 TRP B CA 1
ATOM 3300 C C . TRP B 1 204 ? -15.555 9.117 1.239 1 35.03 204 TRP B C 1
ATOM 3302 O O . TRP B 1 204 ? -15.75 9.453 2.41 1 35.03 204 TRP B O 1
ATOM 3312 N N . THR B 1 205 ? -16.656 9.18 0.567 1 29.97 205 THR B N 1
ATOM 3313 C CA . THR B 1 205 ? -18 8.93 1.086 1 29.97 205 THR B CA 1
ATOM 3314 C C . THR B 1 205 ? -18.125 7.492 1.577 1 29.97 205 THR B C 1
ATOM 3316 O O . THR B 1 205 ? -18.188 6.559 0.773 1 29.97 205 THR B O 1
ATOM 3319 N N . PHE B 1 206 ? -17.469 7.086 2.645 1 28.08 206 PHE B N 1
ATOM 3320 C CA . PHE B 1 206 ? -17.969 5.957 3.418 1 28.08 206 PHE B CA 1
ATOM 3321 C C . PHE B 1 206 ? -19.5 6.008 3.531 1 28.08 206 PHE B C 1
ATOM 3323 O O . PHE B 1 206 ? -20.062 7 3.996 1 28.08 206 PHE B O 1
ATOM 3330 N N . ARG B 1 207 ? -20.281 5.746 2.473 1 23.34 207 ARG B N 1
ATOM 3331 C CA . ARG B 1 207 ? -21.656 5.555 2.914 1 23.34 207 ARG B CA 1
ATOM 3332 C C . ARG B 1 207 ? -21.734 4.562 4.07 1 23.34 207 ARG B C 1
ATOM 3334 O O . ARG B 1 207 ? -21.078 3.52 4.039 1 23.34 207 ARG B O 1
#

InterPro domains:
  IPR011333 SKP1/BTB/POZ domain superfamily [G3DSA:3.30.710.10] (7-164)